Protein AF-A0A4V5N5D3-F1 (afdb_monomer)

Nearest PDB structures (foldseek):
  8dp5-assembly1_C  TM=2.454E-01  e=9.617E+00  Homo sapiens

Solvent-accessible surface area (backbone atoms only — not comparable to full-atom values): 26818 Å² total; per-residue (Å²): 141,83,86,78,85,79,83,77,95,73,91,78,90,92,65,86,78,74,80,78,72,81,86,90,84,85,82,90,82,75,99,68,89,77,74,62,66,60,55,74,84,84,56,72,74,76,82,67,54,72,66,52,50,53,51,39,51,46,50,38,54,50,44,71,77,40,70,66,52,41,63,67,59,56,52,55,50,49,72,75,43,64,86,90,51,39,59,62,53,47,48,50,52,58,66,72,51,71,61,70,83,47,67,86,52,44,70,46,76,71,52,49,54,59,50,68,73,47,74,90,70,68,99,86,66,78,71,65,51,77,65,71,40,78,72,55,72,64,44,51,54,35,45,53,52,51,51,49,66,69,42,64,89,52,56,72,65,59,55,51,49,47,26,62,76,39,62,49,28,59,81,69,26,48,61,56,54,52,50,54,58,72,69,39,70,68,59,68,64,61,64,78,78,60,97,71,75,100,76,84,85,68,84,74,55,85,50,56,48,76,43,74,43,84,90,45,90,81,50,65,50,73,44,38,45,60,68,85,32,72,70,56,42,47,52,51,35,58,70,65,46,47,56,54,51,55,49,50,52,50,53,49,52,50,51,53,50,52,51,53,50,49,52,50,46,52,53,22,60,76,69,70,49,57,38,69,29,94,87,75,72,45,77,37,32,63,73,53,48,52,54,56,55,36,72,74,43,61,79,72,59,41,55,55,53,54,51,53,58,59,47,77,75,42,62,65,79,53,27,56,64,58,71,64,35,67,66,58,60,49,49,52,52,52,48,49,48,56,55,42,65,76,40,39,79,44,25,71,65,64,75,58,76,58,66,70,57,51,52,51,52,43,52,51,50,53,51,50,51,50,49,51,53,47,50,49,50,46,64,70,27,71,68,47,49,51,50,49,50,54,28,62,78,65,67,36,59,68,63,49,52,53,54,51,48,54,52,49,55,50,52,54,49,47,53,53,48,52,52,50,49,27,50,44,36,27,73,59,51,66,36,88,68,20,60,63,44,63,75,61,64,81,74,80,127

InterPro domains:
  IPR058758 E3 ubiquitin-protein ligase RNF216, UBA domain [PF26112] (130-274)

Foldseek 3Di:
DDDDDDDDDDDDDDDPVVPDDDDPDDPPDDDDPPQDFDDCVVLVDPPDDPVLVVLQVLLLVQCLVPVFADLVVLSVQLVVDDDPQSNPVVVVVVVVPPDPVCVVPTQDVVNVVVVVVDPDDPSPDSPPDPQSGQDDPQLLVLLLVQCCVLLVVDDSVVLVVLCVVRVNDNLRSVVVSVVVVVPPCVVVVVVVPDDDDPPPPDPDRPQWDWDDDPVPNPDTDITGGDSRRNVVRVSCCVRPPVVVVVVVVVVVVVVVVVVVLVVQQVVCVVVVQWDQQPVPRDTGHPVVNVQVVQVVPDPVSNVLVVLVVVLVPDDLVVSLVSLPPPVVLVVLVVVLVVVCVVCQVVLVVLPDDDPVSLVSLLSSVVSLVVNVVSLVCVCPPPVNVVVLVCCVVVVVVVVNVVVVVVSVVSVVVSVVVQVVQQCCCCPRRVPPRGSVVSVVVPPDD

Radius of gyration: 31.66 Å; Cα contacts (8 Å, |Δi|>4): 293; chains: 1; bounding box: 79×86×77 Å

Mean predicted aligned error: 20.36 Å

pLDDT: mean 71.36, std 19.85, range [28.42, 95.75]

Organism: NCBI:txid706561

Sequence (445 aa):
MDYVPLPRPGRLWRSKTDFWRPFRGAATGAGEHITPLYDPDLHRQLDDEPDLRTLNGSLATLLDVFPDIEPDVCREMLLSISEESRVEVVTERILNKDAKWVRGRRVSAEDEQRSRLRRPARPSDVKLAAEDAFRSESYKKAVKQVCYQEFRNLSRSAVKAVLAEHNHSYSLSRPVLQQLTTRSWRFTLSSLWTKRSPSASTVEHPFITRHTDELADRCTSIAVKRTGDAHLDHEIWELLVRPEIRMREREQLQKDHAYANQVVEDEAREVDALFDCECCFNPVPFEQVTKRFTARAGPKLQTLTRILSAASRRPPQRAVKVVYQPSVINFVVDLIHDDYEKSRAQCAKKTTVPKALLEELRTLSEALEQLEVDRAAWWHSPEKKAARRRYEDGGHTQKLTDMQKVNNMTSDSIQGMQAKLGLFVKWSLGMDGGVWELVGSGEMI

Structure (mmCIF, N/CA/C/O backbone):
data_AF-A0A4V5N5D3-F1
#
_entry.id   AF-A0A4V5N5D3-F1
#
loop_
_atom_site.group_PDB
_atom_site.id
_atom_site.type_symbol
_atom_site.label_atom_id
_atom_site.label_alt_id
_atom_site.label_comp_id
_atom_site.label_asym_id
_atom_site.label_entity_id
_atom_site.label_seq_id
_atom_site.pdbx_PDB_ins_code
_atom_site.Cartn_x
_atom_site.Cartn_y
_atom_site.Cartn_z
_atom_site.occupancy
_atom_site.B_iso_or_equiv
_atom_site.auth_seq_id
_atom_site.auth_comp_id
_atom_site.auth_asym_id
_atom_site.auth_atom_id
_atom_site.pdbx_PDB_model_num
ATOM 1 N N . MET A 1 1 ? 44.333 41.586 25.072 1.00 40.66 1 MET A N 1
ATOM 2 C CA . MET A 1 1 ? 43.139 41.406 25.913 1.00 40.66 1 MET A CA 1
ATOM 3 C C . MET A 1 1 ? 41.996 41.119 24.967 1.00 40.66 1 MET A C 1
ATOM 5 O O . MET A 1 1 ? 41.629 42.006 24.215 1.00 40.66 1 MET A O 1
ATOM 9 N N . ASP A 1 2 ? 41.641 39.847 24.806 1.00 31.88 2 ASP A N 1
ATOM 10 C CA . ASP A 1 2 ? 40.318 39.336 25.182 1.00 31.88 2 ASP A CA 1
ATOM 11 C C . ASP A 1 2 ? 40.109 37.944 24.585 1.00 31.88 2 ASP A C 1
ATOM 13 O O . ASP A 1 2 ? 40.200 37.698 23.384 1.00 31.88 2 ASP A O 1
ATOM 17 N N . TYR A 1 3 ? 39.937 37.015 25.519 1.00 32.78 3 TYR A N 1
ATOM 18 C CA . TYR A 1 3 ? 39.709 35.594 25.342 1.00 32.78 3 TYR A CA 1
ATOM 19 C C . TYR A 1 3 ? 38.354 35.354 24.670 1.00 32.78 3 TYR A C 1
ATOM 21 O O . TYR A 1 3 ? 37.319 35.722 25.221 1.00 32.78 3 TYR A O 1
ATOM 29 N N . VAL A 1 4 ? 38.346 34.639 23.545 1.00 31.70 4 VAL A N 1
ATOM 30 C CA . VAL A 1 4 ? 37.136 33.978 23.037 1.00 31.70 4 VAL A CA 1
ATOM 31 C C . VAL A 1 4 ? 37.201 32.506 23.467 1.00 31.70 4 VAL A C 1
ATOM 33 O O . VAL A 1 4 ? 38.192 31.835 23.169 1.00 31.70 4 VAL A O 1
ATOM 36 N N . PRO A 1 5 ? 36.208 31.985 24.210 1.00 34.56 5 PRO A N 1
ATOM 37 C CA . PRO A 1 5 ? 36.281 30.650 24.785 1.00 34.56 5 PRO A CA 1
ATOM 38 C C . PRO A 1 5 ? 36.092 29.572 23.712 1.00 34.56 5 PRO A C 1
ATOM 40 O O . PRO A 1 5 ? 35.125 29.584 22.953 1.00 34.56 5 PRO A O 1
ATOM 43 N N . LEU A 1 6 ? 37.001 28.596 23.696 1.00 30.16 6 LEU A N 1
ATOM 44 C CA . LEU A 1 6 ? 36.833 27.346 22.958 1.00 30.16 6 LEU A CA 1
ATOM 45 C C . LEU A 1 6 ? 35.796 26.458 23.671 1.00 30.16 6 LEU A C 1
ATOM 47 O O . LEU A 1 6 ? 35.950 26.199 24.871 1.00 30.16 6 LEU A O 1
ATOM 51 N N . PRO A 1 7 ? 34.772 25.931 22.976 1.00 29.80 7 PRO A N 1
ATOM 52 C CA . PRO A 1 7 ? 33.916 24.902 23.546 1.00 29.80 7 PRO A CA 1
ATOM 53 C C . PRO A 1 7 ? 34.675 23.569 23.653 1.00 29.80 7 PRO A C 1
ATOM 55 O O . PRO A 1 7 ? 35.360 23.128 22.732 1.00 29.80 7 PRO A O 1
ATOM 58 N N . ARG A 1 8 ? 34.544 22.929 24.821 1.00 32.38 8 ARG A N 1
ATOM 59 C CA . ARG A 1 8 ? 35.095 21.605 25.159 1.00 32.38 8 ARG A CA 1
ATOM 60 C C . ARG A 1 8 ? 34.518 20.497 24.254 1.00 32.38 8 ARG A C 1
ATOM 62 O O . ARG A 1 8 ? 33.376 20.622 23.809 1.00 32.38 8 ARG A O 1
ATOM 69 N N . PRO A 1 9 ? 35.238 19.376 24.038 1.00 35.47 9 PRO A N 1
ATOM 70 C CA . PRO A 1 9 ? 34.793 18.303 23.155 1.00 35.47 9 PRO A CA 1
ATOM 71 C C . PRO A 1 9 ? 33.721 17.450 23.849 1.00 35.47 9 PRO A C 1
ATOM 73 O O . PRO A 1 9 ? 34.011 16.551 24.638 1.00 35.47 9 PRO A O 1
ATOM 76 N N . GLY A 1 10 ? 32.457 17.757 23.563 1.00 29.95 10 GLY A N 1
ATOM 77 C CA . GLY A 1 10 ? 31.302 16.933 23.907 1.00 29.95 10 GLY A CA 1
ATOM 78 C C . GLY A 1 10 ? 30.951 15.994 22.753 1.00 29.95 10 GLY A C 1
ATOM 79 O O . GLY A 1 10 ? 30.727 16.436 21.634 1.00 29.95 10 GLY A O 1
ATOM 80 N N . ARG A 1 11 ? 30.938 14.693 23.046 1.00 34.31 11 ARG A N 1
ATOM 81 C CA . ARG A 1 11 ? 30.656 13.549 22.161 1.00 34.31 11 ARG A CA 1
ATOM 82 C C . ARG A 1 11 ? 29.475 13.792 21.205 1.00 34.31 11 ARG A C 1
ATOM 84 O O . ARG A 1 11 ? 28.351 13.987 21.654 1.00 34.31 11 ARG A O 1
ATOM 91 N N . LEU A 1 12 ? 29.724 13.666 19.905 1.00 28.53 12 LEU A N 1
ATOM 92 C CA . LEU A 1 12 ? 28.706 13.585 18.854 1.00 28.53 12 LEU A CA 1
ATOM 93 C C . LEU A 1 12 ? 28.735 12.175 18.238 1.00 28.53 12 LEU A C 1
ATOM 95 O O . LEU A 1 12 ? 29.763 11.504 18.304 1.00 28.53 12 LEU A O 1
ATOM 99 N N . TRP A 1 13 ? 27.619 11.774 17.622 1.00 31.73 13 TRP A N 1
ATOM 100 C CA . TRP A 1 13 ? 27.417 10.581 16.775 1.00 31.73 13 TRP A CA 1
ATOM 101 C C . TRP A 1 13 ? 27.064 9.262 17.500 1.00 31.73 13 TRP A C 1
ATOM 103 O O . TRP A 1 13 ? 27.925 8.541 17.999 1.00 31.73 13 TRP A O 1
ATOM 113 N N . ARG A 1 14 ? 25.770 8.894 17.489 1.00 34.50 14 ARG A N 1
ATOM 114 C CA . ARG A 1 14 ? 25.295 7.526 17.808 1.00 34.50 14 ARG A CA 1
ATOM 115 C C . ARG A 1 14 ? 24.292 6.922 16.806 1.00 34.50 14 ARG A C 1
ATOM 117 O O . ARG A 1 14 ? 23.884 5.789 17.031 1.00 34.50 14 ARG A O 1
ATOM 124 N N . SER A 1 15 ? 23.894 7.582 15.709 1.00 36.19 15 SER A N 1
ATOM 125 C CA . SER A 1 15 ? 22.846 7.022 14.831 1.00 36.19 15 SER A CA 1
ATOM 126 C C . SER A 1 15 ? 22.923 7.428 13.352 1.00 36.19 15 SER A C 1
ATOM 128 O O . SER A 1 15 ? 23.300 8.542 13.003 1.00 36.19 15 SER A O 1
ATOM 130 N N . LYS A 1 16 ? 22.480 6.504 12.483 1.00 31.08 16 LYS A N 1
ATOM 131 C CA . LYS A 1 16 ? 22.318 6.626 11.018 1.00 31.08 16 LYS A CA 1
ATOM 132 C C . LYS A 1 16 ? 21.248 7.642 10.583 1.00 31.08 16 LYS A C 1
ATOM 134 O O . LYS A 1 16 ? 21.166 7.959 9.400 1.00 31.08 16 LYS A O 1
ATOM 139 N N . THR A 1 17 ? 20.429 8.136 11.509 1.00 38.88 17 THR A N 1
ATOM 140 C CA . THR A 1 17 ? 19.339 9.091 11.238 1.00 38.88 17 THR A CA 1
ATOM 141 C C . THR A 1 17 ? 19.807 10.539 11.071 1.00 38.88 17 THR A C 1
ATOM 143 O O . THR A 1 17 ? 19.032 11.370 10.610 1.00 38.88 17 THR A O 1
ATOM 146 N N . ASP A 1 18 ? 21.071 10.846 11.369 1.00 35.66 18 ASP A N 1
ATOM 147 C CA . ASP A 1 18 ? 21.608 12.212 11.264 1.00 35.66 18 ASP A CA 1
ATOM 148 C C . ASP A 1 18 ? 22.135 12.563 9.858 1.00 35.66 18 ASP A C 1
ATOM 150 O O . ASP A 1 18 ? 22.511 13.702 9.598 1.00 35.66 18 ASP A O 1
ATOM 154 N N . PHE A 1 19 ? 22.135 11.603 8.924 1.00 35.03 19 PHE A N 1
ATOM 155 C CA . PHE A 1 19 ? 22.728 11.764 7.589 1.00 35.03 19 PHE A CA 1
ATOM 156 C C . PHE A 1 19 ? 21.795 12.432 6.554 1.00 35.03 19 PHE A C 1
ATOM 158 O O . PHE A 1 19 ? 22.260 12.857 5.502 1.00 35.03 19 PHE A O 1
ATOM 165 N N . TRP A 1 20 ? 20.491 12.560 6.840 1.00 32.62 20 TRP A N 1
ATOM 166 C CA . TRP A 1 20 ? 19.477 13.030 5.877 1.00 32.62 20 TRP A CA 1
ATOM 167 C C . TRP A 1 20 ? 18.663 14.238 6.360 1.00 32.62 20 TRP A C 1
ATOM 169 O O . TRP A 1 20 ? 17.441 14.270 6.228 1.00 32.62 20 TRP A O 1
ATOM 179 N N . ARG A 1 21 ? 19.322 15.271 6.893 1.00 32.88 21 ARG A N 1
ATOM 180 C CA . ARG A 1 21 ? 18.706 16.604 7.013 1.00 32.88 21 ARG A CA 1
ATOM 181 C C . ARG A 1 21 ? 19.163 17.503 5.858 1.00 32.88 21 ARG A C 1
ATOM 183 O O . ARG A 1 21 ? 20.318 17.922 5.870 1.00 32.88 21 ARG A O 1
ATOM 190 N N . PRO A 1 22 ? 18.290 17.885 4.909 1.00 28.42 22 PRO A N 1
ATOM 191 C CA . PRO A 1 22 ? 18.510 19.073 4.102 1.00 28.42 22 PRO A CA 1
ATOM 192 C C . PRO A 1 22 ? 18.142 20.303 4.944 1.00 28.42 22 PRO A C 1
ATOM 194 O O . PRO A 1 22 ? 17.047 20.385 5.496 1.00 28.42 22 PRO A O 1
ATOM 197 N N . PHE A 1 23 ? 19.105 21.214 5.083 1.00 28.53 23 PHE A N 1
ATOM 198 C CA . PHE A 1 23 ? 18.977 22.627 5.456 1.00 28.53 23 PHE A CA 1
ATOM 199 C C . PHE A 1 23 ? 17.678 23.053 6.163 1.00 28.53 23 PHE A C 1
ATOM 201 O O . PHE A 1 23 ? 16.720 23.503 5.541 1.00 28.53 23 PHE A O 1
ATOM 208 N N . ARG A 1 24 ? 17.692 23.046 7.500 1.00 40.22 24 ARG A N 1
ATOM 209 C CA . ARG A 1 24 ? 16.819 23.921 8.292 1.00 40.22 24 ARG A CA 1
ATOM 210 C C . ARG A 1 24 ? 17.711 24.847 9.112 1.00 40.22 24 ARG A C 1
ATOM 212 O O . ARG A 1 24 ? 18.078 24.538 10.238 1.00 40.22 24 ARG A O 1
ATOM 219 N N . GLY A 1 25 ? 18.133 25.934 8.477 1.00 32.81 25 GLY A N 1
ATOM 220 C CA . GLY A 1 25 ? 19.079 26.890 9.046 1.00 32.81 25 GLY A CA 1
ATOM 221 C C . GLY A 1 25 ? 19.112 28.211 8.287 1.00 32.81 25 GLY A C 1
ATOM 222 O O . GLY A 1 25 ? 20.193 28.687 7.988 1.00 32.81 25 GLY A O 1
ATOM 223 N N . ALA A 1 26 ? 17.945 28.752 7.924 1.00 30.61 26 ALA A N 1
ATOM 224 C CA . ALA A 1 26 ? 17.743 30.158 7.554 1.00 30.61 26 ALA A CA 1
ATOM 225 C C . ALA A 1 26 ? 16.234 30.423 7.400 1.00 30.61 26 ALA A C 1
ATOM 227 O O . ALA A 1 26 ? 15.716 30.531 6.298 1.00 30.61 26 ALA A O 1
ATOM 228 N N . ALA A 1 27 ? 15.501 30.451 8.511 1.00 32.53 27 ALA A N 1
ATOM 229 C CA . ALA A 1 27 ? 14.130 30.967 8.530 1.00 32.53 27 ALA A CA 1
ATOM 230 C C . ALA A 1 27 ? 13.850 31.630 9.882 1.00 32.53 27 ALA A C 1
ATOM 232 O O . ALA A 1 27 ? 12.916 31.292 10.600 1.00 32.53 27 ALA A O 1
ATOM 233 N N . THR A 1 28 ? 14.712 32.573 10.248 1.00 40.16 28 THR A N 1
ATOM 234 C CA . THR A 1 28 ? 14.333 33.685 11.119 1.00 40.16 28 THR A CA 1
ATOM 235 C C . THR A 1 28 ? 14.159 34.890 10.207 1.00 40.16 28 THR A C 1
ATOM 237 O O . THR A 1 28 ? 15.136 35.564 9.892 1.00 40.16 28 THR A O 1
ATOM 240 N N . GLY A 1 29 ? 12.928 35.105 9.735 1.00 37.78 29 GLY A N 1
ATOM 241 C CA . GLY A 1 29 ? 12.543 36.311 8.998 1.00 37.78 29 GLY A CA 1
ATOM 242 C C . GLY A 1 29 ? 11.863 36.065 7.651 1.00 37.78 29 GLY A C 1
ATOM 243 O O . GLY A 1 29 ? 12.461 36.347 6.627 1.00 37.78 29 GLY A O 1
ATOM 244 N N . ALA A 1 30 ? 10.628 35.557 7.656 1.00 29.69 30 ALA A N 1
ATOM 245 C CA . ALA A 1 30 ? 9.573 35.880 6.681 1.00 29.69 30 ALA A CA 1
ATOM 246 C C . ALA A 1 30 ? 8.307 35.103 7.072 1.00 29.69 30 ALA A C 1
ATOM 248 O O . ALA A 1 30 ? 8.320 33.877 7.165 1.00 29.69 30 ALA A O 1
ATOM 249 N N . GLY A 1 31 ? 7.229 35.824 7.374 1.00 36.09 31 GLY A N 1
ATOM 250 C CA . GLY A 1 31 ? 5.935 35.237 7.693 1.00 36.09 31 GLY A CA 1
ATOM 251 C C . GLY A 1 31 ? 5.232 34.760 6.429 1.00 36.09 31 GLY A C 1
ATOM 252 O O . GLY A 1 31 ? 4.551 35.544 5.782 1.00 36.09 31 GLY A O 1
ATOM 253 N N . GLU A 1 32 ? 5.346 33.473 6.125 1.00 35.31 32 GLU A N 1
ATOM 254 C CA . GLU A 1 32 ? 4.412 32.768 5.249 1.00 35.31 32 GLU A CA 1
ATOM 255 C C . GLU A 1 32 ? 3.854 31.568 6.017 1.00 35.31 32 GLU A C 1
ATOM 257 O O . GLU A 1 32 ? 4.583 30.774 6.613 1.00 35.31 32 GLU A O 1
ATOM 262 N N . HIS A 1 33 ? 2.529 31.475 6.069 1.00 38.41 33 HIS A N 1
ATOM 263 C CA . HIS A 1 33 ? 1.782 30.461 6.804 1.00 38.41 33 HIS A CA 1
ATOM 264 C C . HIS A 1 33 ? 1.879 29.104 6.078 1.00 38.41 33 HIS A C 1
ATOM 266 O O . HIS A 1 33 ? 0.936 28.665 5.416 1.00 38.41 33 HIS A O 1
ATOM 272 N N . ILE A 1 34 ? 3.039 28.442 6.166 1.00 49.41 34 ILE A N 1
ATOM 273 C CA . ILE A 1 34 ? 3.271 27.111 5.589 1.00 49.41 34 ILE A CA 1
ATOM 274 C C . ILE A 1 34 ? 2.325 26.127 6.285 1.00 49.41 34 ILE A C 1
ATOM 276 O O . ILE A 1 34 ? 2.532 25.742 7.436 1.00 49.41 34 ILE A O 1
ATOM 280 N N . THR A 1 35 ? 1.258 25.731 5.591 1.00 58.16 35 THR A N 1
ATOM 281 C CA . THR A 1 35 ? 0.330 24.717 6.103 1.00 58.16 35 THR A CA 1
ATOM 282 C C . THR A 1 35 ? 1.043 23.368 6.043 1.00 58.16 35 THR A C 1
ATOM 284 O O . THR A 1 35 ? 1.466 22.973 4.956 1.00 58.16 35 THR A O 1
ATOM 287 N N . PRO A 1 36 ? 1.217 22.653 7.167 1.00 71.38 36 PRO A N 1
ATOM 288 C CA . PRO A 1 36 ? 1.912 21.377 7.145 1.00 71.38 36 PRO A CA 1
ATOM 289 C C . PRO A 1 36 ? 1.103 20.373 6.312 1.00 71.38 36 PRO A C 1
ATOM 291 O O . PRO A 1 36 ? -0.091 20.173 6.548 1.00 71.38 36 PRO A O 1
ATOM 294 N N . LEU A 1 37 ? 1.756 19.767 5.320 1.00 78.62 37 LEU A N 1
ATOM 295 C CA . LEU A 1 37 ? 1.193 18.708 4.484 1.00 78.62 37 LEU A CA 1
ATOM 296 C C . LEU A 1 37 ? 1.492 17.340 5.107 1.00 78.62 37 LEU A C 1
ATOM 298 O O . LEU A 1 37 ? 2.502 17.162 5.791 1.00 78.62 37 LEU A O 1
ATOM 302 N N . TYR A 1 38 ? 0.587 16.389 4.903 1.00 76.56 38 TYR A N 1
ATOM 303 C CA . TYR A 1 38 ? 0.765 15.007 5.326 1.00 76.56 38 TYR A CA 1
ATOM 304 C C . TYR A 1 38 ? 1.709 14.269 4.369 1.00 76.56 38 TYR A C 1
ATOM 306 O O . TYR A 1 38 ? 1.527 14.316 3.152 1.00 76.56 38 TYR A O 1
ATOM 314 N N . ASP A 1 39 ? 2.689 13.569 4.941 1.00 76.00 39 ASP A N 1
ATOM 315 C CA . ASP A 1 39 ? 3.614 12.690 4.226 1.00 76.00 39 ASP A CA 1
ATOM 316 C C . ASP A 1 39 ? 3.375 11.234 4.679 1.00 76.00 39 ASP A C 1
ATOM 318 O O . ASP A 1 39 ? 3.592 10.936 5.867 1.00 76.00 39 ASP A O 1
ATOM 322 N N . PRO A 1 40 ? 2.922 10.342 3.774 1.00 71.56 40 PRO A N 1
ATOM 323 C CA . PRO A 1 40 ? 2.618 8.950 4.096 1.00 71.56 40 PRO A CA 1
ATOM 324 C C . PRO A 1 40 ? 3.857 8.124 4.472 1.00 71.56 40 PRO A C 1
ATOM 326 O O . PRO A 1 40 ? 3.726 7.147 5.213 1.00 71.56 40 PRO A O 1
ATOM 329 N N . ASP A 1 41 ? 5.056 8.490 4.011 1.00 70.81 41 ASP A N 1
ATOM 330 C CA . ASP A 1 41 ? 6.272 7.718 4.286 1.00 70.81 41 ASP A CA 1
ATOM 331 C C . ASP A 1 41 ? 6.854 8.020 5.671 1.00 70.81 41 ASP A C 1
ATOM 333 O O . ASP A 1 41 ? 7.418 7.133 6.314 1.00 70.81 41 ASP A O 1
ATOM 337 N N . LEU A 1 42 ? 6.645 9.238 6.178 1.00 65.44 42 LEU A N 1
ATOM 338 C CA . LEU A 1 42 ? 7.080 9.643 7.518 1.00 65.44 42 LEU A CA 1
ATOM 339 C C . LEU A 1 42 ? 6.147 9.164 8.642 1.00 65.44 42 LEU A C 1
ATOM 341 O O . LEU A 1 42 ? 6.579 9.083 9.788 1.00 65.44 42 LEU A O 1
ATOM 345 N N . HIS A 1 43 ? 4.888 8.837 8.335 1.00 62.72 43 HIS A N 1
ATOM 346 C CA . HIS A 1 43 ? 3.853 8.528 9.337 1.00 62.72 43 HIS A CA 1
ATOM 347 C C . HIS A 1 43 ? 3.341 7.083 9.265 1.00 62.72 43 HIS A C 1
ATOM 349 O O . HIS A 1 43 ? 2.245 6.784 9.732 1.00 62.72 43 HIS A O 1
ATOM 355 N N . ARG A 1 44 ? 4.137 6.167 8.699 1.00 55.16 44 ARG A N 1
ATOM 356 C CA . ARG A 1 44 ? 3.783 4.741 8.583 1.00 55.16 44 ARG A CA 1
ATOM 357 C C . ARG A 1 44 ? 3.711 4.017 9.942 1.00 55.16 44 ARG A C 1
ATOM 359 O O . ARG A 1 44 ? 3.133 2.938 10.018 1.00 55.16 44 ARG A O 1
ATOM 366 N N . GLN A 1 45 ? 4.287 4.589 11.003 1.00 53.09 45 GLN A N 1
ATOM 367 C CA . GLN A 1 45 ? 4.172 4.088 12.377 1.00 53.09 45 GLN A CA 1
ATOM 368 C C . GLN A 1 45 ? 3.054 4.846 13.098 1.00 53.09 45 GLN A C 1
ATOM 370 O O . GLN A 1 45 ? 3.259 5.937 13.622 1.00 53.09 45 GLN A O 1
ATOM 375 N N . LEU A 1 46 ? 1.850 4.283 13.056 1.00 58.16 46 LEU A N 1
ATOM 376 C CA . LEU A 1 46 ? 0.722 4.749 13.853 1.00 58.16 46 LEU A CA 1
ATOM 377 C C . LEU A 1 46 ? 0.947 4.241 15.283 1.00 58.16 46 LEU A C 1
ATOM 379 O O . LEU A 1 46 ? 0.731 3.063 15.570 1.00 58.16 46 LEU A O 1
ATOM 383 N N . ASP A 1 47 ? 1.476 5.095 16.156 1.00 55.12 47 ASP A N 1
ATOM 384 C CA . ASP A 1 47 ? 1.603 4.773 17.577 1.00 55.12 47 ASP A CA 1
ATOM 385 C C . ASP A 1 47 ? 0.212 4.813 18.218 1.00 55.12 47 ASP A C 1
ATOM 387 O O . ASP A 1 47 ? -0.257 5.855 18.675 1.00 55.12 47 ASP A O 1
ATOM 391 N N . ASP A 1 48 ? -0.468 3.667 18.216 1.00 60.09 48 ASP A N 1
ATOM 392 C CA . ASP A 1 48 ? -1.680 3.485 19.010 1.00 60.09 48 ASP A CA 1
ATOM 393 C C . ASP A 1 48 ? -1.350 3.664 20.496 1.00 60.09 48 ASP A C 1
ATOM 395 O O . ASP A 1 48 ? -0.380 3.093 21.007 1.00 60.09 48 ASP A O 1
ATOM 399 N N . GLU A 1 49 ? -2.188 4.429 21.196 1.00 72.88 49 GLU A N 1
ATOM 400 C CA . GLU A 1 49 ? -2.123 4.574 22.648 1.00 72.88 49 GLU A CA 1
ATOM 401 C C . GLU A 1 49 ? -2.150 3.176 23.306 1.00 72.88 49 GLU A C 1
ATOM 403 O O . GLU A 1 49 ? -2.919 2.311 22.870 1.00 72.88 49 GLU A O 1
ATOM 408 N N . PRO A 1 50 ? -1.313 2.894 24.322 1.00 66.06 50 PRO A N 1
ATOM 409 C CA . PRO A 1 50 ? -1.143 1.536 24.853 1.00 66.06 50 PRO A CA 1
ATOM 410 C C . PRO A 1 50 ? -2.448 0.906 25.373 1.00 66.06 50 PRO A C 1
ATOM 412 O O . PRO A 1 50 ? -2.638 -0.305 25.241 1.00 66.06 50 PRO A O 1
ATOM 415 N N . ASP A 1 51 ? -3.372 1.718 25.893 1.00 78.94 51 ASP A N 1
ATOM 416 C CA . ASP A 1 51 ? -4.710 1.265 26.296 1.00 78.94 51 ASP A CA 1
ATOM 417 C C . ASP A 1 51 ? -5.561 0.846 25.080 1.00 78.94 51 ASP A C 1
ATOM 419 O O . ASP A 1 51 ? -6.124 -0.249 25.053 1.00 78.94 51 ASP A O 1
ATOM 423 N N . LEU A 1 52 ? -5.550 1.631 23.993 1.00 81.62 52 LEU A N 1
ATOM 424 C CA . LEU A 1 52 ? -6.242 1.280 22.744 1.00 81.62 52 LEU A CA 1
ATOM 425 C C . LEU A 1 52 ? -5.690 -0.003 22.126 1.00 81.62 52 LEU A C 1
ATOM 427 O O . LEU A 1 52 ? -6.459 -0.827 21.635 1.00 81.62 52 LEU A O 1
ATOM 431 N N . ARG A 1 53 ? -4.369 -0.209 22.179 1.00 81.50 53 ARG A N 1
ATOM 432 C CA . ARG A 1 53 ? -3.745 -1.451 21.703 1.00 81.50 53 ARG A CA 1
ATOM 433 C C . ARG A 1 53 ? -4.244 -2.664 22.494 1.00 81.50 53 ARG A C 1
ATOM 435 O O . ARG A 1 53 ? -4.531 -3.702 21.902 1.00 81.50 53 ARG A O 1
ATOM 442 N N . THR A 1 54 ? -4.394 -2.517 23.808 1.00 85.06 54 THR A N 1
ATOM 443 C CA . THR A 1 54 ? -4.895 -3.573 24.703 1.00 85.06 54 THR A CA 1
ATOM 444 C C . THR A 1 54 ? -6.381 -3.863 24.465 1.00 85.06 54 THR A C 1
ATOM 446 O O . THR A 1 54 ? -6.786 -5.026 24.388 1.00 85.06 54 THR A O 1
ATOM 449 N N . LEU A 1 55 ? -7.191 -2.819 24.264 1.00 86.06 55 LEU A N 1
ATOM 450 C CA . LEU A 1 55 ? -8.614 -2.928 23.930 1.00 86.06 55 LEU A CA 1
ATOM 451 C C . LEU A 1 55 ? -8.847 -3.563 22.555 1.00 86.06 55 LEU A C 1
ATOM 453 O O . LEU A 1 55 ? -9.683 -4.453 22.420 1.00 86.06 55 LEU A O 1
ATOM 457 N N . ASN A 1 56 ? -8.085 -3.149 21.543 1.00 89.00 56 ASN A N 1
ATOM 458 C CA . ASN A 1 56 ? -8.167 -3.708 20.195 1.00 89.00 56 ASN A CA 1
ATOM 459 C C . ASN A 1 56 ? -7.678 -5.159 20.145 1.00 89.00 56 ASN A C 1
ATOM 461 O O . ASN A 1 56 ? -8.277 -5.971 19.445 1.00 89.00 56 ASN A O 1
ATOM 465 N N . GLY A 1 57 ? -6.652 -5.505 20.930 1.00 87.06 57 GLY A N 1
ATOM 466 C CA . GLY A 1 57 ? -6.228 -6.893 21.118 1.00 87.06 57 GLY A CA 1
ATOM 467 C C . GLY A 1 57 ? -7.327 -7.745 21.756 1.00 87.06 57 GLY A C 1
ATOM 468 O O . GLY A 1 57 ? -7.670 -8.800 21.234 1.00 87.06 57 GLY A O 1
ATOM 469 N N . SER A 1 58 ? -7.944 -7.247 22.831 1.00 86.94 58 SER A N 1
ATOM 470 C CA . SER A 1 58 ? -9.083 -7.903 23.493 1.00 86.94 58 SER A CA 1
ATOM 471 C C . SER A 1 58 ? -10.268 -8.122 22.545 1.00 86.94 58 SER A C 1
ATOM 473 O O . SER A 1 58 ? -10.861 -9.198 22.526 1.00 86.94 58 SER A O 1
ATOM 475 N N . LEU A 1 59 ? -10.600 -7.115 21.733 1.00 88.31 59 LEU A N 1
ATOM 476 C CA . LEU A 1 59 ? -11.684 -7.178 20.755 1.00 88.31 59 LEU A CA 1
ATOM 477 C C . LEU A 1 59 ? -11.403 -8.190 19.639 1.00 88.31 59 LEU A C 1
ATOM 479 O O . LEU A 1 59 ? -12.295 -8.955 19.281 1.00 88.31 59 LEU A O 1
ATOM 483 N N . ALA A 1 60 ? -10.172 -8.225 19.122 1.00 88.44 60 ALA A N 1
ATOM 484 C CA . ALA A 1 60 ? -9.767 -9.201 18.114 1.00 88.44 60 ALA A CA 1
ATOM 485 C C . ALA A 1 60 ? -9.898 -10.639 18.642 1.00 88.44 60 ALA A C 1
ATOM 487 O O . ALA A 1 60 ? -10.466 -11.484 17.957 1.00 88.44 60 ALA A O 1
ATOM 488 N N . THR A 1 61 ? -9.463 -10.894 19.881 1.00 88.38 61 THR A N 1
ATOM 489 C CA . THR A 1 61 ? -9.612 -12.205 20.534 1.00 88.38 61 THR A CA 1
ATOM 490 C C . THR A 1 61 ? -11.080 -12.606 20.684 1.00 88.38 61 THR A C 1
ATOM 492 O O . THR A 1 61 ? -11.443 -13.741 20.394 1.00 88.38 61 THR A O 1
ATOM 495 N N . LEU A 1 62 ? -11.951 -11.683 21.106 1.00 86.56 62 LEU A N 1
ATOM 496 C CA . LEU A 1 62 ? -13.379 -11.979 21.266 1.00 86.56 62 LEU A CA 1
ATOM 497 C C . LEU A 1 62 ? -14.071 -12.290 19.935 1.00 86.56 62 LEU A C 1
ATOM 499 O O . LEU A 1 62 ? -14.916 -13.178 19.896 1.00 86.56 62 LEU A O 1
ATOM 503 N N . LEU A 1 63 ? -13.716 -11.589 18.856 1.00 87.25 63 LEU A N 1
ATOM 504 C CA . LEU A 1 63 ? -14.279 -11.836 17.524 1.00 87.25 63 LEU A CA 1
ATOM 505 C C . LEU A 1 63 ? -13.748 -13.121 16.878 1.00 87.25 63 LEU A C 1
ATOM 507 O O . LEU A 1 63 ? -14.452 -13.723 16.072 1.00 87.25 63 LEU A O 1
ATOM 511 N N . ASP A 1 64 ? -12.542 -13.555 17.246 1.00 86.88 64 ASP A N 1
ATOM 512 C CA . ASP A 1 64 ? -11.992 -14.849 16.831 1.00 86.88 64 ASP A CA 1
ATOM 513 C C . ASP A 1 64 ? -12.730 -16.017 17.509 1.00 86.88 64 ASP A C 1
ATOM 515 O O . ASP A 1 64 ? -13.085 -17.000 16.861 1.00 86.88 64 ASP A O 1
ATOM 519 N N . VAL A 1 65 ? -13.041 -15.884 18.805 1.00 85.75 65 VAL A N 1
ATOM 520 C CA . VAL A 1 65 ? -13.776 -16.909 19.570 1.00 85.75 65 VAL A CA 1
ATOM 521 C C . VAL A 1 65 ? -15.280 -16.897 19.263 1.00 85.75 65 VAL A C 1
ATOM 523 O O . VAL A 1 65 ? -15.906 -17.957 19.216 1.00 85.75 65 VAL A O 1
ATOM 526 N N . PHE A 1 66 ? -15.871 -15.719 19.040 1.00 85.06 66 PHE A N 1
ATOM 527 C CA . PHE A 1 66 ? -17.308 -15.531 18.811 1.00 85.06 66 PHE A CA 1
ATOM 528 C C . PHE A 1 66 ? -17.595 -14.752 17.514 1.00 85.06 66 PHE A C 1
ATOM 530 O O . PHE A 1 66 ? -18.035 -13.600 17.569 1.00 85.06 66 PHE A O 1
ATOM 537 N N . PRO A 1 67 ? -17.419 -15.373 16.335 1.00 82.00 67 PRO A N 1
ATOM 538 C CA . PRO A 1 67 ? -17.608 -14.700 15.047 1.00 82.00 67 PRO A CA 1
ATOM 539 C C . PRO A 1 67 ? -19.068 -14.307 14.752 1.00 82.00 67 PRO A C 1
ATOM 541 O O . PRO A 1 67 ? -19.316 -13.449 13.910 1.00 82.00 67 PRO A O 1
ATOM 544 N N . ASP A 1 68 ? -20.041 -14.907 15.447 1.00 78.31 68 ASP A N 1
ATOM 545 C CA . ASP A 1 68 ? -21.476 -14.638 15.262 1.00 78.31 68 ASP A CA 1
ATOM 546 C C . ASP A 1 68 ? -21.957 -13.339 15.942 1.00 78.31 68 ASP A C 1
ATOM 548 O O . ASP A 1 68 ? -23.128 -12.958 15.815 1.00 78.31 68 ASP A O 1
ATOM 552 N N . ILE A 1 69 ? -21.087 -12.681 16.714 1.00 81.12 69 ILE A N 1
ATOM 553 C CA . ILE A 1 69 ? -21.411 -11.496 17.513 1.00 81.12 69 ILE A CA 1
ATOM 554 C C . ILE A 1 69 ? -20.909 -10.240 16.799 1.00 81.12 69 ILE A C 1
ATOM 556 O O . ILE A 1 69 ? -19.766 -10.172 16.356 1.00 81.12 69 ILE A O 1
ATOM 560 N N . GLU A 1 70 ? -21.760 -9.215 16.722 1.00 81.81 70 GLU A N 1
ATOM 561 C CA . GLU A 1 70 ? -21.377 -7.922 16.153 1.00 81.81 70 GLU A CA 1
ATOM 562 C C . GLU A 1 70 ? -20.237 -7.257 16.960 1.00 81.81 70 GLU A C 1
ATOM 564 O O . GLU A 1 70 ? -20.322 -7.182 18.195 1.00 81.81 70 GLU A O 1
ATOM 569 N N . PRO A 1 71 ? -19.207 -6.693 16.293 1.00 85.38 71 PRO A N 1
ATOM 570 C CA . PRO A 1 71 ? -18.100 -5.987 16.947 1.00 85.38 71 PRO A CA 1
ATOM 571 C C . PRO A 1 71 ? -18.551 -4.904 17.931 1.00 85.38 71 PRO A C 1
ATOM 573 O O . PRO A 1 71 ? -17.939 -4.714 18.981 1.00 85.38 71 PRO A O 1
ATOM 576 N N . ASP A 1 72 ? -19.651 -4.220 17.628 1.00 82.12 72 ASP A N 1
ATOM 577 C CA . ASP A 1 72 ? -20.232 -3.139 18.427 1.00 82.12 72 ASP A CA 1
ATOM 578 C C . ASP A 1 72 ? -20.649 -3.601 19.823 1.00 82.12 72 ASP A C 1
ATOM 580 O O . ASP A 1 72 ? -20.421 -2.902 20.814 1.00 82.12 72 ASP A O 1
ATOM 584 N N . VAL A 1 73 ? -21.199 -4.812 19.910 1.00 82.62 73 VAL A N 1
ATOM 585 C CA . VAL A 1 73 ? -21.629 -5.422 21.170 1.00 82.62 73 VAL A CA 1
ATOM 586 C C . VAL A 1 73 ? -20.411 -5.748 22.028 1.00 82.62 73 VAL A C 1
ATOM 588 O O . VAL A 1 73 ? -20.379 -5.414 23.214 1.00 82.62 73 VAL A O 1
ATOM 591 N N . CYS A 1 74 ? -19.379 -6.340 21.424 1.00 84.94 74 CYS A N 1
ATOM 592 C CA . CYS A 1 74 ? -18.114 -6.611 22.102 1.00 84.94 74 CYS A CA 1
ATOM 593 C C . CYS A 1 74 ? -17.462 -5.313 22.600 1.00 84.94 74 CYS A C 1
ATOM 595 O O . CYS A 1 74 ? -16.982 -5.265 23.733 1.00 84.94 74 CYS A O 1
ATOM 597 N N . ARG A 1 75 ? -17.510 -4.229 21.811 1.00 87.62 75 ARG A N 1
ATOM 598 C CA . ARG A 1 75 ? -16.991 -2.913 22.214 1.00 87.62 75 ARG A CA 1
ATOM 599 C C . ARG A 1 75 ? -17.730 -2.331 23.417 1.00 87.62 75 ARG A C 1
ATOM 601 O O . ARG A 1 75 ? -17.085 -1.860 24.353 1.00 87.62 75 ARG A O 1
ATOM 608 N N . GLU A 1 76 ? -19.060 -2.382 23.418 1.00 84.62 76 GLU A N 1
ATOM 609 C CA . GLU A 1 76 ? -19.880 -1.913 24.542 1.00 84.62 76 GLU A CA 1
ATOM 610 C C . GLU A 1 76 ? -19.569 -2.701 25.823 1.00 84.62 76 GLU A C 1
ATOM 612 O O . GLU A 1 76 ? -19.375 -2.117 26.893 1.00 84.62 76 GLU A O 1
ATOM 617 N N . MET A 1 77 ? -19.457 -4.028 25.714 1.00 83.75 77 MET A N 1
ATOM 618 C CA . MET A 1 77 ? -19.151 -4.885 26.857 1.00 83.75 77 MET A CA 1
ATOM 619 C C . MET A 1 77 ? -17.751 -4.614 27.417 1.00 83.75 77 MET A C 1
ATOM 621 O O . ME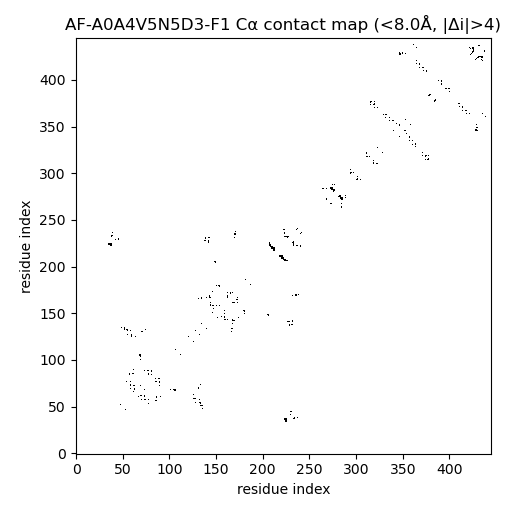T A 1 77 ? -17.620 -4.454 28.632 1.00 83.75 77 MET A O 1
ATOM 625 N N . LEU A 1 78 ? -16.741 -4.488 26.551 1.00 86.44 78 LEU A N 1
ATOM 626 C CA . LEU A 1 78 ? -15.360 -4.184 26.940 1.00 86.44 78 LEU A CA 1
ATOM 627 C C . LEU A 1 78 ? -15.228 -2.827 27.650 1.00 86.44 78 LEU A C 1
ATOM 629 O O . LEU A 1 78 ? -14.434 -2.712 28.578 1.00 86.44 78 LEU A O 1
ATOM 633 N N . LEU A 1 79 ? -16.024 -1.820 27.268 1.00 84.44 79 LEU A N 1
ATOM 634 C CA . LEU A 1 79 ? -16.047 -0.517 27.950 1.00 84.44 79 LEU A CA 1
ATOM 635 C C . LEU A 1 79 ? -16.766 -0.554 29.305 1.00 84.44 79 LEU A C 1
ATOM 637 O O . LEU A 1 79 ? -16.502 0.287 30.162 1.00 84.44 79 LEU A O 1
ATOM 641 N N . SER A 1 80 ? -17.681 -1.505 29.510 1.00 81.19 80 SER A N 1
ATOM 642 C CA . SER A 1 80 ? -18.448 -1.625 30.757 1.00 81.19 80 SER A CA 1
ATOM 643 C C . SER A 1 80 ? -17.690 -2.317 31.900 1.00 81.19 80 SER A C 1
ATOM 645 O O . SER A 1 80 ? -18.187 -2.327 33.027 1.00 81.19 80 SER A O 1
ATOM 647 N N . ILE A 1 81 ? -16.522 -2.912 31.623 1.00 80.50 81 ILE A N 1
ATOM 648 C CA . ILE A 1 81 ? -15.777 -3.785 32.544 1.00 80.50 81 ILE A CA 1
ATOM 649 C C . ILE A 1 81 ? -14.374 -3.212 32.825 1.00 80.50 81 ILE A C 1
ATOM 651 O O . ILE A 1 81 ? -13.702 -2.672 31.941 1.00 80.50 81 ILE A O 1
ATOM 655 N N . SER A 1 82 ? -13.929 -3.321 34.081 1.00 68.94 82 SER A N 1
ATOM 656 C CA . SER A 1 82 ? -12.617 -2.852 34.549 1.00 68.94 82 SER A CA 1
ATOM 657 C C . SER A 1 82 ? -11.446 -3.657 33.965 1.00 68.94 82 SER A C 1
ATOM 659 O O . SER A 1 82 ? -11.612 -4.785 33.513 1.00 68.94 82 SER A O 1
ATOM 661 N N . GLU A 1 83 ? -10.254 -3.054 33.963 1.00 64.44 83 GLU A N 1
ATOM 662 C CA . GLU A 1 83 ? -9.068 -3.468 33.186 1.00 64.44 83 GLU A CA 1
ATOM 663 C C . GLU A 1 83 ? -8.522 -4.875 33.465 1.00 64.44 83 GLU A C 1
ATOM 665 O O . GLU A 1 83 ? -7.942 -5.476 32.566 1.00 64.44 83 GLU A O 1
ATOM 670 N N . GLU A 1 84 ? -8.712 -5.424 34.664 1.00 59.72 84 GLU A N 1
ATOM 671 C CA . GLU A 1 84 ? -7.928 -6.579 35.129 1.00 59.72 84 GLU A CA 1
ATOM 672 C C . GLU A 1 84 ? -8.337 -7.934 34.518 1.00 59.72 84 GLU A C 1
ATOM 674 O O . GLU A 1 84 ? -7.515 -8.843 34.478 1.00 59.72 84 GLU A O 1
ATOM 679 N N . SER A 1 85 ? -9.571 -8.088 34.017 1.00 73.25 85 SER A N 1
ATOM 680 C CA . SER A 1 85 ? -10.051 -9.349 33.411 1.00 73.25 85 SER A CA 1
ATOM 681 C C . SER A 1 85 ? -11.155 -9.103 32.372 1.00 73.25 85 SER A C 1
ATOM 683 O O . SER A 1 85 ? -12.249 -9.671 32.410 1.00 73.25 85 SER A O 1
ATOM 685 N N . ARG A 1 86 ? -10.910 -8.161 31.450 1.00 80.88 86 ARG A N 1
ATOM 686 C CA . ARG A 1 86 ? -11.920 -7.722 30.468 1.00 80.88 86 ARG A CA 1
ATOM 687 C C . ARG A 1 86 ? -12.386 -8.863 29.561 1.00 80.88 86 ARG A C 1
ATOM 689 O O . ARG A 1 86 ? -13.582 -8.989 29.322 1.00 80.88 86 ARG A O 1
ATOM 696 N N . VAL A 1 87 ? -11.477 -9.692 29.051 1.00 84.00 87 VAL A N 1
ATOM 697 C CA . VAL A 1 87 ? -11.824 -10.726 28.060 1.00 84.00 87 VAL A CA 1
ATOM 698 C C . VAL A 1 87 ? -12.551 -11.900 28.708 1.00 84.00 87 VAL A C 1
ATOM 700 O O . VAL A 1 87 ? -13.560 -12.354 28.170 1.00 84.00 87 VAL A O 1
ATOM 703 N N . GLU A 1 88 ? -12.106 -12.360 29.876 1.00 83.06 88 GLU A N 1
ATOM 704 C CA . GLU A 1 88 ? -12.704 -13.503 30.572 1.00 83.06 88 GLU A CA 1
ATOM 705 C C . GLU A 1 88 ? -14.113 -13.167 31.067 1.00 83.06 88 GLU A C 1
ATOM 707 O O . GLU A 1 88 ? -15.042 -13.937 30.836 1.00 83.06 88 GLU A O 1
ATOM 712 N N . VAL A 1 89 ? -14.307 -11.981 31.656 1.00 83.31 89 VAL A N 1
ATOM 713 C CA . VAL A 1 89 ? -15.621 -11.542 32.152 1.00 83.31 89 VAL A CA 1
ATOM 714 C C . VAL A 1 89 ? -16.597 -11.291 31.000 1.00 83.31 89 VAL A C 1
ATOM 716 O O . VAL A 1 89 ? -17.780 -11.624 31.107 1.00 83.31 89 VAL A O 1
ATOM 719 N N . VAL A 1 90 ? -16.135 -10.727 29.875 1.00 83.94 90 VAL A N 1
ATOM 720 C CA . VAL A 1 90 ? -16.978 -10.584 28.674 1.00 83.94 90 VAL A CA 1
ATOM 721 C C . VAL A 1 90 ? -17.356 -11.955 28.120 1.00 83.94 90 VAL A C 1
ATOM 723 O O . VAL A 1 90 ? -18.527 -12.180 27.821 1.00 83.94 90 VAL A O 1
ATOM 726 N N . THR A 1 91 ? -16.402 -12.882 28.050 1.00 85.75 91 THR A N 1
ATOM 727 C CA . THR A 1 91 ? -16.625 -14.259 27.591 1.00 85.75 91 THR A CA 1
ATOM 728 C C . THR A 1 91 ? -17.645 -14.975 28.473 1.00 85.75 91 THR A C 1
ATOM 730 O O . THR A 1 91 ? -18.626 -15.515 27.967 1.00 85.75 91 THR A O 1
ATOM 733 N N . GLU A 1 92 ? -17.492 -14.904 29.795 1.00 83.75 92 GLU A N 1
ATOM 734 C CA . GLU A 1 92 ? -18.447 -15.469 30.748 1.00 83.75 92 GLU A CA 1
ATOM 735 C C . GLU A 1 92 ? -19.836 -14.833 30.589 1.00 83.75 92 GLU A C 1
ATOM 737 O O . GLU A 1 92 ? -20.851 -15.526 30.598 1.00 83.75 92 GLU A O 1
ATOM 742 N N . ARG A 1 93 ? -19.915 -13.514 30.377 1.00 82.38 93 ARG A N 1
ATOM 743 C CA . ARG A 1 93 ? -21.186 -12.806 30.171 1.00 82.38 93 ARG A CA 1
ATOM 744 C C . ARG A 1 93 ? -21.870 -13.181 28.855 1.00 82.38 93 ARG A C 1
ATOM 746 O O . ARG A 1 93 ? -23.101 -13.214 28.825 1.00 82.38 93 ARG A O 1
ATOM 753 N N . ILE A 1 94 ? -21.101 -13.447 27.798 1.00 83.00 94 ILE A N 1
ATOM 754 C CA . ILE A 1 94 ? -21.595 -13.947 26.507 1.00 83.00 94 ILE A CA 1
ATOM 755 C C . ILE A 1 94 ? -22.142 -15.371 26.669 1.00 83.00 94 ILE A C 1
ATOM 757 O O . ILE A 1 94 ? -23.240 -15.649 26.190 1.00 83.00 94 ILE A O 1
ATOM 761 N N . LEU A 1 95 ? -21.426 -16.236 27.395 1.00 81.31 95 LEU A N 1
ATOM 762 C CA . LEU A 1 95 ? -21.811 -17.630 27.638 1.00 81.31 95 LEU A CA 1
ATOM 763 C C . LEU A 1 95 ? -23.006 -17.762 28.601 1.00 81.31 95 LEU A C 1
ATOM 765 O O . LEU A 1 95 ? -23.902 -18.560 28.358 1.00 81.31 95 LEU A O 1
ATOM 769 N N . ASN A 1 96 ? -23.065 -16.956 29.667 1.00 79.44 96 ASN A N 1
ATOM 770 C CA . ASN A 1 96 ? -24.118 -17.034 30.690 1.00 79.44 96 ASN A CA 1
ATOM 771 C C . ASN A 1 96 ? -25.438 -16.359 30.273 1.00 79.44 96 ASN A C 1
ATOM 773 O O . ASN A 1 96 ? -26.493 -16.659 30.835 1.00 79.44 96 ASN A O 1
ATOM 777 N N . LYS A 1 97 ? -25.424 -15.417 29.317 1.00 61.25 97 LYS A N 1
ATOM 778 C CA . LYS A 1 97 ? -26.642 -14.762 28.802 1.00 61.25 97 LYS A CA 1
ATOM 779 C C . LYS A 1 97 ? -27.067 -15.377 27.475 1.00 61.25 97 LYS A C 1
ATOM 781 O O . LYS A 1 97 ? -27.096 -14.694 26.451 1.00 61.25 97 LYS A O 1
ATOM 786 N N . ASP A 1 98 ? -27.480 -16.641 27.526 1.00 50.12 98 ASP A N 1
ATOM 787 C CA . ASP A 1 98 ? -28.012 -17.395 26.391 1.00 50.12 98 ASP A CA 1
ATOM 788 C C . ASP A 1 98 ? -28.995 -16.579 25.532 1.00 50.12 98 ASP A C 1
ATOM 790 O O . ASP A 1 98 ? -30.162 -16.332 25.865 1.00 50.12 98 ASP A O 1
ATOM 794 N N . ALA A 1 99 ? -28.497 -16.176 24.365 1.00 51.19 99 ALA A N 1
ATOM 795 C CA . ALA A 1 99 ? -29.221 -15.846 23.146 1.00 51.19 99 ALA A CA 1
ATOM 796 C C . ALA A 1 99 ? -30.284 -14.725 23.170 1.00 51.19 99 ALA A C 1
ATOM 798 O O . ALA A 1 99 ? -30.751 -14.369 22.095 1.00 51.19 99 ALA A O 1
ATOM 799 N N . LYS A 1 100 ? -30.735 -14.149 24.294 1.00 50.97 100 LYS A N 1
ATOM 800 C CA . LYS A 1 100 ? -31.821 -13.133 24.277 1.00 50.97 100 LYS A CA 1
ATOM 801 C C . LYS A 1 100 ? -31.367 -11.730 23.857 1.00 50.97 100 LYS A C 1
ATOM 803 O O . LYS A 1 100 ? -32.103 -11.070 23.136 1.00 50.97 100 LYS A O 1
ATOM 808 N N . TRP A 1 101 ? -30.172 -11.293 24.257 1.00 51.72 101 TRP A N 1
ATOM 809 C CA . TRP A 1 101 ? -29.647 -9.959 23.910 1.00 51.72 101 TRP A CA 1
ATOM 810 C C . TRP A 1 101 ? -28.941 -9.928 22.544 1.00 51.72 101 TRP A C 1
ATOM 812 O O . TRP A 1 101 ? -28.890 -8.884 21.906 1.00 51.72 101 TRP A O 1
ATOM 822 N N . VAL A 1 102 ? -28.466 -11.089 22.077 1.00 52.22 102 VAL A N 1
ATOM 823 C CA . VAL A 1 102 ? -27.779 -11.270 20.785 1.00 52.22 102 VAL A CA 1
ATOM 824 C C . VAL A 1 102 ? -28.766 -11.582 19.645 1.00 52.22 102 VAL A C 1
ATOM 826 O O . VAL A 1 102 ? -28.479 -11.310 18.489 1.00 52.22 102 VAL A O 1
ATOM 829 N N . ARG A 1 103 ? -29.978 -12.094 19.931 1.00 47.50 103 ARG A N 1
ATOM 830 C CA . ARG A 1 103 ? -30.944 -12.540 18.898 1.00 47.50 103 ARG A CA 1
ATOM 831 C C . ARG A 1 103 ? -31.456 -11.453 17.944 1.00 47.50 103 ARG A C 1
ATOM 833 O O . ARG A 1 103 ? -31.938 -11.809 16.878 1.00 47.50 103 ARG A O 1
ATOM 840 N N . GLY A 1 104 ? -31.384 -10.174 18.316 1.00 49.72 104 GLY A N 1
ATOM 841 C CA . GLY A 1 104 ? -31.798 -9.058 17.452 1.00 49.72 104 GLY A CA 1
ATOM 842 C C . GLY A 1 104 ? -30.659 -8.399 16.666 1.00 49.72 104 GLY A C 1
ATOM 843 O O . GLY A 1 104 ? -30.937 -7.521 15.861 1.00 49.72 104 GLY A O 1
ATOM 844 N N . ARG A 1 105 ? -29.407 -8.788 16.936 1.00 50.97 105 ARG A N 1
ATOM 845 C CA . ARG A 1 105 ? -28.162 -8.167 16.448 1.00 50.97 105 ARG A CA 1
ATOM 846 C C . ARG A 1 105 ? -27.099 -9.241 16.205 1.00 50.97 105 ARG A C 1
ATOM 848 O O . ARG A 1 105 ? -26.029 -9.257 16.809 1.00 50.97 105 ARG A O 1
ATOM 855 N N . ARG A 1 106 ? -27.501 -10.254 15.439 1.00 55.78 106 ARG A N 1
ATOM 856 C CA . ARG A 1 106 ? -26.573 -11.171 14.773 1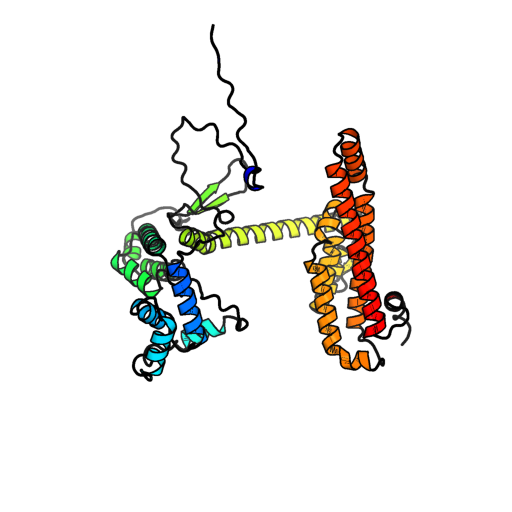.00 55.78 106 ARG A CA 1
ATOM 857 C C . ARG A 1 106 ? -26.247 -10.543 13.431 1.00 55.78 106 ARG A C 1
ATOM 859 O O . ARG A 1 106 ? -27.153 -9.960 12.833 1.00 55.78 106 ARG A O 1
ATOM 866 N N . VAL A 1 107 ? -25.011 -10.731 12.969 1.00 53.81 107 VAL A N 1
ATOM 867 C CA . VAL A 1 107 ? -24.552 -10.321 11.635 1.00 53.81 107 VAL A CA 1
ATOM 868 C C . VAL A 1 107 ? -25.656 -10.621 10.618 1.00 53.81 107 VAL A C 1
ATOM 870 O O . VAL A 1 107 ? -26.070 -11.773 10.461 1.00 53.81 107 VAL A O 1
ATOM 873 N N . SER A 1 108 ? -26.205 -9.573 10.000 1.00 52.22 108 SER A N 1
ATOM 874 C CA . SER A 1 108 ? -27.286 -9.727 9.030 1.00 52.22 108 SER A CA 1
ATOM 875 C C . SER A 1 108 ? -26.772 -10.509 7.819 1.00 52.22 108 SER A C 1
ATOM 877 O O . SER A 1 108 ? -25.582 -10.465 7.503 1.00 52.22 108 SER A O 1
ATOM 879 N N . ALA A 1 109 ? -27.654 -11.192 7.086 1.00 52.84 109 ALA A N 1
ATOM 880 C CA . ALA A 1 109 ? -27.269 -11.931 5.875 1.00 52.84 109 ALA A CA 1
ATOM 881 C C . ALA A 1 109 ? -26.555 -11.032 4.834 1.00 52.84 109 ALA A C 1
ATOM 883 O O . ALA A 1 109 ? -25.740 -11.502 4.041 1.00 52.84 109 ALA A O 1
ATOM 884 N N . GLU A 1 110 ? -26.823 -9.722 4.861 1.00 51.53 110 GLU A N 1
ATOM 885 C CA . GLU A 1 110 ? -26.152 -8.715 4.028 1.00 51.53 110 GLU A CA 1
ATOM 886 C C . GLU A 1 110 ? -24.698 -8.442 4.469 1.00 51.53 110 GLU A C 1
ATOM 888 O O . GLU A 1 110 ? -23.814 -8.273 3.623 1.00 51.53 110 GLU A O 1
ATOM 893 N N . ASP A 1 111 ? -24.420 -8.479 5.775 1.00 52.88 111 ASP A N 1
ATOM 894 C CA . ASP A 1 111 ? -23.076 -8.329 6.346 1.00 52.88 111 ASP A CA 1
ATOM 895 C C . ASP A 1 111 ? -22.255 -9.621 6.223 1.00 52.88 111 ASP A C 1
ATOM 897 O O . ASP A 1 111 ? -21.051 -9.571 5.958 1.00 52.88 111 ASP A O 1
ATOM 901 N N . GLU A 1 112 ? -22.909 -10.788 6.275 1.00 49.84 112 GLU A N 1
ATOM 902 C CA . GLU A 1 112 ? -22.307 -12.070 5.885 1.00 49.84 112 GLU A CA 1
ATOM 903 C C . GLU A 1 112 ? -21.846 -12.061 4.420 1.00 49.84 112 GLU A C 1
ATOM 905 O O . GLU A 1 112 ? -20.800 -12.614 4.086 1.00 49.84 112 GLU A O 1
ATOM 910 N N . GLN A 1 113 ? -22.587 -11.421 3.512 1.00 44.16 113 GLN A N 1
ATOM 911 C CA . GLN A 1 113 ? -22.176 -11.330 2.110 1.00 44.16 113 GLN A CA 1
ATOM 912 C C . GLN A 1 113 ? -20.950 -10.413 1.934 1.00 44.16 113 GLN A C 1
ATOM 914 O O . GLN A 1 113 ? -20.074 -10.694 1.110 1.00 44.16 113 GLN A O 1
ATOM 919 N N . ARG A 1 114 ? -20.837 -9.352 2.748 1.00 51.78 114 ARG A N 1
ATOM 920 C CA . ARG A 1 114 ? -19.632 -8.506 2.841 1.00 51.78 114 ARG A CA 1
ATOM 921 C C . ARG A 1 114 ? -18.437 -9.247 3.444 1.00 51.78 114 ARG A C 1
ATOM 923 O O . ARG A 1 114 ? -17.315 -9.021 2.987 1.00 51.78 114 ARG A O 1
ATOM 930 N N . SER A 1 115 ? -18.654 -10.132 4.419 1.00 51.66 115 SER A N 1
ATOM 931 C CA . SER A 1 115 ? -17.588 -10.939 5.027 1.00 51.66 115 SER A CA 1
ATOM 932 C C . SER A 1 115 ? -17.132 -12.087 4.114 1.00 51.66 115 SER A C 1
ATOM 934 O O . SER A 1 115 ? -15.935 -12.325 4.002 1.00 51.66 115 SER A O 1
ATOM 936 N N . ARG A 1 116 ? -18.036 -12.727 3.357 1.00 47.16 116 ARG A N 1
ATOM 937 C CA . ARG A 1 116 ? -17.717 -13.825 2.416 1.00 47.16 116 ARG A CA 1
ATOM 938 C C . ARG A 1 116 ? -16.950 -13.381 1.165 1.00 47.16 116 ARG A C 1
ATOM 940 O O . ARG A 1 116 ? -16.231 -14.181 0.572 1.00 47.16 116 ARG A O 1
ATOM 947 N N . LEU A 1 117 ? -17.057 -12.109 0.769 1.00 48.53 117 LEU A N 1
ATOM 948 C CA . LEU A 1 117 ? -16.203 -11.507 -0.268 1.00 48.53 117 LEU A CA 1
ATOM 949 C C . LEU A 1 117 ? -14.782 -11.189 0.241 1.00 48.53 117 LEU A C 1
ATOM 951 O O . LEU A 1 117 ? -13.892 -10.894 -0.562 1.00 48.53 117 LEU A O 1
ATOM 955 N N . ARG A 1 118 ? -14.538 -11.268 1.558 1.00 50.22 118 ARG A N 1
ATOM 956 C CA . ARG A 1 118 ? -13.204 -11.178 2.159 1.00 50.22 118 ARG A CA 1
ATOM 957 C C . ARG A 1 118 ? -12.613 -12.591 2.223 1.00 50.22 118 ARG A C 1
ATOM 959 O O . ARG A 1 118 ? -13.151 -13.497 2.845 1.00 50.22 118 ARG A O 1
ATOM 966 N N . ARG A 1 119 ? -11.506 -12.787 1.504 1.00 35.56 119 ARG A N 1
ATOM 967 C CA . ARG A 1 119 ? -10.755 -14.051 1.404 1.00 35.56 119 ARG A CA 1
ATOM 968 C C . ARG A 1 119 ? -10.504 -14.644 2.806 1.00 35.56 119 ARG A C 1
ATOM 970 O O . ARG A 1 119 ? -10.088 -13.874 3.671 1.00 35.56 119 ARG A O 1
ATOM 977 N N . PRO A 1 120 ? -10.654 -15.963 3.041 1.00 35.62 120 PRO A N 1
ATOM 978 C CA . PRO A 1 120 ? -10.316 -16.546 4.336 1.00 35.62 120 PRO A CA 1
ATOM 979 C C . PRO A 1 120 ? -8.808 -16.392 4.567 1.00 35.62 120 PRO A C 1
ATOM 981 O O . PRO A 1 120 ? -7.983 -16.988 3.866 1.00 35.62 120 PRO A O 1
ATOM 984 N N . ALA A 1 121 ? -8.441 -15.512 5.496 1.00 40.84 121 ALA A N 1
ATOM 985 C CA . ALA A 1 121 ? -7.081 -15.394 5.996 1.00 40.84 121 ALA A CA 1
ATOM 986 C C . ALA A 1 121 ? -6.823 -16.517 7.010 1.00 40.84 121 ALA A C 1
ATOM 988 O O . ALA A 1 121 ? -7.738 -16.994 7.677 1.00 40.84 121 ALA A O 1
ATOM 989 N N . ARG A 1 122 ? -5.571 -16.975 7.085 1.00 36.47 122 ARG A N 1
ATOM 990 C CA . ARG A 1 122 ? -5.141 -18.029 8.012 1.00 36.47 122 ARG A CA 1
ATOM 991 C C . ARG A 1 122 ? -5.399 -17.609 9.477 1.00 36.47 122 ARG A C 1
ATOM 993 O O . ARG A 1 122 ? -5.277 -16.421 9.774 1.00 36.47 122 ARG A O 1
ATOM 1000 N N . PRO A 1 123 ? -5.661 -18.565 10.388 1.00 39.16 123 PRO A N 1
ATOM 1001 C CA . PRO A 1 123 ? -6.134 -18.329 11.763 1.00 39.16 123 PRO A CA 1
ATOM 1002 C C . PRO A 1 123 ? -5.084 -17.757 12.741 1.00 39.16 123 PRO A C 1
ATOM 1004 O O . PRO A 1 123 ? -5.145 -18.009 13.935 1.00 39.16 123 PRO A O 1
ATOM 1007 N N . SER A 1 124 ? -4.084 -17.010 12.270 1.00 40.72 124 SER A N 1
ATOM 1008 C CA . SER A 1 124 ? -3.039 -16.433 13.135 1.00 40.72 124 SER A CA 1
ATOM 1009 C C . SER A 1 124 ? -2.748 -14.958 12.859 1.00 40.72 124 SER A C 1
ATOM 1011 O O . SER A 1 124 ? -1.777 -14.426 13.383 1.00 40.72 124 SER A O 1
ATOM 1013 N N . ASP A 1 125 ? -3.539 -14.304 12.006 1.00 41.62 125 ASP A N 1
ATOM 1014 C CA . ASP A 1 125 ? -3.297 -12.919 11.588 1.00 41.62 125 ASP A CA 1
ATOM 1015 C C . ASP A 1 125 ? -4.634 -12.201 11.318 1.00 41.62 125 ASP A C 1
ATOM 1017 O O . ASP A 1 125 ? -4.821 -11.535 10.296 1.00 41.62 125 ASP A O 1
ATOM 1021 N N . VAL A 1 126 ? -5.611 -12.386 12.220 1.00 47.91 126 VAL A N 1
ATOM 1022 C CA . VAL A 1 126 ? -6.880 -11.640 12.206 1.00 47.91 126 VAL A CA 1
ATOM 1023 C C . VAL A 1 126 ? -6.568 -10.193 12.581 1.00 47.91 126 VAL A C 1
ATOM 1025 O O . VAL A 1 126 ? -6.702 -9.759 13.722 1.00 47.91 126 VAL A O 1
ATOM 1028 N N . LYS A 1 127 ? -6.084 -9.423 11.605 1.00 59.22 127 LYS A N 1
ATOM 1029 C CA . LYS A 1 127 ? -6.029 -7.971 11.723 1.00 59.22 127 LYS A CA 1
ATOM 1030 C C . LYS A 1 127 ? -7.467 -7.484 11.744 1.00 59.22 127 LYS A C 1
ATOM 1032 O O . LYS A 1 127 ? -8.137 -7.507 10.712 1.00 59.22 127 LYS A O 1
ATOM 1037 N N . LEU A 1 128 ? -7.922 -7.086 12.930 1.00 70.31 128 LEU A N 1
ATOM 1038 C CA . LEU A 1 128 ? -9.181 -6.382 13.116 1.00 70.31 128 LEU A CA 1
ATOM 1039 C C . LEU A 1 128 ? -9.270 -5.270 12.068 1.00 70.31 128 LEU A C 1
ATOM 1041 O O . LEU A 1 128 ? -8.317 -4.502 11.895 1.00 70.31 128 LEU A O 1
ATOM 1045 N N . ALA A 1 129 ? -10.374 -5.224 11.325 1.00 74.19 129 ALA A N 1
ATOM 1046 C CA . ALA A 1 129 ? -10.539 -4.199 10.312 1.00 74.19 129 ALA A CA 1
ATOM 1047 C C . ALA A 1 129 ? -10.506 -2.826 10.996 1.00 74.19 129 ALA A C 1
ATOM 1049 O O . ALA A 1 129 ? -11.025 -2.664 12.103 1.00 74.19 129 ALA A O 1
ATOM 1050 N N . ALA A 1 130 ? -9.860 -1.837 10.374 1.00 73.56 130 ALA A N 1
ATOM 1051 C CA . ALA A 1 130 ? -9.670 -0.538 11.013 1.00 73.56 130 ALA A CA 1
ATOM 1052 C C . ALA A 1 130 ? -11.023 0.075 11.409 1.00 73.56 130 ALA A C 1
ATOM 1054 O O . ALA A 1 130 ? -11.139 0.715 12.451 1.00 73.56 130 ALA A O 1
ATOM 1055 N N . GLU A 1 131 ? -12.062 -0.126 10.596 1.00 77.50 131 GLU A N 1
ATOM 1056 C CA . GLU A 1 131 ? -13.446 0.266 10.872 1.00 77.50 131 GLU A CA 1
ATOM 1057 C C . GLU A 1 131 ? -14.029 -0.306 12.176 1.00 77.50 131 GLU A C 1
ATOM 1059 O O . GLU A 1 131 ? -14.772 0.409 12.846 1.00 77.50 131 GLU A O 1
ATOM 1064 N N . ASP A 1 132 ? -13.636 -1.513 12.585 1.00 80.00 132 ASP A N 1
ATOM 1065 C CA . ASP A 1 132 ? -14.181 -2.207 13.759 1.00 80.00 132 ASP A CA 1
ATOM 1066 C C . ASP A 1 132 ? -13.387 -1.912 15.043 1.00 80.00 132 ASP A C 1
ATOM 1068 O O . ASP A 1 132 ? -13.870 -2.136 16.152 1.00 80.00 132 ASP A O 1
ATOM 1072 N N . ALA A 1 133 ? -12.172 -1.376 14.911 1.00 84.12 133 ALA A N 1
ATOM 1073 C CA . ALA A 1 133 ? -11.289 -1.058 16.028 1.00 84.12 133 ALA A CA 1
ATOM 1074 C C . ALA A 1 133 ? -11.792 0.112 16.894 1.00 84.12 133 ALA A C 1
ATOM 1076 O O . ALA A 1 133 ? -12.420 1.064 16.418 1.00 84.12 133 ALA A O 1
ATOM 1077 N N . PHE A 1 134 ? -11.447 0.090 18.183 1.00 84.88 134 PHE A N 1
ATOM 1078 C CA . PHE A 1 134 ? -11.543 1.253 19.057 1.00 84.88 134 PHE A CA 1
ATOM 1079 C C . PHE A 1 134 ? -10.695 2.396 18.505 1.00 84.88 134 PHE A C 1
ATOM 1081 O O . PHE A 1 134 ? -9.507 2.242 18.218 1.00 84.88 134 PHE A O 1
ATOM 1088 N N . ARG A 1 135 ? -11.326 3.565 18.378 1.00 86.19 135 ARG A N 1
ATOM 1089 C CA . ARG A 1 135 ? -10.699 4.788 17.878 1.00 86.19 135 ARG A CA 1
ATOM 1090 C C . ARG A 1 135 ? -10.344 5.729 19.023 1.00 86.19 135 ARG A C 1
ATOM 1092 O O . ARG A 1 135 ? -11.134 5.884 19.959 1.00 86.19 135 ARG A O 1
ATOM 1099 N N . SER A 1 136 ? -9.203 6.402 18.901 1.00 86.69 136 SER A N 1
ATOM 1100 C CA . SER A 1 136 ? -8.768 7.421 19.856 1.00 86.69 136 SER A CA 1
ATOM 1101 C C . SER A 1 136 ? -9.739 8.605 19.903 1.00 86.69 136 SER A C 1
ATOM 1103 O O . SER A 1 136 ? -10.412 8.952 18.925 1.00 86.69 136 SER A O 1
ATOM 1105 N N . GLU A 1 137 ? -9.802 9.280 21.049 1.00 87.50 137 GLU A N 1
ATOM 1106 C CA . GLU A 1 137 ? -10.620 10.487 21.191 1.00 87.50 137 GLU A CA 1
ATOM 1107 C C . GLU A 1 137 ? -10.094 11.654 20.338 1.00 87.50 137 GLU A C 1
ATOM 1109 O O . GLU A 1 137 ? -10.883 12.497 19.898 1.00 87.50 137 GLU A O 1
ATOM 1114 N N . SER A 1 138 ? -8.782 11.704 20.056 1.00 87.50 138 SER A N 1
ATOM 1115 C CA . SER A 1 138 ? -8.199 12.665 19.106 1.00 87.50 138 SER A CA 1
ATOM 1116 C C . SER A 1 138 ? -8.770 12.460 17.705 1.00 87.50 138 SER A C 1
ATOM 1118 O O . SER A 1 138 ? -9.269 13.416 17.105 1.00 87.50 138 SER A O 1
ATOM 1120 N N . TYR A 1 139 ? -8.809 11.209 17.240 1.00 89.81 139 TYR A N 1
ATOM 1121 C CA . TYR A 1 139 ? -9.345 10.835 15.940 1.00 89.81 139 TYR A CA 1
ATOM 1122 C C . TYR A 1 139 ? -10.836 11.174 15.840 1.00 89.81 139 TYR A C 1
ATOM 1124 O O . TYR A 1 139 ? -11.250 11.874 14.916 1.00 89.81 139 TYR A O 1
ATOM 1132 N N . LYS A 1 140 ? -11.654 10.788 16.831 1.00 91.06 140 LYS A N 1
ATOM 1133 C CA . LYS A 1 140 ? -13.101 11.095 16.833 1.00 91.06 140 LYS A CA 1
ATOM 1134 C C . LYS A 1 140 ? -13.373 12.601 16.750 1.00 91.06 140 LYS A C 1
ATOM 1136 O O . LYS A 1 140 ? -14.294 13.037 16.049 1.00 91.06 140 LYS A O 1
ATOM 1141 N N . LYS A 1 141 ? -12.576 13.417 17.453 1.00 91.25 141 LYS A N 1
ATOM 1142 C CA . LYS A 1 141 ? -12.665 14.886 17.393 1.00 91.25 141 LYS A CA 1
ATOM 1143 C C . LYS A 1 141 ? -12.247 15.417 16.022 1.00 91.25 141 LYS A C 1
ATOM 1145 O O . LYS A 1 141 ? -12.961 16.265 15.483 1.00 91.25 141 LYS A O 1
ATOM 1150 N N . ALA A 1 142 ? -11.149 14.913 15.462 1.00 90.12 142 ALA A N 1
ATOM 1151 C CA . ALA A 1 142 ? -10.644 15.315 14.153 1.00 90.12 142 ALA A CA 1
ATOM 1152 C C . ALA A 1 142 ? -11.649 14.989 13.036 1.00 90.12 142 ALA A C 1
ATOM 1154 O O . ALA A 1 142 ? -12.049 15.891 12.300 1.00 90.12 142 ALA A O 1
ATOM 1155 N N . VAL A 1 143 ? -12.171 13.757 12.987 1.00 92.69 143 VAL A N 1
ATOM 1156 C CA . VAL A 1 143 ? -13.167 13.323 11.986 1.00 92.69 143 VAL A CA 1
ATOM 1157 C C . VAL A 1 143 ? -14.401 14.208 12.028 1.00 92.69 143 VAL A C 1
ATOM 1159 O O . VAL A 1 143 ? -14.881 14.687 11.004 1.00 92.69 143 VAL A O 1
ATOM 1162 N N . LYS A 1 144 ? -14.910 14.476 13.230 1.00 93.06 144 LYS A N 1
ATOM 1163 C CA . LYS A 1 144 ? -16.078 15.334 13.415 1.00 93.06 144 LYS A CA 1
ATOM 1164 C C . LYS A 1 144 ? -15.846 16.744 12.872 1.00 93.06 144 LYS A C 1
ATOM 1166 O O . LYS A 1 144 ? -16.744 17.297 12.242 1.00 93.06 144 LYS A O 1
ATOM 1171 N N . GLN A 1 145 ? -14.666 17.324 13.105 1.00 90.94 145 GLN A N 1
ATOM 1172 C CA . GLN A 1 145 ? -14.317 18.640 12.563 1.00 90.94 145 GLN A CA 1
ATOM 1173 C C . GLN A 1 145 ? -14.201 18.611 11.038 1.00 90.94 145 GLN A C 1
ATOM 1175 O O . GLN A 1 145 ? -14.771 19.481 10.380 1.00 90.94 145 GLN A O 1
ATOM 1180 N N . VAL A 1 146 ? -13.542 17.596 10.474 1.00 90.44 146 VAL A N 1
ATOM 1181 C CA . VAL A 1 146 ? -13.417 17.424 9.019 1.00 90.44 146 VAL A CA 1
ATOM 1182 C C . VAL A 1 146 ? -14.794 17.298 8.366 1.00 90.44 146 VAL A C 1
ATOM 1184 O O . VAL A 1 146 ? -15.107 18.063 7.456 1.00 90.44 146 VAL A O 1
ATOM 1187 N N . CYS A 1 147 ? -15.666 16.430 8.886 1.00 89.62 147 CYS A N 1
ATOM 1188 C CA . CYS A 1 147 ? -17.016 16.246 8.355 1.00 89.62 147 CYS A CA 1
ATOM 1189 C C . CYS A 1 147 ? -17.883 17.506 8.489 1.00 89.62 147 CYS A C 1
ATOM 1191 O O . CYS A 1 147 ? -18.697 17.779 7.611 1.00 89.62 147 CYS A O 1
ATOM 1193 N N . TYR A 1 148 ? -17.722 18.310 9.545 1.00 90.75 148 TYR A N 1
ATOM 1194 C CA . TYR A 1 148 ? -18.422 19.597 9.644 1.00 90.75 148 TYR A CA 1
ATOM 1195 C C . TYR A 1 148 ? -17.962 20.613 8.598 1.00 90.75 148 TYR A C 1
ATOM 1197 O O . TYR A 1 148 ? -18.771 21.430 8.156 1.00 90.75 148 TYR A O 1
ATOM 1205 N N . GLN A 1 149 ? -16.685 20.584 8.219 1.00 88.00 149 GLN A N 1
ATOM 1206 C CA . GLN A 1 149 ? -16.140 21.473 7.196 1.00 88.00 149 GLN A CA 1
ATOM 1207 C C . GLN A 1 149 ? -16.520 21.009 5.786 1.00 88.00 149 GLN A C 1
ATOM 1209 O O . GLN A 1 149 ? -16.925 21.832 4.967 1.00 88.00 149 GLN A O 1
ATOM 1214 N N . GLU A 1 150 ? -16.452 19.702 5.515 1.00 87.62 150 GLU A N 1
ATOM 1215 C CA . GLU A 1 150 ? -16.843 19.111 4.229 1.00 87.62 150 GLU A CA 1
ATOM 1216 C C . GLU A 1 150 ? -18.359 19.222 4.000 1.00 87.62 150 GLU A C 1
ATOM 1218 O O . GLU A 1 150 ? -18.807 19.695 2.955 1.00 87.62 150 GLU A O 1
ATOM 1223 N N . PHE A 1 151 ? -19.168 18.878 5.006 1.00 88.19 151 PHE A N 1
ATOM 1224 C CA . PHE A 1 151 ? -20.629 18.839 4.919 1.00 88.19 151 PHE A CA 1
ATOM 1225 C C . PHE A 1 151 ? -21.296 19.997 5.661 1.00 88.19 151 PHE A C 1
ATOM 1227 O O . PHE A 1 151 ? -22.274 19.811 6.385 1.00 88.19 151 PHE A O 1
ATOM 1234 N N . ARG A 1 152 ? -20.816 21.225 5.439 1.00 84.94 152 ARG A N 1
ATOM 1235 C CA . ARG A 1 152 ? -21.355 22.448 6.071 1.00 84.94 152 ARG A CA 1
ATOM 1236 C C . ARG A 1 152 ? -22.863 22.677 5.870 1.00 84.94 152 ARG A C 1
ATOM 1238 O O . ARG A 1 152 ? -23.475 23.425 6.625 1.00 84.94 152 ARG A O 1
ATOM 1245 N N . ASN A 1 153 ? -23.451 22.044 4.853 1.00 83.94 153 ASN A N 1
ATOM 1246 C CA . ASN A 1 153 ? -24.873 22.150 4.518 1.00 83.94 153 ASN A CA 1
ATOM 1247 C C . ASN A 1 153 ? -25.758 21.146 5.285 1.00 83.94 153 ASN A C 1
ATOM 1249 O O . ASN A 1 153 ? -26.981 21.270 5.245 1.00 83.94 153 ASN A O 1
ATOM 1253 N N . LEU A 1 154 ? -25.173 20.152 5.964 1.00 87.19 154 LEU A N 1
ATOM 1254 C CA . LEU A 1 154 ? -25.905 19.222 6.824 1.00 87.19 154 LEU A CA 1
ATOM 1255 C C . LEU A 1 154 ? -25.970 19.742 8.259 1.00 87.19 154 LEU A C 1
ATOM 1257 O O . LEU A 1 154 ? -25.077 20.433 8.750 1.00 87.19 154 LEU A O 1
ATOM 1261 N N . SER A 1 155 ? -27.036 19.366 8.966 1.00 89.44 155 SER A N 1
ATOM 1262 C CA . SER A 1 155 ? -27.123 19.650 10.396 1.00 89.44 155 SER A CA 1
ATOM 1263 C C . SER A 1 155 ? -26.030 18.890 11.156 1.00 89.44 155 SER A C 1
ATOM 1265 O O . SER A 1 155 ? -25.733 17.726 10.879 1.00 89.44 155 SER A O 1
ATOM 1267 N N . ARG A 1 156 ? -25.445 19.540 12.168 1.00 91.06 156 ARG A N 1
ATOM 1268 C CA . ARG A 1 156 ? -24.410 18.922 13.014 1.00 91.06 156 ARG A CA 1
ATOM 1269 C C . ARG A 1 156 ? -24.911 17.665 13.735 1.00 91.06 156 ARG A C 1
ATOM 1271 O O . ARG A 1 156 ? -24.108 16.788 14.033 1.00 91.06 156 ARG A O 1
ATOM 1278 N N . SER A 1 157 ? -26.209 17.578 14.032 1.00 91.38 157 SER A N 1
ATOM 1279 C CA . SER A 1 157 ? -26.836 16.386 14.615 1.00 91.38 157 SER A CA 1
ATOM 1280 C C . SER A 1 157 ? -26.863 15.218 13.630 1.00 91.38 157 SER A C 1
ATOM 1282 O O . SER A 1 157 ? -26.470 14.125 14.019 1.00 91.38 157 SER A O 1
ATOM 1284 N N . ALA A 1 158 ? -27.228 15.450 12.364 1.00 91.38 158 ALA A N 1
ATOM 1285 C CA . ALA A 1 158 ? -27.192 14.413 11.331 1.00 91.38 158 ALA A CA 1
ATOM 1286 C C . ALA A 1 158 ? -25.769 13.880 11.114 1.00 91.38 158 ALA A C 1
ATOM 1288 O O . ALA A 1 158 ? -25.561 12.672 11.098 1.00 91.38 158 ALA A O 1
ATOM 1289 N N . VAL A 1 159 ? -24.772 14.772 11.046 1.00 92.62 159 VAL A N 1
ATOM 1290 C CA . VAL A 1 159 ? -23.363 14.363 10.916 1.00 92.62 159 VAL A CA 1
ATOM 1291 C C . VAL A 1 159 ? -22.914 13.512 12.108 1.00 92.62 159 VAL A C 1
ATOM 1293 O O . VAL A 1 159 ? -22.284 12.479 11.920 1.00 92.62 159 VAL A O 1
ATOM 1296 N N . LYS A 1 160 ? -23.257 13.908 13.341 1.00 93.44 160 LYS A N 1
ATOM 1297 C CA . LYS A 1 160 ? -22.935 13.115 14.539 1.00 93.44 160 LYS A CA 1
ATOM 1298 C C . LYS A 1 160 ? -23.612 11.745 14.542 1.00 93.44 160 LYS A C 1
ATOM 1300 O O . LYS A 1 160 ? -22.978 10.796 14.981 1.00 93.44 160 LYS A O 1
ATOM 1305 N N . ALA A 1 161 ? -24.868 11.662 14.102 1.00 92.94 161 ALA A N 1
ATOM 1306 C CA . ALA A 1 161 ? -25.618 10.410 14.074 1.00 92.94 161 ALA A CA 1
ATOM 1307 C C . ALA A 1 161 ? -24.959 9.395 13.130 1.00 92.94 161 ALA A C 1
ATOM 1309 O O . ALA A 1 161 ? -24.636 8.298 13.567 1.00 92.94 161 ALA A O 1
ATOM 1310 N N . VAL A 1 162 ? -24.644 9.808 11.897 1.00 93.00 162 VAL A N 1
ATOM 1311 C CA . VAL A 1 162 ? -23.967 8.943 10.912 1.00 93.00 162 VAL A CA 1
ATOM 1312 C C . VAL A 1 162 ? -22.572 8.536 11.386 1.00 93.00 162 VAL A C 1
ATOM 1314 O O . VAL A 1 162 ? -22.180 7.382 11.257 1.00 93.00 162 VAL A O 1
ATOM 1317 N N . LEU A 1 163 ? -21.820 9.469 11.984 1.00 92.88 163 LEU A N 1
ATOM 1318 C CA . LEU A 1 163 ? -20.516 9.136 12.555 1.00 92.88 163 LEU A CA 1
ATOM 1319 C C . LEU A 1 163 ? -20.632 8.110 13.689 1.00 92.88 163 LEU A C 1
ATOM 1321 O O . LEU A 1 163 ? -19.778 7.241 13.785 1.00 92.88 163 LEU A O 1
ATOM 1325 N N . ALA A 1 164 ? -21.650 8.197 14.546 1.00 89.94 164 ALA A N 1
ATOM 1326 C CA . ALA A 1 164 ? -21.842 7.231 15.627 1.00 89.94 164 ALA A CA 1
ATOM 1327 C C . ALA A 1 164 ? -22.226 5.838 15.096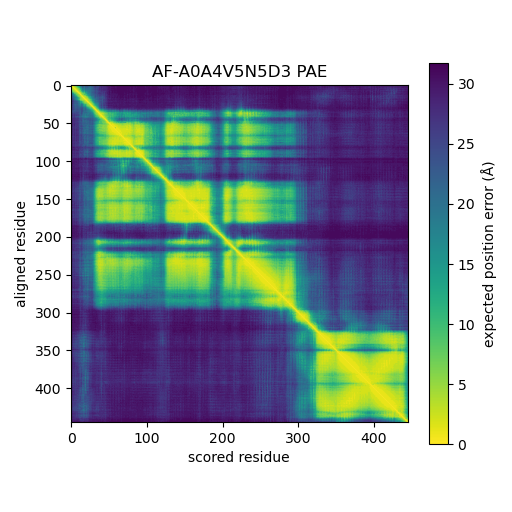 1.00 89.94 164 ALA A C 1
ATOM 1329 O O . ALA A 1 164 ? -21.738 4.843 15.620 1.00 89.94 164 ALA A O 1
ATOM 1330 N N . GLU A 1 165 ? -23.040 5.782 14.040 1.00 89.06 165 GLU A N 1
ATOM 1331 C CA . GLU A 1 165 ? -23.477 4.542 13.384 1.00 89.06 165 GLU A CA 1
ATOM 1332 C C . GLU A 1 165 ? -22.319 3.770 12.732 1.00 89.06 165 GLU A C 1
ATOM 1334 O O . GLU A 1 165 ? -22.310 2.546 12.740 1.00 89.06 165 GLU A O 1
ATOM 1339 N N . HIS A 1 166 ? -21.302 4.469 12.223 1.00 88.69 166 HIS A N 1
ATOM 1340 C CA . HIS A 1 166 ? -20.147 3.851 11.561 1.00 88.69 166 HIS A CA 1
ATOM 1341 C C . HIS A 1 166 ? -18.851 3.925 12.384 1.00 88.69 166 HIS A C 1
ATOM 1343 O O . HIS A 1 166 ? -17.770 4.092 11.818 1.00 88.69 166 HIS A O 1
ATOM 1349 N N . ASN A 1 167 ? -18.936 3.856 13.718 1.00 90.00 167 ASN A N 1
ATOM 1350 C CA . ASN A 1 167 ? -17.772 3.858 14.624 1.00 90.00 167 ASN A CA 1
ATOM 1351 C C . ASN A 1 167 ? -16.768 5.010 14.370 1.00 90.00 167 ASN A C 1
ATOM 1353 O O . ASN A 1 167 ? -15.550 4.867 14.468 1.00 90.00 167 ASN A O 1
ATOM 1357 N N . HIS A 1 168 ? -17.280 6.182 14.002 1.00 90.38 168 HIS A N 1
ATOM 1358 C CA . HIS A 1 168 ? -16.521 7.367 13.601 1.00 90.38 168 HIS A CA 1
ATOM 1359 C C . HIS A 1 168 ? -15.575 7.166 12.403 1.00 90.38 168 HIS A C 1
ATOM 1361 O O . HIS A 1 168 ? -14.724 8.021 12.170 1.00 90.38 168 HIS A O 1
ATOM 1367 N N . SER A 1 169 ? -15.731 6.098 11.615 1.00 90.06 169 SER A N 1
ATOM 1368 C CA . SER A 1 169 ? -14.963 5.873 10.388 1.00 90.06 169 SER A CA 1
ATOM 1369 C C . SER A 1 169 ? -15.289 6.945 9.350 1.00 90.06 169 SER A C 1
ATOM 1371 O O . SER A 1 169 ? -16.442 7.095 8.927 1.00 90.06 169 SER A O 1
ATOM 1373 N N . TYR A 1 170 ? -14.268 7.682 8.911 1.00 91.00 170 TYR A N 1
ATOM 1374 C CA . TYR A 1 170 ? -14.427 8.682 7.859 1.00 91.00 170 TYR A CA 1
ATOM 1375 C C . TYR A 1 170 ? -14.792 8.023 6.521 1.00 91.00 170 TYR A C 1
ATOM 1377 O O . TYR A 1 170 ? -15.735 8.454 5.857 1.00 91.00 170 TYR A O 1
ATOM 1385 N N . SER A 1 171 ? -14.100 6.943 6.155 1.00 90.56 171 SER A N 1
ATOM 1386 C CA . SER A 1 171 ? -14.305 6.212 4.899 1.00 90.56 171 SER A CA 1
ATOM 1387 C C . SER A 1 171 ? -15.719 5.645 4.741 1.00 90.56 171 SER A C 1
ATOM 1389 O O . SER A 1 171 ? -16.288 5.762 3.654 1.00 90.56 171 SER A O 1
ATOM 1391 N N . LEU A 1 172 ? -16.312 5.096 5.807 1.00 90.06 172 LEU A N 1
ATOM 1392 C CA . LEU A 1 172 ? -17.683 4.570 5.779 1.00 90.06 172 LEU A CA 1
ATOM 1393 C C . LEU A 1 172 ? -18.746 5.670 5.893 1.00 90.06 172 LEU A C 1
ATOM 1395 O O . LEU A 1 172 ? -19.756 5.629 5.193 1.00 90.06 172 LEU A O 1
ATOM 1399 N N . SER A 1 173 ? -18.510 6.690 6.723 1.00 91.69 173 SER A N 1
ATOM 1400 C CA . SER A 1 173 ? -19.497 7.754 6.958 1.00 91.69 173 SER A CA 1
ATOM 1401 C C . SER A 1 173 ? -19.633 8.715 5.779 1.00 91.69 173 SER A C 1
ATOM 1403 O O . SER A 1 173 ? -20.726 9.200 5.482 1.00 91.69 173 SER A O 1
ATOM 1405 N N . ARG A 1 174 ? -18.529 9.016 5.087 1.00 90.50 174 ARG A N 1
ATOM 1406 C CA . ARG A 1 174 ? -18.488 9.983 3.983 1.00 90.50 174 ARG A CA 1
ATOM 1407 C C . ARG A 1 174 ? -19.496 9.698 2.855 1.00 90.50 174 ARG A C 1
ATOM 1409 O O . ARG A 1 174 ? -20.216 10.634 2.502 1.00 90.50 174 ARG A O 1
ATOM 1416 N N . PRO A 1 175 ? -19.600 8.485 2.273 1.00 90.00 175 PRO A N 1
ATOM 1417 C CA . PRO A 1 175 ? -20.575 8.216 1.213 1.00 90.00 175 PRO A CA 1
ATOM 1418 C C . PRO A 1 175 ? -22.025 8.377 1.686 1.00 90.00 175 PRO A C 1
ATOM 1420 O O . PRO A 1 175 ? -22.848 8.914 0.946 1.00 90.00 175 PRO A O 1
ATOM 1423 N N . VAL A 1 176 ? -22.343 7.997 2.928 1.00 90.88 176 VAL A N 1
ATOM 1424 C CA . VAL A 1 176 ? -23.686 8.188 3.505 1.00 90.88 176 VAL A CA 1
ATOM 1425 C C . VAL A 1 176 ? -23.997 9.678 3.657 1.00 90.88 176 VAL A C 1
ATOM 1427 O O . VAL A 1 176 ? -25.055 10.146 3.237 1.00 90.88 176 VAL A O 1
ATOM 1430 N N . LEU A 1 177 ? -23.042 10.467 4.158 1.00 89.88 177 LEU A N 1
ATOM 1431 C CA . LEU A 1 177 ? -23.180 11.922 4.253 1.00 89.88 177 LEU A CA 1
ATOM 1432 C C . LEU A 1 177 ? -23.340 12.587 2.873 1.00 89.88 177 LEU A C 1
ATOM 1434 O O . LEU A 1 177 ? -24.161 13.493 2.733 1.00 89.88 177 LEU A O 1
ATOM 1438 N N . GLN A 1 178 ? -22.640 12.106 1.840 1.00 89.38 178 GLN A N 1
ATOM 1439 C CA . GLN A 1 178 ? -22.809 12.564 0.451 1.00 89.38 178 GLN A CA 1
ATOM 1440 C C . GLN A 1 178 ? -24.192 12.225 -0.129 1.00 89.38 178 GLN A C 1
ATOM 1442 O O . GLN A 1 178 ? -24.779 13.008 -0.884 1.00 89.38 178 GLN A O 1
ATOM 1447 N N . GLN A 1 179 ? -24.754 11.070 0.220 1.00 86.81 179 GLN A N 1
ATOM 1448 C CA . GLN A 1 179 ? -26.121 10.718 -0.172 1.00 86.81 179 GLN A CA 1
ATOM 1449 C C . GLN A 1 179 ? -27.154 11.606 0.536 1.00 86.81 179 GLN A C 1
ATOM 1451 O O . GLN A 1 179 ? -28.124 12.055 -0.076 1.00 86.81 179 GLN A O 1
ATOM 1456 N N . LEU A 1 180 ? -26.937 11.927 1.813 1.00 85.75 180 LEU A N 1
ATOM 1457 C CA . LEU A 1 180 ? -27.820 12.823 2.562 1.00 85.75 180 LEU A CA 1
ATOM 1458 C C . LEU A 1 180 ? -27.764 14.267 2.047 1.00 85.75 180 LEU A C 1
ATOM 1460 O O . LEU A 1 180 ? -28.801 14.933 1.997 1.00 85.75 180 LEU A O 1
ATOM 1464 N N . THR A 1 181 ? -26.595 14.760 1.617 1.00 81.50 181 THR A N 1
ATOM 1465 C CA . THR A 1 181 ? -26.510 16.086 0.985 1.00 81.50 181 THR A CA 1
ATOM 1466 C C . THR A 1 181 ? -27.260 16.130 -0.338 1.00 81.50 181 THR A C 1
ATOM 1468 O O . THR A 1 181 ? -28.029 17.065 -0.558 1.00 81.50 181 THR A O 1
ATOM 1471 N N . THR A 1 182 ? -27.089 15.121 -1.194 1.00 75.50 182 THR A N 1
ATOM 1472 C CA . THR A 1 182 ? -27.722 15.071 -2.525 1.00 75.50 182 THR A CA 1
ATOM 1473 C C . THR A 1 182 ? -29.243 14.898 -2.467 1.00 75.50 182 THR A C 1
ATOM 1475 O O . THR A 1 182 ? -29.943 15.453 -3.310 1.00 75.50 182 THR A O 1
ATOM 1478 N N . ARG A 1 183 ? -29.782 14.209 -1.450 1.00 65.81 183 ARG A N 1
ATOM 1479 C CA . ARG A 1 183 ? -31.237 14.027 -1.249 1.00 65.81 183 ARG A CA 1
ATOM 1480 C C . ARG A 1 183 ? -31.937 15.209 -0.573 1.00 65.81 183 ARG A C 1
ATOM 1482 O O . ARG A 1 183 ? -33.165 15.231 -0.490 1.00 65.81 183 ARG A O 1
ATOM 1489 N N . SER A 1 184 ? -31.197 16.197 -0.072 1.00 56.69 184 SER A N 1
ATOM 1490 C CA . SER A 1 184 ? -31.804 17.371 0.553 1.00 56.69 184 SER A CA 1
ATOM 1491 C C . SER A 1 184 ? -32.378 18.321 -0.517 1.00 56.69 184 SER A C 1
ATOM 1493 O O . SER A 1 184 ? -31.645 18.974 -1.254 1.00 56.69 184 SER A O 1
ATOM 1495 N N . TRP A 1 185 ? -33.713 18.425 -0.586 1.00 48.44 185 TRP A N 1
ATOM 1496 C CA . TRP A 1 185 ? -34.500 19.264 -1.521 1.00 48.44 185 TRP A CA 1
ATOM 1497 C C . TRP A 1 185 ? -34.060 20.741 -1.626 1.00 48.44 185 TRP A C 1
ATOM 1499 O O . TRP A 1 185 ? -34.389 21.442 -2.583 1.00 48.44 185 TRP A O 1
ATOM 1509 N N . ARG A 1 186 ? -33.266 21.224 -0.664 1.00 51.16 186 ARG A N 1
ATOM 1510 C CA . ARG A 1 186 ? -32.631 22.548 -0.686 1.00 51.16 186 ARG A CA 1
ATOM 1511 C C . ARG A 1 186 ? -31.572 22.712 -1.788 1.00 51.16 186 ARG A C 1
ATOM 1513 O O . ARG A 1 186 ? -31.284 23.846 -2.159 1.00 51.16 186 ARG A O 1
ATOM 1520 N N . PHE A 1 187 ? -31.026 21.629 -2.348 1.00 48.91 187 PHE A N 1
ATOM 1521 C CA . PHE A 1 187 ? -30.159 21.694 -3.534 1.00 48.91 187 PHE A CA 1
ATOM 1522 C C . PHE A 1 187 ? -30.940 21.912 -4.835 1.00 48.91 187 PHE A C 1
ATOM 1524 O O . PHE A 1 187 ? -30.422 22.533 -5.761 1.00 48.91 187 PHE A O 1
ATOM 1531 N N . THR A 1 188 ? -32.204 21.490 -4.894 1.00 46.53 188 THR A N 1
ATOM 1532 C CA . THR A 1 188 ? -33.054 21.679 -6.076 1.00 46.53 188 THR A CA 1
ATOM 1533 C C . THR A 1 188 ? -33.461 23.149 -6.237 1.00 46.53 188 THR A C 1
ATOM 1535 O O . THR A 1 188 ? -33.463 23.659 -7.353 1.00 46.53 188 THR A O 1
ATOM 1538 N N . LEU A 1 189 ? -33.692 23.877 -5.134 1.00 45.78 189 LEU A N 1
ATOM 1539 C CA . LEU A 1 189 ? -34.083 25.297 -5.171 1.00 45.78 189 LEU A CA 1
ATOM 1540 C C . LEU A 1 189 ? -32.900 26.278 -5.276 1.00 45.78 189 LEU A C 1
ATOM 1542 O O . LEU A 1 189 ? -33.047 27.331 -5.890 1.00 45.78 189 LEU A O 1
ATOM 1546 N N . SER A 1 190 ? -31.715 25.938 -4.755 1.00 48.00 190 SER A N 1
ATOM 1547 C CA . SER A 1 190 ? -30.510 26.778 -4.917 1.00 48.00 190 SER A CA 1
ATOM 1548 C C . SER A 1 190 ? -29.891 26.701 -6.320 1.00 48.00 190 SER A C 1
ATOM 1550 O O . SER A 1 190 ? -29.105 27.571 -6.684 1.00 48.00 190 SER A O 1
ATOM 1552 N N . SER A 1 191 ? -30.249 25.692 -7.126 1.00 45.91 191 SER A N 1
ATOM 1553 C CA . SER A 1 191 ? -29.743 25.530 -8.500 1.00 45.91 191 SER A CA 1
ATOM 1554 C C . SER A 1 191 ? -30.369 26.495 -9.520 1.00 45.91 191 SER A C 1
ATOM 1556 O O . SER A 1 191 ? -29.837 26.664 -10.615 1.00 45.91 191 SER A O 1
ATOM 1558 N N . LEU A 1 192 ? -31.466 27.173 -9.162 1.00 51.00 192 LEU A N 1
ATOM 1559 C CA . LEU A 1 192 ? -32.185 28.083 -10.060 1.00 51.00 192 LEU A CA 1
ATOM 1560 C C . LEU A 1 192 ? -31.634 29.521 -10.067 1.00 51.00 192 LEU A C 1
ATOM 1562 O O . LEU A 1 192 ? -32.054 30.315 -10.906 1.00 51.00 192 LEU A O 1
ATOM 1566 N N . TRP A 1 193 ? -30.678 29.868 -9.193 1.00 50.62 193 TRP A N 1
ATOM 1567 C CA . TRP A 1 193 ? -30.210 31.257 -9.040 1.00 50.62 193 TRP A CA 1
ATOM 1568 C C . TRP A 1 193 ? -28.693 31.473 -9.006 1.00 50.62 193 TRP A C 1
ATOM 1570 O O . TRP A 1 193 ? -28.215 32.510 -8.550 1.00 50.62 193 TRP A O 1
ATOM 1580 N N . THR A 1 194 ? -27.915 30.562 -9.589 1.00 40.22 194 THR A N 1
ATOM 1581 C CA . THR A 1 194 ? -26.486 30.799 -9.852 1.00 40.22 194 THR A CA 1
ATOM 1582 C C . THR A 1 194 ? -26.072 30.250 -11.216 1.00 40.22 194 THR A C 1
ATOM 1584 O O . THR A 1 194 ? -25.641 29.112 -11.363 1.00 40.22 194 THR A O 1
ATOM 1587 N N . LYS A 1 195 ? -26.135 31.107 -12.244 1.00 44.31 195 LYS A N 1
ATOM 1588 C CA . LYS A 1 195 ? -25.396 30.902 -13.498 1.00 44.31 195 LYS A CA 1
ATOM 1589 C C . LYS A 1 195 ? -23.891 31.029 -13.219 1.00 44.31 195 LYS A C 1
ATOM 1591 O O . LYS A 1 195 ? -23.355 32.134 -13.222 1.00 44.31 195 LYS A O 1
ATOM 1596 N N . ARG A 1 196 ? -23.204 29.904 -13.004 1.00 36.97 196 ARG A N 1
ATOM 1597 C CA . ARG A 1 196 ? -21.754 29.768 -13.227 1.00 36.97 196 ARG A CA 1
ATOM 1598 C C . ARG A 1 196 ? -21.459 28.449 -13.942 1.00 36.97 196 ARG A C 1
ATOM 1600 O O . ARG A 1 196 ? -21.888 27.400 -13.488 1.00 36.97 196 ARG A O 1
ATOM 1607 N N . SER A 1 197 ? -20.755 28.603 -15.065 1.00 29.80 197 SER A N 1
ATOM 1608 C CA . SER A 1 197 ? -19.967 27.667 -15.886 1.00 29.80 197 SER A CA 1
ATOM 1609 C C . SER A 1 197 ? -20.084 26.148 -15.630 1.00 29.80 197 SER A C 1
ATOM 1611 O O . SER A 1 197 ? -19.843 25.699 -14.507 1.00 29.80 197 SER A O 1
ATOM 1613 N N . PRO A 1 198 ? -20.321 25.320 -16.670 1.00 32.25 198 PRO A N 1
ATOM 1614 C CA . PRO A 1 198 ? -20.319 23.866 -16.564 1.00 32.25 198 PRO A CA 1
ATOM 1615 C C . PRO A 1 198 ? -18.877 23.329 -16.536 1.00 32.25 198 PRO A C 1
ATOM 1617 O O . PRO A 1 198 ? -18.345 22.849 -17.530 1.00 32.25 198 PRO A O 1
ATOM 1620 N N . SER A 1 199 ? -18.239 23.410 -15.371 1.00 32.22 199 SER A N 1
ATOM 1621 C CA . SER A 1 199 ? -17.049 22.617 -15.014 1.00 32.22 199 SER A CA 1
ATOM 1622 C C . SER A 1 199 ? -17.076 22.193 -13.538 1.00 32.22 199 SER A C 1
ATOM 1624 O O . SER A 1 199 ? -16.049 21.996 -12.893 1.00 32.22 199 SER A O 1
ATOM 1626 N N . ALA A 1 200 ? -18.281 22.053 -12.982 1.00 34.88 200 ALA A N 1
ATOM 1627 C CA . ALA A 1 200 ? -18.529 21.675 -11.597 1.00 34.88 200 ALA A CA 1
ATOM 1628 C C . ALA A 1 200 ? -18.793 20.163 -11.471 1.00 34.88 200 ALA A C 1
ATOM 1630 O O . ALA A 1 200 ? -19.925 19.741 -11.254 1.00 34.88 200 ALA A O 1
ATOM 1631 N N . SER A 1 201 ? -17.751 19.339 -11.605 1.00 38.41 201 SER A N 1
ATOM 1632 C CA . SER A 1 201 ? -17.805 17.911 -11.233 1.00 38.41 201 SER A CA 1
ATOM 1633 C C . SER A 1 201 ? -16.773 17.505 -10.178 1.00 38.41 201 SER A C 1
ATOM 1635 O O . SER A 1 201 ? -16.724 16.342 -9.792 1.00 38.41 201 SER A O 1
ATOM 1637 N N . THR A 1 202 ? -16.007 18.452 -9.633 1.00 41.53 202 THR A N 1
ATOM 1638 C CA . THR A 1 202 ? -15.076 18.179 -8.534 1.00 41.53 202 THR A CA 1
ATOM 1639 C C . THR A 1 202 ? -15.390 19.125 -7.389 1.00 41.53 202 THR A C 1
ATOM 1641 O O . THR A 1 202 ? -14.853 20.224 -7.307 1.00 41.53 202 THR A O 1
ATOM 1644 N N . VAL A 1 203 ? -16.304 18.718 -6.508 1.00 51.19 203 VAL A N 1
ATOM 1645 C CA . VAL A 1 203 ? -16.450 19.349 -5.191 1.00 51.19 203 VAL A CA 1
ATOM 1646 C C . VAL A 1 203 ? -15.095 19.205 -4.500 1.00 51.19 203 VAL A C 1
ATOM 1648 O O . VAL A 1 203 ? -14.711 18.107 -4.100 1.00 51.19 203 VAL A O 1
ATOM 1651 N N . GLU A 1 204 ? -14.309 20.279 -4.467 1.00 62.88 204 GLU A N 1
ATOM 1652 C CA . GLU A 1 204 ? -12.975 20.241 -3.881 1.00 62.88 204 GLU A CA 1
ATOM 1653 C C . GLU A 1 204 ? -13.080 19.936 -2.386 1.00 62.88 204 GLU A C 1
ATOM 1655 O O . GLU A 1 204 ? -13.722 20.661 -1.625 1.00 62.88 204 GLU A O 1
ATOM 1660 N N . HIS A 1 205 ? -12.475 18.823 -1.970 1.00 72.50 205 HIS A N 1
ATOM 1661 C CA . HIS A 1 205 ? -12.406 18.445 -0.567 1.00 72.50 205 HIS A CA 1
ATOM 1662 C C . HIS A 1 205 ? -11.572 19.491 0.197 1.00 72.50 205 HIS A C 1
ATOM 1664 O O . HIS A 1 205 ? -10.444 19.764 -0.218 1.00 72.50 205 HIS A O 1
ATOM 1670 N N . PRO A 1 206 ? -12.053 20.053 1.323 1.00 78.94 206 PRO A N 1
ATOM 1671 C CA . PRO A 1 206 ? -11.412 21.201 1.984 1.00 78.94 206 PRO A CA 1
ATOM 1672 C C . PRO A 1 206 ? -9.967 20.939 2.452 1.00 78.94 206 PRO A C 1
ATOM 1674 O O . PRO A 1 206 ? -9.151 21.867 2.539 1.00 78.94 206 PRO A O 1
ATOM 1677 N N . PHE A 1 207 ? -9.635 19.670 2.712 1.00 79.75 207 PHE A N 1
ATOM 1678 C CA . PHE A 1 207 ? -8.304 19.227 3.142 1.00 79.75 207 PHE A CA 1
ATOM 1679 C C . PHE A 1 207 ? -7.421 18.690 2.011 1.00 79.75 207 PHE A C 1
ATOM 1681 O O . PHE A 1 207 ? -6.330 18.208 2.292 1.00 79.75 207 PHE A O 1
ATOM 1688 N N . ILE A 1 208 ? -7.851 18.761 0.750 1.00 83.31 208 ILE A N 1
ATOM 1689 C CA . ILE A 1 208 ? -6.994 18.416 -0.390 1.00 83.31 208 ILE A CA 1
ATOM 1690 C C . ILE A 1 208 ? -6.464 19.703 -1.006 1.00 83.31 208 ILE A C 1
ATOM 1692 O O . ILE A 1 208 ? -7.237 20.581 -1.382 1.00 83.31 208 ILE A O 1
ATOM 1696 N N . THR A 1 209 ? -5.145 19.796 -1.135 1.00 81.88 209 THR A N 1
ATOM 1697 C CA . THR A 1 209 ?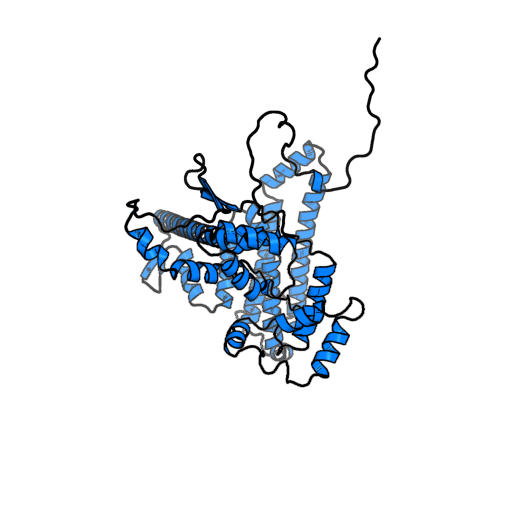 -4.493 20.852 -1.907 1.00 81.88 209 THR A CA 1
ATOM 1698 C C . THR A 1 209 ? -3.972 20.257 -3.203 1.00 81.88 209 THR A C 1
ATOM 1700 O O . THR A 1 209 ? -3.327 19.207 -3.201 1.00 81.88 209 THR A O 1
ATOM 1703 N N . ARG A 1 210 ? -4.255 20.929 -4.318 1.00 82.31 210 ARG A N 1
ATOM 1704 C CA . ARG A 1 210 ? -3.675 20.619 -5.623 1.00 82.31 210 ARG A CA 1
ATOM 1705 C C . ARG A 1 210 ? -2.690 21.726 -5.964 1.00 82.31 210 ARG A C 1
ATOM 1707 O O . ARG A 1 210 ? -3.073 22.891 -5.955 1.00 82.31 210 ARG A O 1
ATOM 1714 N N . HIS A 1 211 ? -1.447 21.364 -6.242 1.00 72.12 211 HIS A N 1
ATOM 1715 C CA . HIS A 1 211 ? -0.431 22.295 -6.712 1.00 72.12 211 HIS A CA 1
ATOM 1716 C C . HIS A 1 211 ? -0.100 21.960 -8.157 1.00 72.12 211 HIS A C 1
ATOM 1718 O O . HIS A 1 211 ? 0.272 20.830 -8.461 1.00 72.12 211 HIS A O 1
ATOM 1724 N N . THR A 1 212 ? -0.249 22.933 -9.044 1.00 67.56 212 THR A N 1
ATOM 1725 C CA . THR A 1 212 ? 0.280 22.873 -10.404 1.00 67.56 212 THR A CA 1
ATOM 1726 C C . THR A 1 212 ? 1.677 23.465 -10.377 1.00 67.56 212 THR A C 1
ATOM 1728 O O . THR A 1 212 ? 1.833 24.640 -10.056 1.00 67.56 212 THR A O 1
ATOM 1731 N N . ASP A 1 213 ? 2.688 22.648 -10.647 1.00 59.91 213 ASP A N 1
ATOM 1732 C CA . ASP A 1 213 ? 4.050 23.147 -10.799 1.00 59.91 213 ASP A CA 1
ATOM 1733 C C . ASP A 1 213 ? 4.205 23.747 -12.205 1.00 59.91 213 ASP A C 1
ATOM 1735 O O . ASP A 1 213 ? 4.128 23.028 -13.198 1.00 59.91 213 ASP A O 1
ATOM 1739 N N . GLU A 1 214 ? 4.370 25.069 -12.295 1.00 54.78 214 GLU A N 1
ATOM 1740 C CA . GLU A 1 214 ? 4.511 25.791 -13.570 1.00 54.78 214 GLU A CA 1
ATOM 1741 C C . GLU A 1 214 ? 5.841 25.476 -14.280 1.00 54.78 214 GLU A C 1
ATOM 1743 O O . GLU A 1 214 ? 5.950 25.648 -15.492 1.00 54.78 214 GLU A O 1
ATOM 1748 N N . LEU A 1 215 ? 6.850 24.977 -13.553 1.00 55.09 215 LEU A N 1
ATOM 1749 C CA . LEU A 1 215 ? 8.159 24.608 -14.110 1.00 55.09 215 LEU A CA 1
ATOM 1750 C C . LEU A 1 215 ? 8.182 23.184 -14.681 1.00 55.09 215 LEU A C 1
ATOM 1752 O O . LEU A 1 215 ? 9.016 22.864 -15.529 1.00 55.09 215 LEU A O 1
ATOM 1756 N N . ALA A 1 216 ? 7.266 22.329 -14.232 1.00 53.62 216 ALA A N 1
ATOM 1757 C CA . ALA A 1 216 ? 7.107 20.963 -14.702 1.00 53.62 216 ALA A CA 1
ATOM 1758 C C . ALA A 1 216 ? 5.718 20.828 -15.329 1.00 53.62 216 ALA A C 1
ATOM 1760 O O . ALA A 1 216 ? 4.784 20.390 -14.664 1.00 53.62 216 ALA A O 1
ATOM 1761 N N . ASP A 1 217 ? 5.624 21.172 -16.617 1.00 46.91 217 ASP A N 1
ATOM 1762 C CA . ASP A 1 217 ? 4.449 21.327 -17.506 1.00 46.91 217 ASP A CA 1
ATOM 1763 C C . ASP A 1 217 ? 3.362 20.213 -17.479 1.00 46.91 217 ASP A C 1
ATOM 1765 O O . ASP A 1 217 ? 2.427 20.217 -18.274 1.00 46.91 217 ASP A O 1
ATOM 1769 N N . ARG A 1 218 ? 3.444 19.212 -16.588 1.00 53.31 218 ARG A N 1
ATOM 1770 C CA . ARG A 1 218 ? 2.455 18.135 -16.395 1.00 53.31 218 ARG A CA 1
ATOM 1771 C C . ARG A 1 218 ? 2.310 17.609 -14.953 1.00 53.31 218 ARG A C 1
ATOM 1773 O O . ARG A 1 218 ? 1.585 16.633 -14.754 1.00 53.31 218 ARG A O 1
ATOM 1780 N N . CYS A 1 219 ? 2.962 18.184 -13.936 1.00 50.50 219 CYS A N 1
ATOM 1781 C CA . CYS A 1 219 ? 2.916 17.631 -12.574 1.00 50.50 219 CYS A CA 1
ATOM 1782 C C . CYS A 1 219 ? 1.964 18.415 -11.658 1.00 50.50 219 CYS A C 1
ATOM 1784 O O . CYS A 1 219 ? 2.337 19.395 -11.017 1.00 50.50 219 CYS A O 1
ATOM 1786 N N . THR A 1 220 ? 0.709 17.966 -11.564 1.00 66.19 220 THR A N 1
ATOM 1787 C CA . THR A 1 220 ? -0.203 18.436 -10.511 1.00 66.19 220 THR A CA 1
ATOM 1788 C C . THR A 1 220 ? 0.027 17.607 -9.249 1.00 66.19 220 THR A C 1
ATOM 1790 O O . THR A 1 220 ? -0.530 16.515 -9.139 1.00 66.19 220 THR A O 1
ATOM 1793 N N . SER A 1 221 ? 0.827 18.060 -8.287 1.00 69.69 221 SER A N 1
ATOM 1794 C CA . SER A 1 221 ? 0.942 17.335 -7.015 1.00 69.69 221 SER A CA 1
ATOM 1795 C C . SER A 1 221 ? -0.355 17.485 -6.206 1.00 69.69 221 SER A C 1
ATOM 1797 O O . SER A 1 221 ? -0.940 18.565 -6.115 1.00 69.69 221 SER A O 1
ATOM 1799 N N . ILE A 1 222 ? -0.865 16.369 -5.678 1.00 81.38 222 ILE A N 1
ATOM 1800 C CA . ILE A 1 222 ? -2.061 16.331 -4.826 1.00 81.38 222 ILE A CA 1
ATOM 1801 C C . ILE A 1 222 ? -1.596 15.957 -3.422 1.00 81.38 222 ILE A C 1
ATOM 1803 O O . ILE A 1 222 ? -0.960 14.919 -3.247 1.00 81.38 222 ILE A O 1
ATOM 1807 N N . ALA A 1 223 ? -1.917 16.783 -2.430 1.00 80.94 223 ALA A N 1
ATOM 1808 C CA . ALA A 1 223 ? -1.502 16.579 -1.047 1.00 80.94 223 ALA A CA 1
ATOM 1809 C C . ALA A 1 223 ? -2.670 16.750 -0.068 1.00 80.94 223 ALA A C 1
ATOM 1811 O O . ALA A 1 223 ? -3.617 17.496 -0.325 1.00 80.94 223 ALA A O 1
ATOM 1812 N N . VAL A 1 224 ? -2.582 16.067 1.075 1.00 84.38 224 VAL A N 1
ATOM 1813 C CA . VAL A 1 224 ? -3.539 16.197 2.183 1.00 84.38 224 VAL A CA 1
ATOM 1814 C C . VAL A 1 224 ? -2.998 17.211 3.191 1.00 84.38 224 VAL A C 1
ATOM 1816 O O . VAL A 1 224 ? -1.845 17.122 3.614 1.00 84.38 224 VAL A O 1
ATOM 1819 N N . LYS A 1 225 ? -3.820 18.190 3.579 1.00 84.75 225 LYS A N 1
ATOM 1820 C CA . LYS A 1 225 ? -3.532 19.101 4.696 1.00 84.75 225 LYS A CA 1
ATOM 1821 C C . LYS A 1 225 ? -3.685 18.343 6.008 1.00 84.75 225 LYS A C 1
ATOM 1823 O O . LYS A 1 225 ? -4.656 17.608 6.165 1.00 84.75 225 LYS A O 1
ATOM 1828 N N . ARG A 1 226 ? -2.790 18.576 6.969 1.00 82.94 226 ARG A N 1
ATOM 1829 C CA . ARG A 1 226 ? -2.890 17.915 8.276 1.00 82.94 226 ARG A CA 1
ATOM 1830 C C . ARG A 1 226 ? -4.148 18.343 9.027 1.00 82.94 226 ARG A C 1
ATOM 1832 O O . ARG A 1 226 ? -4.390 19.534 9.221 1.00 82.94 226 ARG A O 1
ATOM 1839 N N . THR A 1 227 ? -4.917 17.361 9.480 1.00 81.38 227 THR A N 1
ATOM 1840 C CA . THR A 1 227 ? -6.137 17.538 10.282 1.00 81.38 227 THR A CA 1
ATOM 1841 C C . THR A 1 227 ? -5.847 17.605 11.783 1.00 81.38 227 THR A C 1
ATOM 1843 O O . THR A 1 227 ? -6.704 18.028 12.559 1.00 81.38 227 THR A O 1
ATOM 1846 N N . GLY A 1 228 ? -4.628 17.229 12.189 1.00 76.75 228 GLY A N 1
ATOM 1847 C CA . GLY A 1 228 ? -4.197 17.141 13.586 1.00 76.75 228 GLY A CA 1
ATOM 1848 C C . GLY A 1 228 ? -4.183 15.714 14.139 1.00 76.75 228 GLY A C 1
ATOM 1849 O O . GLY A 1 228 ? -3.667 15.513 15.234 1.00 76.75 228 GLY A O 1
ATOM 1850 N N . ASP A 1 229 ? -4.679 14.733 13.379 1.00 83.62 229 ASP A N 1
ATOM 1851 C CA . ASP A 1 229 ? -4.600 13.308 13.702 1.00 83.62 229 ASP A CA 1
ATOM 1852 C C . ASP A 1 229 ? -4.024 12.526 12.509 1.00 83.62 229 ASP A C 1
ATOM 1854 O O . ASP A 1 229 ? -4.535 12.597 11.390 1.00 83.62 229 ASP A O 1
ATOM 1858 N N . ALA A 1 230 ? -2.931 11.792 12.739 1.00 83.81 230 ALA A N 1
ATOM 1859 C CA . ALA A 1 230 ? -2.207 11.105 11.670 1.00 83.81 230 ALA A CA 1
ATOM 1860 C C . ALA A 1 230 ? -2.991 9.921 11.079 1.00 83.81 230 ALA A C 1
ATOM 1862 O O . ALA A 1 230 ? -2.821 9.614 9.898 1.00 83.81 230 ALA A O 1
ATOM 1863 N N . HIS A 1 231 ? -3.855 9.280 11.873 1.00 84.06 231 HIS A N 1
ATOM 1864 C CA . HIS A 1 231 ? -4.673 8.161 11.414 1.00 84.06 231 HIS A CA 1
ATOM 1865 C C . HIS A 1 231 ? -5.764 8.654 10.457 1.00 84.06 231 HIS A C 1
ATOM 1867 O O . HIS A 1 231 ? -6.024 8.029 9.428 1.00 84.06 231 HIS A O 1
ATOM 1873 N N . LEU A 1 232 ? -6.377 9.803 10.755 1.00 87.81 232 LEU A N 1
ATOM 1874 C CA . LEU A 1 232 ? -7.335 10.436 9.848 1.00 87.81 232 LEU A CA 1
ATOM 1875 C C . LEU A 1 232 ? -6.672 10.958 8.571 1.00 87.81 232 LEU A C 1
ATOM 1877 O O . LEU A 1 232 ? -7.200 10.747 7.480 1.00 87.81 232 LEU A O 1
ATOM 1881 N N . ASP A 1 233 ? -5.511 11.606 8.689 1.00 88.38 233 ASP A N 1
ATOM 1882 C CA . ASP A 1 233 ? -4.762 12.096 7.528 1.00 88.38 233 ASP A CA 1
ATOM 1883 C C . ASP A 1 233 ? -4.418 10.948 6.563 1.00 88.38 233 ASP A C 1
ATOM 1885 O O . ASP A 1 233 ? -4.592 11.081 5.348 1.00 88.38 233 ASP A O 1
ATOM 1889 N N . HIS A 1 234 ? -3.997 9.801 7.109 1.00 86.56 234 HIS A N 1
ATOM 1890 C CA . HIS A 1 234 ? -3.736 8.590 6.337 1.00 86.56 234 HIS A CA 1
ATOM 1891 C C . HIS A 1 234 ? -4.998 8.059 5.647 1.00 86.56 234 HIS A C 1
ATOM 1893 O O . HIS A 1 234 ? -4.970 7.777 4.452 1.00 86.56 234 HIS A O 1
ATOM 1899 N N . GLU A 1 235 ? -6.117 7.963 6.368 1.00 87.56 235 GLU A N 1
ATOM 1900 C CA . GLU A 1 235 ? -7.387 7.473 5.818 1.00 87.56 235 GLU A CA 1
ATOM 1901 C C . GLU A 1 235 ? -7.906 8.365 4.678 1.00 87.56 235 GLU A C 1
ATOM 1903 O O . GLU A 1 235 ? -8.352 7.863 3.646 1.00 87.56 235 GLU A O 1
ATOM 1908 N N . ILE A 1 236 ? -7.792 9.690 4.817 1.00 89.44 236 ILE A N 1
ATOM 1909 C CA . ILE A 1 236 ? -8.135 10.653 3.759 1.00 89.44 236 ILE A CA 1
ATOM 1910 C C . ILE A 1 236 ? -7.195 10.491 2.557 1.00 89.44 236 ILE A C 1
ATOM 1912 O O . ILE A 1 236 ? -7.652 10.518 1.409 1.00 89.44 236 ILE A O 1
ATOM 1916 N N . TRP A 1 237 ? -5.892 10.314 2.799 1.00 88.25 237 TRP A N 1
ATOM 1917 C CA . TRP A 1 237 ? -4.901 10.108 1.742 1.00 88.25 237 TRP A CA 1
ATOM 1918 C C . TRP A 1 237 ? -5.173 8.824 0.950 1.00 88.25 237 TRP A C 1
ATOM 1920 O O . TRP A 1 237 ? -5.222 8.856 -0.281 1.00 88.25 237 TRP A O 1
ATOM 1930 N N . GLU A 1 238 ? -5.420 7.717 1.647 1.00 88.69 238 GLU A N 1
ATOM 1931 C CA . GLU A 1 238 ? -5.764 6.420 1.062 1.00 88.69 238 GLU A CA 1
ATOM 1932 C C . GLU A 1 238 ? -7.054 6.480 0.236 1.00 88.69 238 GLU A C 1
ATOM 1934 O O . GLU A 1 238 ? -7.110 5.926 -0.862 1.00 88.69 238 GLU A O 1
ATOM 1939 N N . LEU A 1 239 ? -8.077 7.185 0.730 1.00 88.25 239 LEU A N 1
ATOM 1940 C CA . LEU A 1 239 ? -9.381 7.253 0.074 1.00 88.25 239 LEU A CA 1
ATOM 1941 C C . LEU A 1 239 ? -9.392 8.182 -1.147 1.00 88.25 239 LEU A C 1
ATOM 1943 O O . LEU A 1 239 ? -10.052 7.871 -2.137 1.00 88.25 239 LEU A O 1
ATOM 1947 N N . LEU A 1 240 ? -8.718 9.336 -1.077 1.00 87.25 240 LEU A N 1
ATOM 1948 C CA . LEU A 1 240 ? -8.897 10.418 -2.056 1.00 87.25 240 LEU A CA 1
ATOM 1949 C C . LEU A 1 240 ? -7.662 10.715 -2.907 1.00 87.25 240 LEU A C 1
ATOM 1951 O O . LEU A 1 240 ? -7.809 11.169 -4.038 1.00 87.25 240 LEU A O 1
ATOM 1955 N N . VAL A 1 241 ? -6.452 10.487 -2.391 1.00 87.75 241 VAL A N 1
ATOM 1956 C CA . VAL A 1 241 ? -5.206 10.852 -3.090 1.00 87.75 241 VAL A CA 1
ATOM 1957 C C . VAL A 1 241 ? -4.566 9.639 -3.755 1.00 87.75 241 VAL A C 1
ATOM 1959 O O . VAL A 1 241 ? -4.179 9.699 -4.923 1.00 87.75 241 VAL A O 1
ATOM 1962 N N . ARG A 1 242 ? -4.497 8.505 -3.056 1.00 87.31 242 ARG A N 1
ATOM 1963 C CA . ARG A 1 242 ? -3.888 7.277 -3.579 1.00 87.31 242 ARG A CA 1
ATOM 1964 C C . ARG A 1 242 ? -4.533 6.760 -4.875 1.00 87.31 242 ARG A C 1
ATOM 1966 O O . ARG A 1 242 ? -3.777 6.340 -5.757 1.00 87.31 242 ARG A O 1
ATOM 1973 N N . PRO A 1 243 ? -5.871 6.770 -5.053 1.00 88.25 243 PRO A N 1
ATOM 1974 C CA . PRO A 1 243 ? -6.486 6.306 -6.296 1.00 88.25 243 PRO A CA 1
ATOM 1975 C C . PRO A 1 243 ? -6.091 7.169 -7.498 1.00 88.25 243 PRO A C 1
ATOM 1977 O O . PRO A 1 243 ? -5.801 6.625 -8.561 1.00 88.25 243 PRO A O 1
ATOM 1980 N N . GLU A 1 244 ? -6.004 8.487 -7.308 1.00 83.62 244 GLU A N 1
ATOM 1981 C CA . GLU A 1 244 ? -5.592 9.449 -8.336 1.00 83.62 244 GLU A CA 1
ATOM 1982 C C . GLU A 1 244 ? -4.137 9.231 -8.760 1.00 83.62 244 GLU A C 1
ATOM 1984 O O . GLU A 1 244 ? -3.838 9.149 -9.952 1.00 83.62 244 GLU A O 1
ATOM 1989 N N . ILE A 1 245 ? -3.228 9.056 -7.792 1.00 85.62 245 ILE A N 1
ATOM 1990 C CA . ILE A 1 245 ? -1.820 8.737 -8.075 1.00 85.62 245 ILE A CA 1
ATOM 1991 C C . ILE A 1 245 ? -1.728 7.432 -8.876 1.00 85.62 245 ILE A C 1
ATOM 1993 O O . ILE A 1 245 ? -1.104 7.401 -9.933 1.00 85.62 245 ILE A O 1
ATOM 1997 N N . ARG A 1 246 ? -2.429 6.376 -8.445 1.00 87.56 246 ARG A N 1
ATOM 1998 C CA . ARG A 1 246 ? -2.446 5.077 -9.143 1.00 87.56 246 ARG A CA 1
ATOM 1999 C C . ARG A 1 246 ? -3.065 5.135 -10.537 1.00 87.56 246 ARG A C 1
ATOM 2001 O O . ARG A 1 246 ? -2.707 4.331 -11.396 1.00 87.56 246 ARG A O 1
ATOM 2008 N N . MET A 1 247 ? -4.062 5.988 -10.760 1.00 86.25 247 MET A N 1
ATOM 2009 C CA . MET A 1 247 ? -4.623 6.214 -12.096 1.00 86.25 247 MET A CA 1
ATOM 2010 C C . MET A 1 247 ? -3.567 6.845 -13.003 1.00 86.25 247 MET A C 1
ATOM 2012 O O . MET A 1 247 ? -3.286 6.306 -14.070 1.00 86.25 247 MET A O 1
ATOM 2016 N N . ARG A 1 248 ? -2.899 7.902 -12.534 1.00 83.88 248 ARG A N 1
ATOM 2017 C CA . ARG A 1 248 ? -1.847 8.593 -13.292 1.00 83.88 248 ARG A CA 1
ATOM 2018 C C . ARG A 1 248 ? -0.642 7.713 -13.587 1.00 83.88 248 ARG A C 1
ATOM 2020 O O . ARG A 1 248 ? -0.154 7.717 -14.708 1.00 83.88 248 ARG A O 1
ATOM 2027 N N . GLU A 1 249 ? -0.184 6.928 -12.616 1.00 86.19 249 GLU A N 1
ATOM 2028 C CA . GLU A 1 249 ? 0.900 5.961 -12.819 1.00 86.19 249 GLU A CA 1
ATOM 2029 C C . GLU A 1 249 ? 0.542 4.937 -13.900 1.00 86.19 249 GLU A C 1
ATOM 2031 O O . GLU A 1 249 ? 1.371 4.617 -14.751 1.00 86.19 249 GLU A O 1
ATOM 2036 N N . ARG A 1 250 ? -0.704 4.444 -13.903 1.00 88.69 250 ARG A N 1
ATOM 2037 C CA . ARG A 1 250 ? -1.184 3.518 -14.936 1.00 88.69 250 ARG A CA 1
ATOM 2038 C C . ARG A 1 250 ? -1.240 4.174 -16.308 1.00 88.69 250 ARG A C 1
ATOM 2040 O O . ARG A 1 250 ? -0.786 3.563 -17.269 1.00 88.69 250 ARG A O 1
ATOM 2047 N N . GLU A 1 251 ? -1.760 5.392 -16.404 1.00 89.62 251 GLU A N 1
ATOM 2048 C CA . GLU A 1 251 ? -1.792 6.145 -17.662 1.00 89.62 251 GLU A CA 1
ATOM 2049 C C . GLU A 1 251 ? -0.384 6.429 -18.191 1.00 89.62 251 GLU A C 1
ATOM 2051 O O . GLU A 1 251 ? -0.128 6.260 -19.382 1.00 89.62 251 GLU A O 1
ATOM 2056 N N . GLN A 1 252 ? 0.545 6.818 -17.313 1.00 88.25 252 GLN A N 1
ATOM 2057 C CA . GLN A 1 252 ? 1.935 7.052 -17.688 1.00 88.25 252 GLN A CA 1
ATOM 2058 C C . GLN A 1 252 ? 2.591 5.761 -18.178 1.00 88.25 252 GLN A C 1
ATOM 2060 O O . GLN A 1 252 ? 3.163 5.744 -19.260 1.00 88.25 252 GLN A O 1
ATOM 2065 N N . LEU A 1 253 ? 2.432 4.656 -17.448 1.00 90.69 253 LEU A N 1
ATOM 2066 C CA . LEU A 1 253 ? 2.981 3.361 -17.845 1.00 90.69 253 LEU A CA 1
ATOM 2067 C C . LEU A 1 253 ? 2.391 2.864 -19.172 1.00 90.69 253 LEU A C 1
ATOM 2069 O O . LEU A 1 253 ? 3.103 2.257 -19.969 1.00 90.69 253 LEU A O 1
ATOM 2073 N N . GLN A 1 254 ? 1.110 3.131 -19.438 1.00 92.38 254 GLN A N 1
ATOM 2074 C CA . GLN A 1 254 ? 0.488 2.827 -20.727 1.00 92.38 254 GLN A CA 1
ATOM 2075 C C . GLN A 1 254 ? 1.093 3.655 -21.864 1.00 92.38 254 GLN A C 1
ATOM 2077 O O . GLN A 1 254 ? 1.403 3.088 -22.911 1.00 92.38 254 GLN A O 1
ATOM 2082 N N . LYS A 1 255 ? 1.299 4.962 -21.657 1.00 92.00 255 LYS A N 1
ATOM 2083 C CA . LYS A 1 255 ? 1.954 5.846 -22.635 1.00 92.00 255 LYS A CA 1
ATOM 2084 C C . LYS A 1 255 ? 3.396 5.420 -22.894 1.00 92.00 255 LYS A C 1
ATOM 2086 O O . LYS A 1 255 ? 3.775 5.262 -24.049 1.00 92.00 255 LYS A O 1
ATOM 2091 N N . ASP A 1 256 ? 4.157 5.158 -21.836 1.00 92.12 256 ASP A N 1
ATOM 2092 C CA . ASP A 1 256 ? 5.548 4.710 -21.923 1.00 92.12 256 ASP A CA 1
ATOM 2093 C C . ASP A 1 256 ? 5.646 3.365 -22.652 1.00 92.12 256 ASP A C 1
ATOM 2095 O O . ASP A 1 256 ? 6.513 3.175 -23.501 1.00 92.12 256 ASP A O 1
ATOM 2099 N N . HIS A 1 257 ? 4.731 2.432 -22.368 1.00 88.06 257 HIS A N 1
ATOM 2100 C CA . HIS A 1 257 ? 4.683 1.142 -23.052 1.00 88.06 257 HIS A CA 1
ATOM 2101 C C . HIS A 1 257 ? 4.296 1.281 -24.529 1.00 88.06 257 HIS A C 1
ATOM 2103 O O . HIS A 1 257 ? 4.882 0.601 -25.370 1.00 88.06 257 HIS A O 1
ATOM 2109 N N . ALA A 1 258 ? 3.328 2.140 -24.862 1.00 91.62 258 ALA A N 1
ATOM 2110 C CA . ALA A 1 258 ? 2.947 2.408 -26.248 1.00 91.62 258 ALA A CA 1
ATOM 2111 C C . ALA A 1 258 ? 4.114 3.019 -27.034 1.00 91.62 258 ALA A C 1
ATOM 2113 O O . ALA A 1 258 ? 4.458 2.514 -28.098 1.00 91.62 258 ALA A O 1
ATOM 2114 N N . TYR A 1 259 ? 4.774 4.027 -26.459 1.00 94.25 259 TYR A N 1
ATOM 2115 C CA . TYR A 1 259 ? 5.949 4.662 -27.049 1.00 94.25 259 TYR A CA 1
ATOM 2116 C C . TYR A 1 259 ? 7.106 3.674 -27.232 1.00 94.25 259 TYR A C 1
ATOM 2118 O O . TYR A 1 259 ? 7.688 3.597 -28.307 1.00 94.25 259 TYR A O 1
ATOM 2126 N N . ALA A 1 260 ? 7.406 2.852 -26.222 1.00 90.31 260 ALA A N 1
ATOM 2127 C CA . ALA A 1 260 ? 8.455 1.841 -26.329 1.00 90.31 260 ALA A CA 1
ATOM 2128 C C . ALA A 1 260 ? 8.162 0.807 -27.427 1.00 90.31 260 ALA A C 1
ATOM 2130 O O . ALA A 1 260 ? 9.080 0.397 -28.129 1.00 90.31 260 ALA A O 1
ATOM 2131 N N . ASN A 1 261 ? 6.903 0.386 -27.597 1.00 88.19 261 ASN A N 1
ATOM 2132 C CA . ASN A 1 261 ? 6.553 -0.515 -28.698 1.00 88.19 261 ASN A CA 1
ATOM 2133 C C . ASN A 1 261 ? 6.694 0.175 -30.056 1.00 88.19 261 ASN A C 1
ATOM 2135 O O . ASN A 1 261 ? 7.171 -0.469 -30.980 1.00 88.19 261 ASN A O 1
ATOM 2139 N N . GLN A 1 262 ? 6.327 1.455 -30.162 1.00 92.88 262 GLN A N 1
ATOM 2140 C CA . GLN A 1 262 ? 6.497 2.225 -31.392 1.00 92.88 262 GLN A CA 1
ATOM 2141 C C . GLN A 1 262 ? 7.974 2.316 -31.791 1.00 92.88 262 GLN A C 1
ATOM 2143 O O . GLN A 1 262 ? 8.312 1.987 -32.918 1.00 92.88 262 GLN A O 1
ATOM 2148 N N . VAL A 1 263 ? 8.859 2.673 -30.854 1.00 92.88 263 VAL A N 1
ATOM 2149 C CA . VAL A 1 263 ? 10.308 2.742 -31.114 1.00 92.88 263 VAL A CA 1
ATOM 2150 C C . VAL A 1 263 ? 10.849 1.391 -31.581 1.00 92.88 263 VAL A C 1
ATOM 2152 O O . VAL A 1 263 ? 11.576 1.331 -32.562 1.00 92.88 263 VAL A O 1
ATOM 2155 N N . VAL A 1 264 ? 10.451 0.298 -30.925 1.00 91.31 264 VAL A N 1
ATOM 2156 C CA . VAL A 1 264 ? 10.874 -1.056 -31.320 1.00 91.31 264 VAL A CA 1
ATOM 2157 C C . VAL A 1 264 ? 10.361 -1.427 -32.715 1.00 91.31 264 VAL A C 1
ATOM 2159 O O . VAL A 1 264 ? 11.083 -2.050 -33.487 1.00 91.31 264 VAL A O 1
ATOM 2162 N N . GLU A 1 265 ? 9.120 -1.074 -33.051 1.00 88.19 265 GLU A N 1
ATOM 2163 C CA . GLU A 1 265 ? 8.568 -1.302 -34.391 1.00 88.19 265 GLU A CA 1
ATOM 2164 C C . GLU A 1 265 ? 9.289 -0.480 -35.464 1.00 88.19 265 GLU A C 1
ATOM 2166 O O . GLU A 1 265 ? 9.535 -0.995 -36.554 1.00 88.19 265 GLU A O 1
ATOM 2171 N N . ASP A 1 266 ? 9.626 0.774 -35.161 1.00 92.00 266 ASP A N 1
ATOM 2172 C CA . ASP A 1 266 ? 10.332 1.671 -36.073 1.00 92.00 266 ASP A 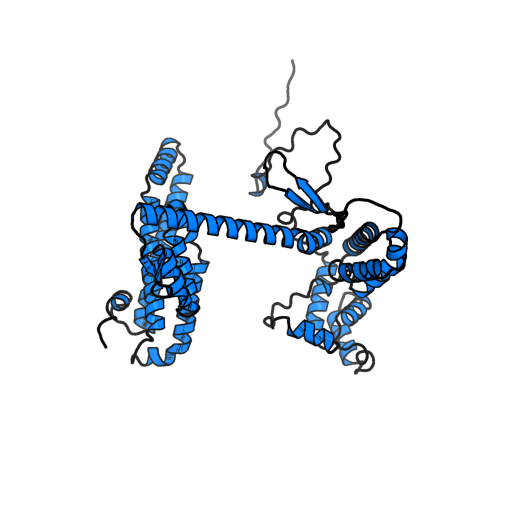CA 1
ATOM 2173 C C . ASP A 1 266 ? 11.770 1.190 -36.316 1.00 92.00 266 ASP A C 1
ATOM 2175 O O . ASP A 1 266 ? 12.160 1.022 -37.470 1.00 92.00 266 ASP A O 1
ATOM 2179 N N . GLU A 1 267 ? 12.512 0.840 -35.260 1.00 91.62 267 GLU A N 1
ATOM 2180 C CA . GLU A 1 267 ? 13.864 0.270 -35.366 1.00 91.62 267 GLU A CA 1
ATOM 2181 C C . GLU A 1 267 ? 13.860 -1.054 -36.143 1.00 91.62 267 GLU A C 1
ATOM 2183 O O . GLU A 1 267 ? 14.679 -1.246 -37.039 1.00 91.62 267 GLU A O 1
ATOM 2188 N N . ALA A 1 268 ? 12.912 -1.957 -35.862 1.00 89.81 268 ALA A N 1
ATOM 2189 C CA . ALA A 1 268 ? 12.798 -3.226 -36.582 1.00 89.81 268 ALA A CA 1
ATOM 2190 C C . ALA A 1 268 ? 12.480 -3.031 -38.070 1.00 89.81 268 ALA A C 1
ATOM 2192 O O . ALA A 1 268 ? 12.931 -3.821 -38.898 1.00 89.81 268 ALA A O 1
ATOM 2193 N N . ARG A 1 269 ? 11.724 -1.982 -38.420 1.00 89.12 269 ARG A N 1
ATOM 2194 C CA . ARG A 1 269 ? 11.441 -1.621 -39.813 1.00 89.12 269 ARG A CA 1
ATOM 2195 C C . ARG A 1 269 ? 12.680 -1.077 -40.519 1.00 89.12 269 ARG A C 1
ATOM 2197 O O . ARG A 1 269 ? 12.872 -1.379 -41.687 1.00 89.12 269 ARG A O 1
ATOM 2204 N N . GLU A 1 270 ? 13.514 -0.302 -39.831 1.00 93.50 270 GLU A N 1
ATOM 2205 C CA . GLU A 1 270 ? 14.754 0.240 -40.403 1.00 93.50 270 GLU A CA 1
ATOM 2206 C C . GLU A 1 270 ? 15.794 -0.845 -40.714 1.00 93.50 270 GLU A C 1
ATOM 2208 O O . GLU A 1 270 ? 16.550 -0.706 -41.674 1.00 93.50 270 GLU A O 1
ATOM 2213 N N . VAL A 1 271 ? 15.827 -1.929 -39.931 1.00 91.56 271 VAL A N 1
ATOM 2214 C CA . VAL A 1 271 ? 1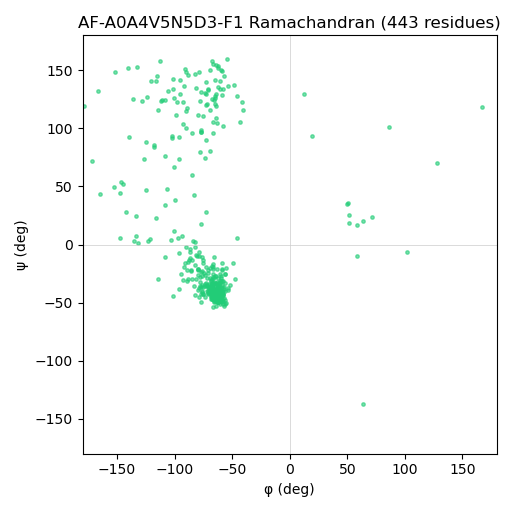6.766 -3.050 -40.130 1.00 91.56 271 VAL A CA 1
ATOM 2215 C C . VAL A 1 271 ? 16.149 -4.269 -40.831 1.00 91.56 271 VAL A C 1
ATOM 2217 O O . VAL A 1 271 ? 16.757 -5.338 -40.818 1.00 91.56 271 VAL A O 1
ATOM 2220 N N . ASP A 1 272 ? 14.946 -4.135 -41.406 1.00 87.75 272 ASP A N 1
ATOM 2221 C CA . ASP A 1 272 ? 14.175 -5.225 -42.034 1.00 87.75 272 ASP A CA 1
ATOM 2222 C C . ASP A 1 272 ? 14.035 -6.487 -41.146 1.00 87.75 272 ASP A C 1
ATOM 2224 O O . ASP A 1 272 ? 13.992 -7.622 -41.619 1.00 87.75 272 ASP A O 1
ATOM 2228 N N . ALA A 1 273 ? 13.926 -6.299 -39.828 1.00 87.75 273 ALA A N 1
ATOM 2229 C CA . ALA A 1 273 ? 13.744 -7.359 -38.830 1.00 87.75 273 ALA A CA 1
ATOM 2230 C C . ALA A 1 273 ? 12.276 -7.497 -38.385 1.00 87.75 273 ALA A C 1
ATOM 2232 O O . ALA A 1 273 ? 11.973 -7.707 -37.204 1.00 87.75 273 ALA A O 1
ATOM 2233 N N . LEU A 1 274 ? 11.347 -7.352 -39.331 1.00 88.56 274 LEU A N 1
ATOM 2234 C CA . LEU A 1 274 ? 9.927 -7.613 -39.116 1.00 88.56 274 LEU A CA 1
ATOM 2235 C C . LEU A 1 274 ? 9.609 -9.066 -39.474 1.00 88.56 274 LEU A C 1
ATOM 2237 O O . LEU A 1 274 ? 10.046 -9.583 -40.498 1.00 88.56 274 LEU A O 1
ATOM 2241 N N . PHE A 1 275 ? 8.825 -9.716 -38.624 1.00 85.31 275 PHE A N 1
ATOM 2242 C CA . PHE A 1 275 ? 8.433 -11.112 -38.766 1.00 85.31 275 PHE A CA 1
ATOM 2243 C C . PHE A 1 275 ? 6.925 -11.209 -38.950 1.00 85.31 275 PHE A C 1
ATOM 2245 O O . PHE A 1 275 ? 6.161 -10.522 -38.267 1.00 85.31 275 PHE A O 1
ATOM 2252 N N . ASP A 1 276 ? 6.480 -12.109 -39.818 1.00 86.94 276 ASP A N 1
ATOM 2253 C CA . ASP A 1 276 ? 5.056 -12.356 -39.992 1.00 86.94 276 ASP A CA 1
ATOM 2254 C C . ASP A 1 276 ? 4.497 -13.106 -38.784 1.00 86.94 276 ASP A C 1
ATOM 2256 O O . ASP A 1 276 ? 4.906 -14.217 -38.441 1.00 86.94 276 ASP A O 1
ATOM 2260 N N . CYS A 1 277 ? 3.532 -12.490 -38.105 1.00 81.94 277 CYS A N 1
ATOM 2261 C CA . CYS A 1 277 ? 2.856 -13.145 -37.000 1.00 81.94 277 CYS A CA 1
ATOM 2262 C C . CYS A 1 277 ? 1.986 -14.294 -37.522 1.00 81.94 277 CYS A C 1
ATOM 2264 O O . CYS A 1 277 ? 0.959 -14.044 -38.141 1.00 81.94 277 CYS A O 1
ATOM 2266 N N . GLU A 1 278 ? 2.287 -15.541 -37.164 1.00 75.19 278 GLU A N 1
ATOM 2267 C CA . GLU A 1 278 ? 1.494 -16.714 -37.585 1.00 75.19 278 GLU A CA 1
ATOM 2268 C C . GLU A 1 278 ? 0.013 -16.683 -37.151 1.00 75.19 278 GLU A C 1
ATOM 2270 O O . GLU A 1 278 ? -0.809 -17.445 -37.651 1.00 75.19 278 GLU A O 1
ATOM 2275 N N . CYS A 1 279 ? -0.353 -15.818 -36.199 1.00 75.88 279 CYS A N 1
ATOM 2276 C CA . CYS A 1 279 ? -1.733 -15.694 -35.725 1.00 75.88 279 CYS A CA 1
ATOM 2277 C C . CYS A 1 279 ? -2.569 -14.678 -36.516 1.00 75.88 279 CYS A C 1
ATOM 2279 O O . CYS A 1 279 ? -3.784 -14.835 -36.594 1.00 75.88 279 CYS A O 1
ATOM 2281 N N . CYS A 1 280 ? -1.961 -13.609 -37.037 1.00 81.25 280 CYS A N 1
ATOM 2282 C CA . CYS A 1 280 ? -2.694 -12.523 -37.702 1.00 81.25 280 CYS A CA 1
ATOM 2283 C C . CYS A 1 280 ? -2.067 -12.057 -39.020 1.00 81.25 280 CYS A C 1
ATOM 2285 O O . CYS A 1 280 ? -2.563 -11.100 -39.598 1.00 81.25 280 CYS A O 1
ATOM 2287 N N . PHE A 1 281 ? -0.985 -12.704 -39.459 1.00 83.94 281 PHE A N 1
ATOM 2288 C CA . PHE A 1 281 ? -0.228 -12.440 -40.687 1.00 83.94 281 PHE A CA 1
ATOM 2289 C C . PHE A 1 281 ? 0.187 -10.975 -40.879 1.00 83.94 281 PHE A C 1
ATOM 2291 O O . PHE A 1 281 ? 0.398 -10.524 -41.998 1.00 83.94 281 PHE A O 1
ATOM 2298 N N . ASN A 1 282 ? 0.309 -10.230 -39.776 1.00 86.44 282 ASN A N 1
ATOM 2299 C CA . ASN A 1 282 ? 0.823 -8.866 -39.791 1.00 86.44 282 ASN A CA 1
ATOM 2300 C C . ASN A 1 282 ? 2.323 -8.887 -39.475 1.00 86.44 282 ASN A C 1
ATOM 2302 O O . ASN A 1 282 ? 2.716 -9.637 -38.567 1.00 86.44 282 ASN A O 1
ATOM 2306 N N . PRO A 1 283 ? 3.123 -8.031 -40.133 1.00 86.56 283 PRO A N 1
ATOM 2307 C CA . PRO A 1 283 ? 4.532 -7.872 -39.817 1.00 86.56 283 PRO A CA 1
ATOM 2308 C C . PRO A 1 283 ? 4.667 -7.230 -38.436 1.00 86.56 283 PRO A C 1
ATOM 2310 O O . PRO A 1 283 ? 4.090 -6.177 -38.157 1.00 86.56 283 PRO A O 1
ATOM 2313 N N . VAL A 1 284 ? 5.402 -7.886 -37.547 1.00 88.50 284 VAL A N 1
ATOM 2314 C CA . VAL A 1 284 ? 5.632 -7.443 -36.171 1.00 88.50 284 VAL A CA 1
ATOM 2315 C C . VAL A 1 284 ? 7.082 -7.723 -35.763 1.00 88.50 284 VAL A C 1
ATOM 2317 O O . VAL A 1 284 ? 7.685 -8.676 -36.255 1.00 88.50 284 VAL A O 1
ATOM 2320 N N . PRO A 1 285 ? 7.665 -6.946 -34.839 1.00 87.88 285 PRO A N 1
ATOM 2321 C CA . PRO A 1 285 ? 8.995 -7.241 -34.318 1.00 87.88 285 PRO A CA 1
ATOM 2322 C C . PRO A 1 285 ? 8.990 -8.539 -33.493 1.00 87.88 285 PRO A C 1
ATOM 2324 O O . PRO A 1 285 ? 7.962 -8.947 -32.931 1.00 87.88 285 PRO A O 1
ATOM 2327 N N . PHE A 1 286 ? 10.150 -9.186 -33.383 1.00 80.75 286 PHE A N 1
ATOM 2328 C CA . PHE A 1 286 ? 10.319 -10.487 -32.720 1.00 80.75 286 PHE A CA 1
ATOM 2329 C C . PHE A 1 286 ? 9.766 -10.522 -31.280 1.00 80.75 286 PHE A C 1
ATOM 2331 O O . PHE A 1 286 ? 9.137 -11.491 -30.839 1.00 80.75 286 PHE A O 1
ATOM 2338 N N . GLU A 1 287 ? 9.920 -9.431 -30.532 1.00 81.19 287 GLU A N 1
ATOM 2339 C CA . GLU A 1 287 ? 9.433 -9.272 -29.161 1.00 81.19 287 GLU A CA 1
ATOM 2340 C C . GLU A 1 287 ? 7.908 -9.362 -29.068 1.00 81.19 287 GLU A C 1
ATOM 2342 O O . GLU A 1 287 ? 7.367 -9.738 -28.027 1.00 81.19 287 GLU A O 1
ATOM 2347 N N . GLN A 1 288 ? 7.194 -8.985 -30.129 1.00 78.62 288 GLN A N 1
ATOM 2348 C CA . GLN A 1 288 ? 5.743 -9.105 -30.187 1.00 78.62 288 GLN A CA 1
ATOM 2349 C C . GLN A 1 288 ? 5.302 -10.509 -30.591 1.00 78.62 288 GLN A C 1
ATOM 2351 O O . GLN A 1 288 ? 4.318 -10.998 -30.032 1.00 78.62 288 GLN A O 1
ATOM 2356 N N . VAL A 1 289 ? 6.041 -11.179 -31.483 1.00 76.06 289 VAL A N 1
ATOM 2357 C CA . VAL A 1 289 ? 5.813 -12.597 -31.812 1.00 76.06 289 VAL A CA 1
ATOM 2358 C C . VAL A 1 289 ? 5.902 -13.430 -30.533 1.00 76.06 289 VAL A C 1
ATOM 2360 O O . VAL A 1 289 ? 4.942 -14.099 -30.153 1.00 76.06 289 VAL A O 1
ATOM 2363 N N . THR A 1 290 ? 6.993 -13.283 -29.782 1.00 72.62 290 THR A N 1
ATOM 2364 C CA . THR A 1 290 ? 7.215 -14.004 -28.518 1.00 72.62 290 THR A CA 1
ATOM 2365 C C . THR A 1 290 ? 6.181 -13.664 -27.436 1.00 72.62 290 THR A C 1
ATOM 2367 O O . THR A 1 290 ? 5.666 -14.569 -26.776 1.00 72.62 290 THR A O 1
ATOM 2370 N N . LYS A 1 291 ? 5.780 -12.392 -27.272 1.00 69.06 291 LYS A N 1
ATOM 2371 C CA . LYS A 1 291 ? 4.686 -12.002 -26.352 1.00 69.06 291 LYS A CA 1
ATOM 2372 C C . LYS A 1 291 ? 3.345 -12.662 -26.710 1.00 69.06 291 LYS A C 1
ATOM 2374 O O . LYS A 1 291 ? 2.600 -13.054 -25.814 1.00 69.06 291 LYS A O 1
ATOM 2379 N N . ARG A 1 292 ? 3.014 -12.777 -27.999 1.00 68.56 292 ARG A N 1
ATOM 2380 C CA . ARG A 1 292 ? 1.738 -13.357 -28.461 1.00 68.56 292 ARG A CA 1
ATOM 2381 C C . ARG A 1 292 ? 1.740 -14.885 -28.402 1.00 68.56 292 ARG A C 1
ATOM 2383 O O . ARG A 1 292 ? 0.733 -15.470 -28.015 1.00 68.56 292 ARG A O 1
ATOM 2390 N N . PHE A 1 293 ? 2.875 -15.520 -28.689 1.00 57.75 293 PHE A N 1
ATOM 2391 C CA . PHE A 1 293 ? 3.060 -16.963 -28.506 1.00 57.75 293 PHE A CA 1
ATOM 2392 C C . PHE A 1 293 ? 2.983 -17.371 -27.032 1.00 57.75 293 PHE A C 1
ATOM 2394 O O . PHE A 1 293 ? 2.282 -18.318 -26.681 1.00 57.75 293 PHE A O 1
ATOM 2401 N N . THR A 1 294 ? 3.631 -16.616 -26.143 1.00 51.81 294 THR A N 1
ATOM 2402 C CA . THR A 1 294 ? 3.600 -16.892 -24.696 1.00 51.81 294 THR A CA 1
ATOM 2403 C C . THR A 1 294 ? 2.216 -16.677 -24.091 1.00 51.81 294 THR A C 1
ATOM 2405 O O . THR A 1 294 ? 1.819 -17.469 -23.246 1.00 51.81 294 THR A O 1
ATOM 2408 N N . ALA A 1 295 ? 1.426 -15.706 -24.568 1.00 51.91 295 ALA A N 1
ATOM 2409 C CA . ALA A 1 295 ? 0.021 -15.537 -24.168 1.00 51.91 295 ALA A CA 1
ATOM 2410 C C . ALA A 1 295 ? -0.860 -16.775 -24.460 1.00 51.91 295 ALA A C 1
ATOM 2412 O O . ALA A 1 295 ? -1.907 -16.950 -23.835 1.00 51.91 295 ALA A O 1
ATOM 2413 N N . ARG A 1 296 ? -0.427 -17.642 -25.385 1.00 49.25 296 ARG A N 1
ATOM 2414 C CA . ARG A 1 296 ? -1.083 -18.905 -25.753 1.00 49.25 296 ARG A CA 1
ATOM 2415 C C . ARG A 1 296 ? -0.573 -20.106 -24.941 1.00 49.25 296 ARG A C 1
ATOM 2417 O O . ARG A 1 296 ? -1.275 -21.108 -24.843 1.00 49.25 296 ARG A O 1
ATOM 2424 N N . ALA A 1 297 ? 0.609 -20.002 -24.331 1.00 47.81 297 ALA A N 1
ATOM 2425 C CA . ALA A 1 297 ? 1.135 -20.969 -23.369 1.00 47.81 297 ALA A CA 1
ATOM 2426 C C . ALA A 1 297 ? 0.557 -20.695 -21.967 1.00 47.81 297 ALA A C 1
ATOM 2428 O O . ALA A 1 297 ? 0.285 -19.549 -21.619 1.00 47.81 297 ALA A O 1
ATOM 2429 N N . GLY A 1 298 ? 0.332 -21.735 -21.158 1.00 48.59 298 GLY A N 1
ATOM 2430 C CA . GLY A 1 298 ? -0.345 -21.618 -19.858 1.00 48.59 298 GLY A CA 1
ATOM 2431 C C . GLY A 1 298 ? 0.280 -20.590 -18.886 1.00 48.59 298 GLY A C 1
ATOM 2432 O O . GLY A 1 298 ? 1.459 -20.245 -19.002 1.00 48.59 298 GLY A O 1
ATOM 2433 N N . PRO A 1 299 ? -0.482 -20.117 -17.876 1.00 50.34 299 PRO A N 1
ATOM 2434 C CA . PRO A 1 299 ? -0.141 -18.952 -17.039 1.00 50.34 299 PRO A CA 1
ATOM 2435 C C . PRO A 1 299 ? 1.195 -19.050 -16.275 1.00 50.34 299 PRO A C 1
ATOM 2437 O O . PRO A 1 299 ? 1.784 -18.026 -15.922 1.00 50.34 299 PRO A O 1
ATOM 2440 N N . LYS A 1 300 ? 1.709 -20.267 -16.054 1.00 46.06 300 LYS A N 1
ATOM 2441 C CA . LYS A 1 300 ? 3.011 -20.506 -15.413 1.00 46.06 300 LYS A CA 1
ATOM 2442 C C . LYS A 1 300 ? 4.199 -20.112 -16.312 1.00 46.06 300 LYS A C 1
ATOM 2444 O O . LYS A 1 300 ? 5.110 -19.435 -15.844 1.00 46.06 300 LYS A O 1
ATOM 2449 N N . LEU A 1 301 ? 4.145 -20.422 -17.612 1.00 46.53 301 LEU A N 1
ATOM 2450 C CA . LEU A 1 301 ? 5.206 -20.093 -18.582 1.00 46.53 301 LEU A CA 1
ATOM 2451 C C . LEU A 1 301 ? 5.235 -18.592 -18.919 1.00 46.53 301 LEU A C 1
ATOM 2453 O O . LEU A 1 301 ? 6.302 -18.004 -19.072 1.00 46.53 301 LEU A O 1
ATOM 2457 N N . GLN A 1 302 ? 4.072 -17.932 -18.918 1.00 49.59 302 GLN A N 1
ATOM 2458 C CA . GLN A 1 302 ? 3.951 -16.484 -19.155 1.00 49.59 302 GLN A CA 1
ATOM 2459 C C . GLN A 1 302 ? 4.698 -15.621 -18.130 1.00 49.59 302 GLN A C 1
ATOM 2461 O O . GLN A 1 302 ? 5.187 -14.538 -18.464 1.00 49.59 302 GLN A O 1
ATOM 2466 N N . THR A 1 303 ? 4.778 -16.082 -16.881 1.00 49.44 303 THR A N 1
ATOM 2467 C CA . THR A 1 303 ? 5.445 -15.350 -15.795 1.00 49.44 303 THR A CA 1
ATOM 2468 C C . THR A 1 303 ? 6.965 -15.437 -15.929 1.00 49.44 303 THR A C 1
ATOM 2470 O O . THR A 1 303 ? 7.650 -14.419 -15.831 1.00 49.44 303 THR A O 1
ATOM 2473 N N . LEU A 1 304 ? 7.489 -16.620 -16.255 1.00 46.56 304 LEU A N 1
ATOM 2474 C CA . LEU A 1 304 ? 8.922 -16.859 -16.439 1.00 46.56 304 LEU A CA 1
ATOM 2475 C C . LEU A 1 304 ? 9.483 -16.122 -17.661 1.00 46.56 304 LEU A C 1
ATOM 2477 O O . LEU A 1 304 ? 10.491 -15.423 -17.555 1.00 46.56 304 LEU A O 1
ATOM 2481 N N . THR A 1 305 ? 8.788 -16.160 -18.801 1.00 47.88 305 THR A N 1
ATOM 2482 C CA . THR A 1 305 ? 9.270 -15.477 -20.013 1.00 47.88 305 THR A CA 1
ATOM 2483 C C . THR A 1 305 ? 9.230 -13.950 -19.881 1.00 47.88 305 THR A C 1
ATOM 2485 O O . THR A 1 305 ? 10.087 -13.251 -20.427 1.00 47.88 305 THR A O 1
ATOM 2488 N N . ARG A 1 306 ? 8.286 -13.392 -19.108 1.00 51.25 306 ARG A N 1
ATOM 2489 C CA . ARG A 1 306 ? 8.242 -11.947 -18.805 1.00 51.25 306 ARG A CA 1
ATOM 2490 C C . ARG A 1 306 ? 9.409 -11.485 -17.938 1.00 51.25 306 ARG A C 1
ATOM 2492 O O . ARG A 1 306 ? 9.895 -10.375 -18.127 1.00 51.25 306 ARG A O 1
ATOM 2499 N N . ILE A 1 307 ? 9.864 -12.326 -17.016 1.00 51.91 307 ILE A N 1
ATOM 2500 C CA . ILE A 1 307 ? 10.991 -12.019 -16.132 1.00 51.91 307 ILE A CA 1
ATOM 2501 C C . ILE A 1 307 ? 12.312 -12.094 -16.912 1.00 51.91 307 ILE A C 1
ATOM 2503 O O . ILE A 1 307 ? 13.109 -11.158 -16.855 1.00 51.91 307 ILE A O 1
ATOM 2507 N N . LEU A 1 308 ? 12.500 -13.140 -17.722 1.00 46.34 308 LEU A N 1
ATOM 2508 C CA . LEU A 1 308 ? 13.713 -13.325 -18.529 1.00 46.34 308 LEU A CA 1
ATOM 2509 C C . LEU A 1 308 ? 13.851 -12.265 -19.636 1.00 46.34 308 LEU A C 1
ATOM 2511 O O . LEU A 1 308 ? 14.916 -11.672 -19.815 1.00 46.34 308 LEU A O 1
ATOM 2515 N N . SER A 1 309 ? 12.752 -11.923 -20.316 1.00 47.97 309 SER A N 1
ATOM 2516 C CA . SER A 1 309 ? 12.758 -10.870 -21.346 1.00 47.97 309 SER A CA 1
ATOM 2517 C C . SER A 1 309 ? 12.911 -9.452 -20.782 1.00 47.97 309 SER A C 1
ATOM 2519 O O . SER A 1 309 ? 13.347 -8.556 -21.504 1.00 47.97 309 SER A O 1
ATOM 2521 N N . ALA A 1 310 ? 12.585 -9.224 -19.505 1.00 47.12 310 ALA A N 1
ATOM 2522 C CA . ALA A 1 310 ? 12.842 -7.957 -18.821 1.00 47.12 310 ALA A CA 1
ATOM 2523 C C . ALA A 1 310 ? 14.301 -7.824 -18.344 1.00 47.12 310 ALA A C 1
ATOM 2525 O O . ALA A 1 310 ? 14.795 -6.698 -18.221 1.00 47.12 310 ALA A O 1
ATOM 2526 N N . ALA A 1 311 ? 14.986 -8.946 -18.097 1.00 41.38 311 ALA A N 1
ATOM 2527 C CA . ALA A 1 311 ? 16.392 -8.988 -17.696 1.00 41.38 311 ALA A CA 1
ATOM 2528 C C . ALA A 1 311 ? 17.344 -8.730 -18.878 1.00 41.38 311 ALA A C 1
ATOM 2530 O O . ALA A 1 311 ? 18.274 -7.938 -18.748 1.00 41.38 311 ALA A O 1
ATOM 2531 N N . SER A 1 312 ? 17.046 -9.296 -20.053 1.00 41.38 312 SER A N 1
ATOM 2532 C CA . SER A 1 312 ? 17.862 -9.156 -21.275 1.00 41.38 312 SER A CA 1
ATOM 2533 C C . SER A 1 312 ? 17.903 -7.728 -21.861 1.00 41.38 312 SER A C 1
ATOM 2535 O O . SER A 1 312 ? 18.844 -7.385 -22.572 1.00 41.38 312 SER A O 1
ATOM 2537 N N . ARG A 1 313 ? 16.927 -6.862 -21.546 1.00 45.19 313 ARG A N 1
ATOM 2538 C CA . ARG A 1 313 ? 16.784 -5.511 -22.139 1.00 45.19 313 ARG A CA 1
ATOM 2539 C C . ARG A 1 313 ? 17.447 -4.375 -21.349 1.00 45.19 313 ARG A C 1
ATOM 2541 O O . ARG A 1 313 ? 17.195 -3.208 -21.645 1.00 45.19 313 ARG A O 1
ATOM 2548 N N . ARG A 1 314 ? 18.216 -4.653 -20.287 1.00 41.44 314 ARG A N 1
ATOM 2549 C CA . ARG A 1 314 ? 18.771 -3.602 -19.408 1.00 41.44 314 ARG A CA 1
ATOM 2550 C C . ARG A 1 314 ? 20.299 -3.547 -19.457 1.00 41.44 314 ARG A C 1
ATOM 2552 O O . ARG A 1 314 ? 20.939 -4.590 -19.512 1.00 41.44 314 ARG A O 1
ATOM 2559 N N . PRO A 1 315 ? 20.901 -2.345 -19.349 1.00 37.28 315 PRO A N 1
ATOM 2560 C CA . PRO A 1 315 ? 22.352 -2.212 -19.273 1.00 37.28 315 PRO A CA 1
ATOM 2561 C C . PRO A 1 315 ? 22.903 -2.978 -18.056 1.00 37.28 315 PRO A C 1
ATOM 2563 O O . PRO A 1 315 ? 22.223 -3.042 -17.020 1.00 37.28 315 PRO A O 1
ATOM 2566 N N . PRO A 1 316 ? 24.143 -3.500 -18.128 1.00 40.06 316 PRO A N 1
ATOM 2567 C CA . PRO A 1 316 ? 24.692 -4.475 -17.174 1.00 40.06 316 PRO A CA 1
ATOM 2568 C C . PRO A 1 316 ? 24.658 -3.999 -15.711 1.00 40.06 316 PRO A C 1
ATOM 2570 O O . PRO A 1 316 ? 24.546 -4.792 -14.781 1.00 40.06 316 PRO A O 1
ATOM 2573 N N . GLN A 1 317 ? 24.656 -2.685 -15.471 1.00 39.00 317 GLN A N 1
ATOM 2574 C CA . GLN A 1 317 ? 24.561 -2.112 -14.124 1.00 39.00 317 GLN A CA 1
ATOM 2575 C C . GLN A 1 317 ? 23.179 -2.233 -13.467 1.00 39.00 317 GLN A C 1
ATOM 2577 O O . GLN A 1 317 ? 23.078 -2.265 -12.239 1.00 39.00 317 GLN A O 1
ATOM 2582 N N . ARG A 1 318 ? 22.107 -2.267 -14.268 1.00 36.28 318 ARG A N 1
ATOM 2583 C CA . ARG A 1 318 ? 20.728 -2.464 -13.799 1.00 36.28 318 ARG A CA 1
ATOM 2584 C C . ARG A 1 318 ? 20.306 -3.929 -13.873 1.00 36.28 318 ARG A C 1
ATOM 2586 O O . ARG A 1 318 ? 19.455 -4.304 -13.074 1.00 36.28 318 ARG A O 1
ATOM 2593 N N . ALA A 1 319 ? 20.913 -4.732 -14.749 1.00 36.81 319 ALA A N 1
ATOM 2594 C CA . ALA A 1 319 ? 20.722 -6.182 -14.794 1.00 36.81 319 ALA A CA 1
ATOM 2595 C C . ALA A 1 319 ? 21.098 -6.823 -13.447 1.00 36.81 319 ALA A C 1
ATOM 2597 O O . ALA A 1 319 ? 20.237 -7.400 -12.792 1.00 36.81 319 ALA A O 1
ATOM 2598 N N . VAL A 1 320 ? 22.289 -6.538 -12.907 1.00 39.00 320 VAL A N 1
ATOM 2599 C CA . VAL A 1 320 ? 22.698 -7.057 -11.584 1.00 39.00 320 VAL A CA 1
ATOM 2600 C C . VAL A 1 320 ? 21.754 -6.624 -10.455 1.00 39.00 320 VAL A C 1
ATOM 2602 O O . VAL A 1 320 ? 21.529 -7.376 -9.519 1.00 39.00 320 VAL A O 1
ATOM 2605 N N . LYS A 1 321 ? 21.125 -5.443 -10.534 1.00 38.41 321 LYS A N 1
ATOM 2606 C CA . LYS A 1 321 ? 20.174 -4.974 -9.507 1.00 38.41 321 LYS A CA 1
ATOM 2607 C C . LYS A 1 321 ? 18.767 -5.585 -9.626 1.00 38.41 321 LYS A C 1
ATOM 2609 O O . LYS A 1 321 ? 18.019 -5.532 -8.657 1.00 38.41 321 LYS A O 1
ATOM 2614 N N . VAL A 1 322 ? 18.396 -6.101 -10.801 1.00 38.53 322 VAL A N 1
ATOM 2615 C CA . VAL A 1 322 ? 17.082 -6.714 -11.081 1.00 38.53 322 VAL A CA 1
ATOM 2616 C C . VAL A 1 322 ? 17.141 -8.232 -10.934 1.00 38.53 322 VAL A C 1
ATOM 2618 O O . VAL A 1 322 ? 16.207 -8.813 -10.393 1.00 38.53 322 VAL A O 1
ATOM 2621 N N . VAL A 1 323 ? 18.238 -8.868 -11.351 1.00 40.88 323 VAL A N 1
ATOM 2622 C CA . VAL A 1 323 ? 18.420 -10.322 -11.215 1.00 40.88 323 VAL A CA 1
ATOM 2623 C C . VAL A 1 323 ? 18.797 -10.697 -9.771 1.00 40.88 323 VAL A C 1
ATOM 2625 O O . VAL A 1 323 ? 18.433 -11.763 -9.291 1.00 40.88 323 VAL A O 1
ATOM 2628 N N . TYR A 1 324 ? 19.363 -9.760 -8.998 1.00 43.25 324 TYR A N 1
ATOM 2629 C CA . TYR A 1 324 ? 19.438 -9.848 -7.533 1.00 43.25 324 TYR A CA 1
ATOM 2630 C C . TYR A 1 324 ? 18.143 -9.368 -6.853 1.00 43.25 324 TYR A C 1
ATOM 2632 O O . TYR A 1 324 ? 18.179 -8.632 -5.866 1.00 43.25 324 TYR A O 1
ATOM 2640 N N . GLN A 1 325 ? 16.977 -9.751 -7.378 1.00 51.47 325 GLN A N 1
ATOM 2641 C CA . GLN A 1 325 ? 15.765 -9.801 -6.569 1.00 51.47 325 GLN A CA 1
ATOM 2642 C C . GLN A 1 325 ? 15.634 -11.226 -6.020 1.00 51.47 325 GLN A C 1
ATOM 2644 O O . GLN A 1 325 ? 15.206 -12.113 -6.760 1.00 51.47 325 GLN A O 1
ATOM 2649 N N . PRO A 1 326 ? 15.949 -11.463 -4.727 1.00 54.56 326 PRO A N 1
ATOM 2650 C CA . PRO A 1 326 ? 15.740 -12.759 -4.081 1.00 54.56 326 PRO A CA 1
ATOM 2651 C C . PRO A 1 326 ? 14.345 -13.336 -4.341 1.00 54.56 326 PRO A C 1
ATOM 2653 O O . PRO A 1 326 ? 14.190 -14.544 -4.433 1.00 54.56 326 PRO A O 1
ATOM 2656 N N . SER A 1 327 ? 13.337 -12.480 -4.537 1.00 54.94 327 SER A N 1
ATOM 2657 C CA . SER A 1 327 ? 11.960 -12.876 -4.833 1.00 54.94 327 SER A CA 1
ATOM 2658 C C . SER A 1 327 ? 11.786 -13.692 -6.115 1.00 54.94 327 SER A C 1
ATOM 2660 O O . SER A 1 327 ? 10.888 -14.521 -6.149 1.00 54.94 327 SER A O 1
ATOM 2662 N N . VAL A 1 328 ? 12.605 -13.489 -7.153 1.00 57.91 328 VAL A N 1
ATOM 2663 C CA . VAL A 1 328 ? 12.468 -14.234 -8.420 1.00 57.91 328 VAL A CA 1
ATOM 2664 C C . VAL A 1 328 ? 13.027 -15.646 -8.281 1.00 57.91 328 VAL A C 1
ATOM 2666 O O . VAL A 1 328 ? 12.344 -16.607 -8.616 1.00 57.91 328 VAL A O 1
ATOM 2669 N N . ILE A 1 329 ? 14.243 -15.778 -7.749 1.00 64.94 329 ILE A N 1
ATOM 2670 C CA . ILE A 1 329 ? 14.861 -17.090 -7.519 1.00 64.94 329 ILE A CA 1
ATOM 2671 C C . ILE A 1 329 ? 14.045 -17.870 -6.488 1.00 64.94 329 ILE A C 1
ATOM 2673 O O . ILE A 1 329 ? 13.744 -19.035 -6.716 1.00 64.94 329 ILE A O 1
ATOM 2677 N N . ASN A 1 330 ? 13.617 -17.217 -5.401 1.00 70.38 330 ASN A N 1
ATOM 2678 C CA . ASN A 1 330 ? 12.767 -17.852 -4.395 1.00 70.38 330 ASN A CA 1
ATOM 2679 C C . ASN A 1 330 ? 11.443 -18.327 -5.003 1.00 70.38 330 ASN A C 1
ATOM 2681 O O . ASN A 1 330 ? 11.035 -19.441 -4.722 1.00 70.38 330 ASN A O 1
ATOM 2685 N N . PHE A 1 331 ? 10.823 -17.552 -5.899 1.00 69.06 331 PHE A N 1
ATOM 2686 C CA . PHE A 1 331 ? 9.606 -17.982 -6.589 1.00 69.06 331 PHE A CA 1
ATOM 2687 C C . PHE A 1 331 ? 9.821 -19.235 -7.452 1.00 69.06 331 PHE A C 1
ATOM 2689 O O . PHE A 1 331 ? 8.991 -20.138 -7.430 1.00 69.06 331 PHE A O 1
ATOM 2696 N N . VAL A 1 332 ? 10.927 -19.310 -8.200 1.00 65.88 332 VAL A N 1
ATOM 2697 C CA . VAL A 1 332 ? 11.256 -20.503 -9.003 1.00 65.88 332 VAL A CA 1
ATOM 2698 C C . VAL A 1 332 ? 11.543 -21.706 -8.101 1.00 65.88 332 VAL A C 1
ATOM 2700 O O . VAL A 1 332 ? 11.091 -22.807 -8.392 1.00 65.88 332 VAL A O 1
ATOM 2703 N N . VAL A 1 333 ? 12.240 -21.500 -6.981 1.00 69.88 333 VAL A N 1
ATOM 2704 C CA . VAL A 1 333 ? 12.511 -22.550 -5.988 1.00 69.88 333 VAL A CA 1
ATOM 2705 C C . VAL A 1 333 ? 11.219 -23.054 -5.335 1.00 69.88 333 VAL A C 1
ATOM 2707 O O . VAL A 1 333 ? 11.043 -24.264 -5.218 1.00 69.88 333 VAL A O 1
ATOM 2710 N N . ASP A 1 334 ? 10.307 -22.156 -4.961 1.00 70.38 334 ASP A N 1
ATOM 2711 C CA . ASP A 1 334 ? 9.000 -22.503 -4.392 1.00 70.38 334 ASP A CA 1
ATOM 2712 C C . ASP A 1 334 ? 8.153 -23.292 -5.405 1.00 70.38 334 ASP A C 1
ATOM 2714 O O . ASP A 1 334 ? 7.526 -24.291 -5.056 1.00 70.38 334 ASP A O 1
ATOM 2718 N N . LEU A 1 335 ? 8.187 -22.894 -6.682 1.00 71.56 335 LEU A N 1
ATOM 2719 C CA . LEU A 1 335 ? 7.487 -23.590 -7.762 1.00 71.56 335 LEU A CA 1
ATOM 2720 C C . LEU A 1 335 ? 8.028 -25.013 -7.976 1.00 71.56 335 LEU A C 1
ATOM 2722 O O . LEU A 1 335 ? 7.244 -25.962 -7.999 1.00 71.56 335 LEU A O 1
ATOM 2726 N N . ILE A 1 336 ? 9.356 -25.161 -8.051 1.00 74.81 336 ILE A N 1
ATOM 2727 C CA . ILE A 1 336 ? 10.037 -26.461 -8.161 1.00 74.81 336 ILE A CA 1
ATOM 2728 C C . ILE A 1 336 ? 9.679 -27.353 -6.972 1.00 74.81 336 ILE A C 1
ATOM 2730 O O . ILE A 1 336 ? 9.430 -28.545 -7.142 1.00 74.81 336 ILE A O 1
ATOM 2734 N N . HIS A 1 337 ? 9.651 -26.788 -5.763 1.00 75.69 337 HIS A N 1
ATOM 2735 C CA . HIS A 1 337 ? 9.286 -27.519 -4.556 1.00 75.69 337 HIS A CA 1
ATOM 2736 C C . HIS A 1 337 ? 7.841 -28.034 -4.628 1.00 75.69 337 HIS A C 1
ATOM 2738 O O . HIS A 1 337 ? 7.595 -29.219 -4.395 1.00 75.69 337 HIS A O 1
ATOM 2744 N N . ASP A 1 338 ? 6.892 -27.174 -4.997 1.00 75.06 338 ASP A N 1
ATOM 2745 C CA . ASP A 1 338 ? 5.479 -27.537 -5.116 1.00 75.06 338 ASP A CA 1
ATOM 2746 C C . ASP A 1 338 ? 5.234 -28.612 -6.183 1.00 75.06 338 ASP A C 1
ATOM 2748 O O . ASP A 1 338 ? 4.448 -29.542 -5.970 1.00 75.06 338 ASP A O 1
ATOM 2752 N N . ASP A 1 339 ? 5.883 -28.499 -7.342 1.00 76.06 339 ASP A N 1
ATOM 2753 C CA . ASP A 1 339 ? 5.705 -29.450 -8.439 1.00 76.06 339 ASP A CA 1
ATOM 2754 C C . ASP A 1 339 ? 6.482 -30.762 -8.193 1.00 76.06 339 ASP A C 1
ATOM 2756 O O . ASP A 1 339 ? 6.005 -31.839 -8.578 1.00 76.06 339 ASP A O 1
ATOM 2760 N N . TYR A 1 340 ? 7.587 -30.721 -7.436 1.00 82.75 340 TYR A N 1
ATOM 2761 C CA . TYR A 1 340 ? 8.245 -31.915 -6.900 1.00 82.75 340 TYR A CA 1
ATOM 2762 C C . TYR A 1 340 ? 7.375 -32.645 -5.874 1.00 82.75 340 TYR A C 1
ATOM 2764 O O . TYR A 1 340 ? 7.194 -33.849 -6.019 1.00 82.75 340 TYR A O 1
ATOM 2772 N N . GLU A 1 341 ? 6.796 -31.967 -4.877 1.00 80.12 341 GLU A N 1
ATOM 2773 C CA . GLU A 1 341 ? 5.963 -32.629 -3.858 1.00 80.12 341 GLU A CA 1
ATOM 2774 C C . GLU A 1 341 ? 4.737 -33.314 -4.480 1.00 80.12 341 GLU A C 1
ATOM 2776 O O . GLU A 1 341 ? 4.418 -34.454 -4.132 1.00 80.12 341 GLU A O 1
ATOM 2781 N N . LYS A 1 342 ? 4.109 -32.695 -5.491 1.00 83.38 342 LYS A N 1
ATOM 2782 C CA . LYS A 1 342 ? 3.025 -33.330 -6.270 1.00 83.38 342 LYS A CA 1
ATOM 2783 C C . LYS A 1 342 ? 3.481 -34.585 -7.009 1.00 83.38 342 LYS A C 1
ATOM 2785 O O . LYS A 1 342 ? 2.705 -35.525 -7.170 1.00 83.38 342 LYS A O 1
ATOM 2790 N N . SER A 1 343 ? 4.732 -34.599 -7.454 1.00 82.06 343 SER A N 1
ATOM 2791 C CA . SER A 1 343 ? 5.302 -35.658 -8.292 1.00 82.06 343 SER A CA 1
ATOM 2792 C C . SER A 1 343 ? 6.203 -36.619 -7.512 1.00 82.06 343 SER A C 1
ATOM 2794 O O . SER A 1 343 ? 6.790 -37.538 -8.083 1.00 82.06 343 SER A O 1
ATOM 2796 N N . ARG A 1 344 ? 6.304 -36.452 -6.191 1.00 82.88 344 ARG A N 1
ATOM 2797 C CA . ARG A 1 344 ? 7.296 -37.114 -5.339 1.00 82.88 344 ARG A CA 1
ATOM 2798 C C . ARG A 1 344 ? 7.195 -38.631 -5.383 1.00 82.88 344 ARG A C 1
ATOM 2800 O O . ARG A 1 344 ? 8.212 -39.314 -5.451 1.00 82.88 344 ARG A O 1
ATOM 2807 N N . ALA A 1 345 ? 5.975 -39.169 -5.401 1.00 80.94 345 ALA A N 1
ATOM 2808 C CA . ALA A 1 345 ? 5.740 -40.609 -5.504 1.00 80.94 345 ALA A CA 1
ATOM 2809 C C . ALA A 1 345 ? 6.204 -41.200 -6.850 1.00 80.94 345 ALA A C 1
ATOM 2811 O O . ALA A 1 345 ? 6.547 -42.380 -6.913 1.00 80.94 345 ALA A O 1
ATOM 2812 N N . GLN A 1 346 ? 6.217 -40.393 -7.916 1.00 79.62 346 GLN A N 1
ATOM 2813 C CA . GLN A 1 346 ? 6.699 -40.776 -9.245 1.00 79.62 346 GLN A CA 1
ATOM 2814 C C . GLN A 1 346 ? 8.227 -40.666 -9.330 1.00 79.62 346 GLN A C 1
ATOM 2816 O O . GLN A 1 346 ? 8.877 -41.598 -9.803 1.00 79.62 346 GLN A O 1
ATOM 2821 N N . CYS A 1 347 ? 8.803 -39.585 -8.795 1.00 77.19 347 CYS A N 1
ATOM 2822 C CA . CYS A 1 347 ? 10.253 -39.389 -8.721 1.00 77.19 347 CYS A CA 1
ATOM 2823 C C . CYS A 1 347 ? 10.934 -40.448 -7.833 1.00 77.19 347 CYS A C 1
ATOM 2825 O O . CYS A 1 347 ? 11.960 -41.006 -8.212 1.00 77.19 347 CYS A O 1
ATOM 2827 N N . ALA A 1 348 ? 10.321 -40.819 -6.700 1.00 74.62 348 ALA A N 1
ATOM 2828 C CA . ALA A 1 348 ? 10.853 -41.832 -5.782 1.00 74.62 348 ALA A CA 1
ATOM 2829 C C . ALA A 1 348 ? 10.943 -43.239 -6.400 1.00 74.62 348 ALA A C 1
ATOM 2831 O O . ALA A 1 348 ? 11.784 -44.041 -5.997 1.00 74.62 348 ALA A O 1
ATOM 2832 N N . LYS A 1 349 ? 10.095 -43.542 -7.391 1.00 75.19 349 LYS A N 1
ATOM 2833 C CA . LYS A 1 349 ? 10.110 -44.821 -8.118 1.00 75.19 349 LYS A CA 1
ATOM 2834 C C . LYS A 1 349 ? 11.155 -44.865 -9.239 1.00 75.19 349 LYS A C 1
ATOM 2836 O O . LYS A 1 349 ? 11.274 -45.900 -9.886 1.00 75.19 349 LYS A O 1
ATOM 2841 N N . LYS A 1 350 ? 11.893 -43.767 -9.479 1.00 67.69 350 LYS A N 1
ATOM 2842 C CA . LYS A 1 350 ? 12.894 -43.598 -10.554 1.00 67.69 350 LYS A CA 1
ATOM 2843 C C . LYS A 1 350 ? 12.390 -43.951 -11.962 1.00 67.69 350 LYS A C 1
ATOM 2845 O O . LYS A 1 350 ? 13.185 -44.200 -12.858 1.00 67.69 350 LYS A O 1
ATOM 2850 N N . THR A 1 351 ? 11.075 -43.994 -12.171 1.00 65.06 351 THR A N 1
ATOM 2851 C CA . THR A 1 351 ? 10.489 -44.452 -13.436 1.00 65.06 351 THR A CA 1
ATOM 2852 C C . THR A 1 351 ? 10.556 -43.379 -14.517 1.00 65.06 351 THR A C 1
ATOM 2854 O O . THR A 1 351 ? 10.949 -43.693 -15.630 1.00 65.06 351 THR A O 1
ATOM 2857 N N . THR A 1 352 ? 10.210 -42.124 -14.197 1.00 77.56 352 THR A N 1
ATOM 2858 C CA . THR A 1 352 ? 10.271 -40.968 -15.118 1.00 77.56 352 THR A CA 1
ATOM 2859 C C . THR A 1 352 ? 10.121 -39.659 -14.333 1.00 77.56 352 THR A C 1
ATOM 2861 O O . THR A 1 352 ? 9.171 -39.538 -13.555 1.00 77.56 352 THR A O 1
ATOM 2864 N N . VAL A 1 353 ? 10.975 -38.660 -14.568 1.00 82.75 353 VAL A N 1
ATOM 2865 C CA . VAL A 1 353 ? 10.790 -37.303 -14.018 1.00 82.75 353 VAL A CA 1
ATOM 2866 C C . VAL A 1 353 ? 9.786 -36.532 -14.892 1.00 82.75 353 VAL A C 1
ATOM 2868 O O . VAL A 1 353 ? 9.894 -36.588 -16.119 1.00 82.75 353 VAL A O 1
ATOM 2871 N N . PRO A 1 354 ? 8.801 -35.814 -14.318 1.00 86.50 354 PRO A N 1
ATOM 2872 C CA . PRO A 1 354 ? 7.876 -34.999 -15.102 1.00 86.50 354 PRO A CA 1
ATOM 2873 C C . PRO A 1 354 ? 8.606 -33.949 -15.948 1.00 86.50 354 PRO A C 1
ATOM 2875 O O . PRO A 1 354 ? 9.452 -33.215 -15.439 1.00 86.50 354 PRO A O 1
ATOM 2878 N N . LYS A 1 355 ? 8.227 -33.823 -17.227 1.00 83.44 355 LYS A N 1
ATOM 2879 C CA . LYS A 1 355 ? 8.844 -32.864 -18.164 1.00 83.44 355 LYS A CA 1
ATOM 2880 C C . LYS A 1 355 ? 8.783 -31.416 -17.663 1.00 83.44 355 LYS A C 1
ATOM 2882 O O . LYS A 1 355 ? 9.774 -30.709 -17.766 1.00 83.44 355 LYS A O 1
ATOM 2887 N N . ALA A 1 356 ? 7.665 -31.014 -17.055 1.00 81.69 356 ALA A N 1
ATOM 2888 C CA . ALA A 1 356 ? 7.504 -29.673 -16.489 1.00 81.69 356 ALA A CA 1
ATOM 2889 C C . ALA A 1 356 ? 8.526 -29.381 -15.373 1.00 81.69 356 ALA A C 1
ATOM 2891 O O . ALA A 1 356 ? 9.163 -28.335 -15.384 1.00 81.69 356 ALA A O 1
ATOM 2892 N N . LEU A 1 357 ? 8.753 -30.340 -14.466 1.00 83.44 357 LEU A N 1
ATOM 2893 C CA . LEU A 1 357 ? 9.752 -30.206 -13.403 1.00 83.44 357 LEU A CA 1
ATOM 2894 C C . LEU A 1 357 ? 11.176 -30.123 -13.979 1.00 83.44 357 LEU A C 1
ATOM 2896 O O . LEU A 1 357 ? 11.993 -29.345 -13.495 1.00 83.44 357 LEU A O 1
ATOM 2900 N N . LEU A 1 358 ? 11.479 -30.889 -15.035 1.00 85.94 358 LEU A N 1
ATOM 2901 C CA . LEU A 1 358 ? 12.768 -30.796 -15.731 1.00 85.94 358 LEU A CA 1
ATOM 2902 C C . LEU A 1 358 ? 12.974 -29.424 -16.387 1.00 85.94 358 LEU A C 1
ATOM 2904 O O . LEU A 1 358 ? 14.064 -28.866 -16.285 1.00 85.94 358 LEU A O 1
ATOM 2908 N N . GLU A 1 359 ? 11.950 -28.867 -17.034 1.00 83.88 359 GLU A N 1
ATOM 2909 C CA . GLU A 1 359 ? 12.003 -27.523 -17.627 1.00 83.88 359 GLU A CA 1
ATOM 2910 C C . GLU A 1 359 ? 12.221 -26.436 -16.566 1.00 83.88 359 GLU A C 1
ATOM 2912 O O . GLU A 1 359 ? 13.035 -25.533 -16.767 1.00 83.88 359 GLU A O 1
ATOM 2917 N N . GLU A 1 360 ? 11.568 -26.542 -15.408 1.00 83.50 360 GLU A N 1
ATOM 2918 C CA . GLU A 1 360 ? 11.764 -25.613 -14.288 1.00 83.50 360 GLU A CA 1
ATOM 2919 C C . GLU A 1 360 ? 13.189 -25.689 -13.719 1.00 83.50 360 GLU A C 1
ATOM 2921 O O . GLU A 1 360 ? 13.821 -24.657 -13.482 1.00 83.50 360 GLU A O 1
ATOM 2926 N N . LEU A 1 361 ? 13.736 -26.898 -13.564 1.00 83.75 361 LEU A N 1
ATOM 2927 C CA . LEU A 1 361 ? 15.108 -27.110 -13.094 1.00 83.75 361 LEU A CA 1
ATOM 2928 C C . LEU A 1 361 ? 16.155 -26.604 -14.096 1.00 83.75 361 LEU A C 1
ATOM 2930 O O . LEU A 1 361 ? 17.145 -26.002 -13.679 1.00 83.75 361 LEU A O 1
ATOM 2934 N N . ARG A 1 362 ? 15.930 -26.801 -15.403 1.00 86.38 362 ARG A N 1
ATOM 2935 C CA . ARG A 1 362 ? 16.762 -26.219 -16.474 1.00 86.38 362 ARG A CA 1
ATOM 2936 C C . ARG A 1 362 ? 16.744 -24.702 -16.411 1.00 86.38 362 ARG A C 1
ATOM 2938 O O . ARG A 1 362 ? 17.799 -24.082 -16.359 1.00 86.38 362 ARG A O 1
ATOM 2945 N N . THR A 1 363 ? 15.550 -24.125 -16.302 1.00 82.06 363 THR A N 1
ATOM 2946 C CA . THR A 1 363 ? 15.368 -22.674 -16.197 1.00 82.06 363 THR A CA 1
ATOM 2947 C C . THR A 1 363 ? 16.105 -22.107 -14.982 1.00 82.06 363 THR A C 1
ATOM 2949 O O . THR A 1 363 ? 16.750 -21.064 -15.079 1.00 82.06 363 THR A O 1
ATOM 2952 N N . LEU A 1 364 ? 16.055 -22.793 -13.832 1.00 83.19 364 LEU A N 1
ATOM 2953 C CA . LEU A 1 364 ? 16.813 -22.390 -12.647 1.00 83.19 364 LEU A CA 1
ATOM 2954 C C . LEU A 1 364 ? 18.329 -22.492 -12.874 1.00 83.19 364 LEU A C 1
ATOM 2956 O O . LEU A 1 364 ? 19.057 -21.587 -12.471 1.00 83.19 364 LEU A O 1
ATOM 2960 N N . SER A 1 365 ? 18.806 -23.560 -13.519 1.00 86.44 365 SER A N 1
ATOM 2961 C CA . SER A 1 365 ? 20.227 -23.727 -13.850 1.00 86.44 365 SER A CA 1
ATOM 2962 C C . SER A 1 365 ? 20.733 -22.602 -14.754 1.00 86.44 365 SER A C 1
ATOM 2964 O O . SER A 1 365 ? 21.702 -21.928 -14.411 1.00 86.44 365 SER A O 1
ATOM 2966 N N . GLU A 1 366 ? 20.030 -22.341 -15.857 1.00 84.00 366 GLU A N 1
ATOM 2967 C CA . GLU A 1 366 ? 20.349 -21.274 -16.811 1.00 84.00 366 GLU A CA 1
ATOM 2968 C C . GLU A 1 366 ? 20.328 -19.896 -16.139 1.00 84.00 366 GLU A C 1
ATOM 2970 O O . GLU A 1 366 ? 21.214 -19.072 -16.363 1.00 84.00 366 GLU A O 1
ATOM 2975 N N . ALA A 1 367 ? 19.361 -19.644 -15.252 1.00 80.06 367 ALA A N 1
ATOM 2976 C CA . ALA A 1 367 ? 19.295 -18.394 -14.501 1.00 80.06 367 ALA A CA 1
ATOM 2977 C C . ALA A 1 367 ? 20.498 -18.209 -13.558 1.00 80.06 367 ALA A C 1
ATOM 2979 O O . ALA A 1 367 ? 21.010 -17.094 -13.432 1.00 80.06 367 ALA A O 1
ATOM 2980 N N . LEU A 1 368 ? 20.963 -19.278 -12.899 1.00 81.75 368 LEU A N 1
ATOM 2981 C CA . LEU A 1 368 ? 22.151 -19.241 -12.039 1.00 81.75 368 LEU A CA 1
ATOM 2982 C C . LEU A 1 368 ? 23.440 -19.030 -12.846 1.00 81.75 368 LEU A C 1
ATOM 2984 O O . LEU A 1 368 ? 24.318 -18.290 -12.403 1.00 81.75 368 LEU A O 1
ATOM 2988 N N . GLU A 1 369 ? 23.550 -19.631 -14.031 1.00 86.25 369 GLU A N 1
ATOM 2989 C CA . GLU A 1 369 ? 24.676 -19.408 -14.946 1.00 86.25 369 GLU A CA 1
ATOM 2990 C C . GLU A 1 369 ? 24.698 -17.974 -15.479 1.00 86.25 369 GLU A C 1
ATOM 2992 O O . GLU A 1 369 ? 25.728 -17.300 -15.410 1.00 86.25 369 GLU A O 1
ATOM 2997 N N . GLN A 1 370 ? 23.550 -17.462 -15.930 1.00 82.25 370 GLN A N 1
ATOM 2998 C CA . GLN A 1 370 ? 23.438 -16.084 -16.400 1.00 82.25 370 GLN A CA 1
ATOM 2999 C C . GLN A 1 370 ? 23.771 -15.080 -15.290 1.00 82.25 370 GLN A C 1
ATOM 3001 O O . GLN A 1 370 ? 24.432 -14.074 -15.540 1.00 82.25 370 GLN A O 1
ATOM 3006 N N . LEU A 1 371 ? 23.377 -15.365 -14.046 1.00 80.38 371 LEU A N 1
ATOM 3007 C CA . LEU A 1 371 ? 23.750 -14.564 -12.879 1.00 80.38 371 LEU A CA 1
ATOM 3008 C C . LEU A 1 371 ? 25.262 -14.476 -12.676 1.00 80.38 371 LEU A C 1
ATOM 3010 O O . LEU A 1 371 ? 25.775 -13.408 -12.333 1.00 80.38 371 LEU A O 1
ATOM 3014 N N . GLU A 1 372 ? 25.974 -15.579 -12.883 1.00 86.88 372 GLU A N 1
ATOM 3015 C CA . GLU A 1 372 ? 27.427 -15.614 -12.756 1.00 86.88 372 GLU A CA 1
ATOM 3016 C C . GLU A 1 372 ? 28.106 -14.827 -13.885 1.00 86.88 372 GLU A C 1
ATOM 3018 O O . GLU A 1 372 ? 29.033 -14.050 -13.630 1.00 86.88 372 GLU A O 1
ATOM 3023 N N . VAL A 1 373 ? 27.592 -14.945 -15.114 1.00 86.06 373 VAL A N 1
ATOM 3024 C CA . VAL A 1 373 ? 28.035 -14.145 -16.267 1.00 86.06 373 VAL A CA 1
ATOM 3025 C C . VAL A 1 373 ? 27.821 -12.651 -16.007 1.00 86.06 373 VAL A C 1
ATOM 3027 O O . VAL A 1 373 ? 28.751 -11.856 -16.167 1.00 86.06 373 VAL A O 1
ATOM 3030 N N . ASP A 1 374 ? 26.638 -12.260 -15.534 1.00 82.31 374 ASP A N 1
ATOM 3031 C CA . ASP A 1 374 ? 26.295 -10.869 -15.229 1.00 82.31 374 ASP A CA 1
ATOM 3032 C C . ASP A 1 374 ? 27.155 -10.311 -14.084 1.00 82.31 374 ASP A C 1
ATOM 3034 O O . ASP A 1 374 ? 27.648 -9.177 -14.159 1.00 82.31 374 ASP A O 1
ATOM 3038 N N . ARG A 1 375 ? 27.391 -11.108 -13.030 1.00 90.69 375 ARG A N 1
ATOM 3039 C CA . ARG A 1 375 ? 28.298 -10.764 -11.923 1.00 90.69 375 ARG A CA 1
ATOM 3040 C C . ARG A 1 375 ? 29.713 -10.517 -12.441 1.00 90.69 375 ARG A C 1
ATOM 3042 O O . ARG A 1 375 ? 30.323 -9.502 -12.086 1.00 90.69 375 ARG A O 1
ATOM 3049 N N . ALA A 1 376 ? 30.240 -11.416 -13.272 1.00 88.69 376 ALA A N 1
ATOM 3050 C CA . ALA A 1 376 ? 31.571 -11.288 -13.853 1.00 88.69 376 ALA A CA 1
ATOM 3051 C C . ALA A 1 376 ? 31.667 -10.045 -14.753 1.00 88.69 376 ALA A C 1
ATOM 3053 O O . ALA A 1 376 ? 32.582 -9.233 -14.587 1.00 88.69 376 ALA A O 1
ATOM 3054 N N . ALA A 1 377 ? 30.689 -9.831 -15.636 1.00 87.25 377 ALA A N 1
ATOM 3055 C CA . ALA A 1 377 ? 30.618 -8.656 -16.503 1.00 87.25 377 ALA A CA 1
ATOM 3056 C C . ALA A 1 377 ? 30.584 -7.351 -15.692 1.00 87.25 377 ALA A C 1
ATOM 3058 O O . ALA A 1 377 ? 31.312 -6.401 -15.990 1.00 87.25 377 ALA A O 1
ATOM 3059 N N . TRP A 1 378 ? 29.804 -7.311 -14.610 1.00 88.75 378 TRP A N 1
ATOM 3060 C CA . TRP A 1 378 ? 29.775 -6.182 -13.684 1.00 88.75 378 TRP A CA 1
ATOM 3061 C C . TRP A 1 378 ? 31.131 -5.946 -13.021 1.00 88.75 378 TRP A C 1
ATOM 3063 O O . TRP A 1 378 ? 31.632 -4.815 -13.033 1.00 88.75 378 TRP A O 1
ATOM 3073 N N . TRP A 1 379 ? 31.757 -6.996 -12.486 1.00 92.00 379 TRP A N 1
ATOM 3074 C CA . TRP A 1 379 ? 33.044 -6.895 -11.801 1.00 92.00 379 TRP A CA 1
ATOM 3075 C C . TRP A 1 379 ? 34.163 -6.414 -12.732 1.00 92.00 379 TRP A C 1
ATOM 3077 O O . TRP A 1 379 ? 35.002 -5.601 -12.322 1.00 92.00 379 TRP A O 1
ATOM 3087 N N . HIS A 1 380 ? 34.160 -6.867 -13.986 1.00 91.69 380 HIS A N 1
ATOM 3088 C CA . HIS A 1 380 ? 35.155 -6.523 -15.003 1.00 91.69 380 HIS A CA 1
ATOM 3089 C C . HIS A 1 380 ? 34.798 -5.287 -15.841 1.00 91.69 380 HIS A C 1
ATOM 3091 O O . HIS A 1 380 ? 35.620 -4.849 -16.648 1.00 91.69 380 HIS A O 1
ATOM 3097 N N . SER A 1 381 ? 33.631 -4.677 -15.616 1.00 89.50 381 SER A N 1
ATOM 3098 C CA . SER A 1 381 ? 33.192 -3.493 -16.357 1.00 89.50 381 SER A CA 1
ATOM 3099 C C . SER A 1 381 ? 34.190 -2.326 -16.247 1.00 89.50 381 SER A C 1
ATOM 3101 O O . SER A 1 381 ? 34.800 -2.115 -15.187 1.00 89.50 381 SER A O 1
ATOM 3103 N N . PRO A 1 382 ? 34.352 -1.520 -17.316 1.00 89.62 382 PRO A N 1
ATOM 3104 C CA . PRO A 1 382 ? 35.281 -0.389 -17.320 1.00 89.62 382 PRO A CA 1
ATOM 3105 C C . PRO A 1 382 ? 34.954 0.626 -16.221 1.00 89.62 382 PRO A C 1
ATOM 3107 O O . PRO A 1 382 ? 35.858 1.158 -15.579 1.00 89.62 382 PRO A O 1
ATOM 3110 N N . GLU A 1 383 ? 33.672 0.823 -15.921 1.00 88.44 383 GLU A N 1
ATOM 3111 C CA . GLU A 1 383 ? 33.217 1.707 -14.850 1.00 88.44 383 GLU A CA 1
ATOM 3112 C C . GLU A 1 383 ? 33.614 1.209 -13.457 1.00 88.44 383 GLU A C 1
ATOM 3114 O O . GLU A 1 383 ? 34.103 1.992 -12.639 1.00 88.44 383 GLU A O 1
ATOM 3119 N N . LYS A 1 384 ? 33.478 -0.095 -13.174 1.00 89.88 384 LYS A N 1
ATOM 3120 C CA . LYS A 1 384 ? 33.915 -0.660 -11.887 1.00 89.88 384 LYS A CA 1
ATOM 3121 C C . LYS A 1 384 ? 35.426 -0.723 -11.763 1.00 89.88 384 LYS A C 1
ATOM 3123 O O . LYS A 1 384 ? 35.955 -0.455 -10.685 1.00 89.88 384 LYS A O 1
ATOM 3128 N N . LYS A 1 385 ? 36.133 -0.985 -12.863 1.00 93.31 385 LYS A N 1
ATOM 3129 C CA . LYS A 1 385 ? 37.595 -0.885 -12.917 1.00 93.31 385 LYS A CA 1
ATOM 3130 C C . LYS A 1 385 ? 38.066 0.544 -12.626 1.00 93.31 385 LYS A C 1
ATOM 3132 O O . LYS A 1 385 ? 38.989 0.723 -11.839 1.00 93.31 385 LYS A O 1
ATOM 3137 N N . ALA A 1 386 ? 37.404 1.553 -13.193 1.00 92.94 386 ALA A N 1
ATOM 3138 C CA . ALA A 1 386 ? 37.685 2.957 -12.906 1.00 92.94 386 ALA A CA 1
ATOM 3139 C C . ALA A 1 386 ? 37.349 3.332 -11.453 1.00 92.94 38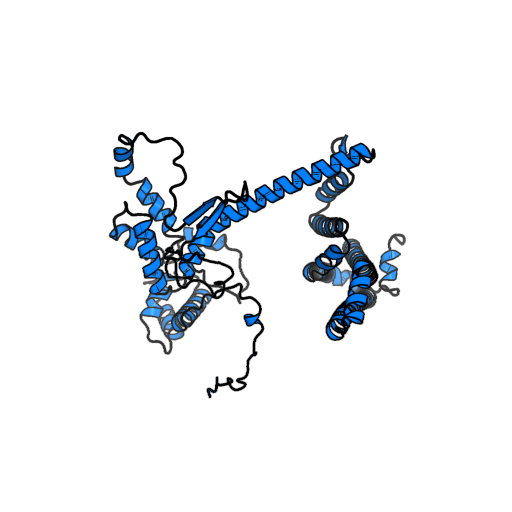6 ALA A C 1
ATOM 3141 O O . ALA A 1 386 ? 38.116 4.050 -10.820 1.00 92.94 386 ALA A O 1
ATOM 3142 N N . ALA A 1 387 ? 36.244 2.825 -10.898 1.00 90.00 387 ALA A N 1
ATOM 3143 C CA . ALA A 1 387 ? 35.885 3.047 -9.497 1.00 90.00 387 ALA A CA 1
ATOM 3144 C C . ALA A 1 387 ? 36.921 2.452 -8.527 1.00 90.00 387 ALA A C 1
ATOM 3146 O O . ALA A 1 387 ? 37.301 3.128 -7.576 1.00 90.00 387 ALA A O 1
ATOM 3147 N N . ARG A 1 388 ? 37.420 1.232 -8.794 1.00 95.75 388 ARG A N 1
ATOM 3148 C CA . ARG A 1 388 ? 38.524 0.615 -8.033 1.00 95.75 388 ARG A CA 1
ATOM 3149 C C . ARG A 1 388 ? 39.767 1.496 -8.033 1.00 95.75 388 ARG A C 1
ATOM 3151 O O . ARG A 1 388 ? 40.223 1.861 -6.958 1.00 95.75 388 ARG A O 1
ATOM 3158 N N . ARG A 1 389 ? 40.210 1.934 -9.217 1.00 95.25 389 ARG A N 1
ATOM 3159 C CA . ARG A 1 389 ? 41.362 2.841 -9.360 1.00 95.25 389 ARG A CA 1
ATOM 3160 C C . ARG A 1 389 ? 41.184 4.132 -8.563 1.00 95.25 389 ARG A C 1
ATOM 3162 O O . ARG A 1 389 ? 42.038 4.475 -7.766 1.00 95.25 389 ARG A O 1
ATOM 3169 N N . ARG A 1 390 ? 40.022 4.791 -8.668 1.00 94.31 390 ARG A N 1
ATOM 3170 C CA . ARG A 1 390 ? 39.733 6.008 -7.881 1.00 94.31 390 ARG A CA 1
ATOM 3171 C C . ARG A 1 390 ? 39.799 5.773 -6.370 1.00 94.31 390 ARG A C 1
ATOM 3173 O O . ARG A 1 390 ? 40.172 6.678 -5.632 1.00 94.31 390 ARG A O 1
ATOM 3180 N N . TYR A 1 391 ? 39.372 4.605 -5.892 1.00 94.56 391 TYR A N 1
ATOM 3181 C CA . TYR A 1 391 ? 39.437 4.279 -4.467 1.00 94.56 391 TYR A CA 1
ATOM 3182 C C . TYR A 1 391 ? 40.850 3.924 -4.010 1.00 94.56 391 TYR A C 1
ATOM 3184 O O . TYR A 1 391 ? 41.204 4.281 -2.890 1.00 94.56 391 TYR A O 1
ATOM 3192 N N . GLU A 1 392 ? 41.643 3.279 -4.863 1.00 94.69 392 GLU A N 1
ATOM 3193 C CA . GLU A 1 392 ? 43.069 3.026 -4.635 1.00 94.69 392 GLU A CA 1
ATOM 3194 C C . GLU A 1 392 ? 43.845 4.350 -4.570 1.00 94.69 392 GLU A C 1
ATOM 3196 O O . GLU A 1 392 ? 44.476 4.632 -3.553 1.00 94.69 392 GLU A O 1
ATOM 3201 N N . ASP A 1 393 ? 43.688 5.211 -5.579 1.00 95.06 393 ASP A N 1
ATOM 3202 C CA . ASP A 1 393 ? 44.357 6.517 -5.669 1.00 95.06 393 ASP A CA 1
ATOM 3203 C C . ASP A 1 393 ? 43.936 7.465 -4.531 1.00 95.06 393 ASP A C 1
ATOM 3205 O O . ASP A 1 393 ? 44.736 8.242 -4.016 1.00 95.06 393 ASP A O 1
ATOM 3209 N N . GLY A 1 394 ? 42.667 7.396 -4.112 1.00 92.12 394 GLY A N 1
ATOM 3210 C CA . GLY A 1 394 ? 42.108 8.204 -3.025 1.00 92.12 394 GLY A CA 1
ATOM 3211 C C . GLY A 1 394 ? 42.332 7.643 -1.616 1.00 92.12 394 GLY A C 1
ATOM 3212 O O . GLY A 1 394 ? 41.783 8.194 -0.661 1.00 92.12 394 GLY A O 1
ATOM 3213 N N . GLY A 1 395 ? 43.056 6.526 -1.460 1.00 92.81 395 GLY A N 1
ATOM 3214 C CA . GLY A 1 395 ? 43.297 5.891 -0.156 1.00 92.81 395 GLY A CA 1
ATOM 3215 C C . GLY A 1 395 ? 42.029 5.371 0.542 1.00 92.81 395 GLY A C 1
ATOM 3216 O O . GLY A 1 395 ? 42.007 5.175 1.757 1.00 92.81 395 GLY A O 1
ATOM 3217 N N . HIS A 1 396 ? 40.941 5.146 -0.198 1.00 92.06 396 HIS A N 1
ATOM 3218 C CA . HIS A 1 396 ? 39.650 4.696 0.324 1.00 92.06 396 HIS A CA 1
ATOM 3219 C C . HIS A 1 396 ? 39.581 3.166 0.470 1.00 92.06 396 HIS A C 1
ATOM 3221 O O . HIS A 1 396 ? 38.708 2.510 -0.107 1.00 92.06 396 HIS A O 1
ATOM 3227 N N . THR A 1 397 ? 40.470 2.595 1.285 1.00 92.88 397 THR A N 1
ATOM 3228 C CA . THR A 1 397 ? 40.595 1.139 1.504 1.00 92.88 397 THR A CA 1
ATOM 3229 C C . THR A 1 397 ? 39.279 0.471 1.911 1.00 92.88 397 THR A C 1
ATOM 3231 O O . THR A 1 397 ? 38.943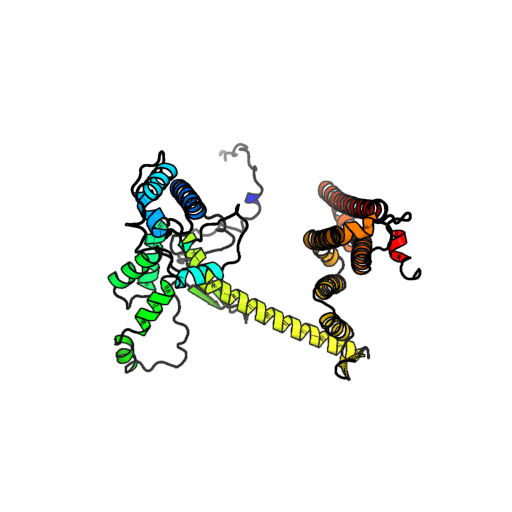 -0.585 1.383 1.00 92.88 397 THR A O 1
ATOM 3234 N N . GLN A 1 398 ? 38.468 1.115 2.759 1.00 90.12 398 GLN A N 1
ATOM 3235 C CA . GLN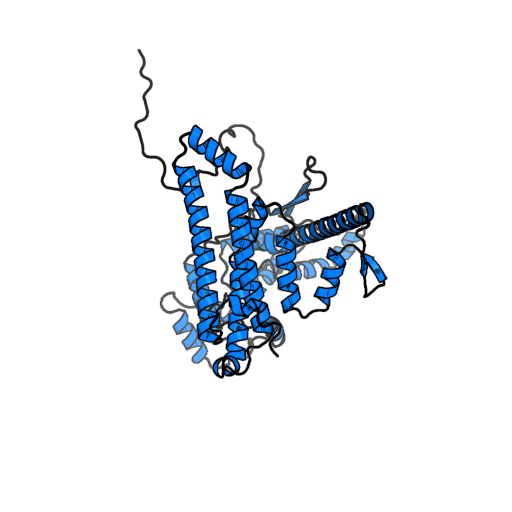 A 1 398 ? 37.171 0.573 3.186 1.00 90.12 398 GLN A CA 1
ATOM 3236 C C . GLN A 1 398 ? 36.205 0.347 2.012 1.00 90.12 398 GLN A C 1
ATOM 3238 O O . GLN A 1 398 ? 35.562 -0.696 1.934 1.00 90.12 398 GLN A O 1
ATOM 3243 N N . LYS A 1 399 ? 36.127 1.292 1.065 1.00 87.81 399 LYS A N 1
ATOM 3244 C CA . LYS A 1 399 ? 35.216 1.185 -0.090 1.00 87.81 399 LYS A CA 1
ATOM 3245 C C . LYS A 1 399 ? 35.643 0.072 -1.045 1.00 87.81 399 LYS A C 1
ATOM 3247 O O . LYS A 1 399 ? 34.789 -0.573 -1.653 1.00 87.81 399 LYS A O 1
ATOM 3252 N N . LEU A 1 400 ? 36.951 -0.149 -1.177 1.00 91.25 400 LEU A N 1
ATOM 3253 C CA . LEU A 1 400 ? 37.502 -1.247 -1.965 1.00 91.25 400 LEU A CA 1
ATOM 3254 C C . LEU A 1 400 ? 37.137 -2.597 -1.335 1.00 91.25 400 LEU A C 1
ATOM 3256 O O . LEU A 1 400 ? 36.567 -3.448 -2.017 1.00 91.25 400 LEU A O 1
ATOM 3260 N N . THR A 1 401 ? 37.364 -2.741 -0.025 1.00 90.69 401 THR A N 1
ATOM 3261 C CA . THR A 1 401 ? 37.005 -3.939 0.746 1.00 90.69 401 THR A CA 1
ATOM 3262 C C . THR A 1 401 ? 35.511 -4.234 0.676 1.00 90.69 401 THR A C 1
ATOM 3264 O O . THR A 1 401 ? 35.127 -5.371 0.410 1.00 90.69 401 THR A O 1
ATOM 3267 N N . ASP A 1 402 ? 34.652 -3.225 0.849 1.00 83.50 402 ASP A N 1
ATOM 3268 C CA . ASP A 1 402 ? 33.197 -3.396 0.771 1.00 83.50 402 ASP A CA 1
ATOM 3269 C C . ASP A 1 402 ? 32.765 -3.885 -0.619 1.00 83.50 402 ASP A C 1
ATOM 3271 O O . ASP A 1 402 ? 31.946 -4.796 -0.746 1.00 83.50 402 ASP A O 1
ATOM 3275 N N . MET A 1 403 ? 33.348 -3.326 -1.680 1.00 85.88 403 MET A N 1
ATOM 3276 C CA . MET A 1 403 ? 33.040 -3.728 -3.051 1.00 85.88 403 MET A CA 1
ATOM 3277 C C . MET A 1 403 ? 33.499 -5.162 -3.355 1.00 85.88 403 MET A C 1
ATOM 3279 O O . MET A 1 403 ? 32.786 -5.909 -4.025 1.00 85.88 403 MET A O 1
ATOM 3283 N N . GLN A 1 404 ? 34.657 -5.565 -2.836 1.00 90.69 404 GLN A N 1
ATOM 3284 C CA . GLN A 1 404 ? 35.195 -6.919 -2.977 1.00 90.69 404 GLN A CA 1
ATOM 3285 C C . GLN A 1 404 ? 34.376 -7.935 -2.170 1.00 90.69 404 GLN A C 1
ATOM 3287 O O . GLN A 1 404 ? 34.059 -9.016 -2.664 1.00 90.69 404 GLN A O 1
ATOM 3292 N N . LYS A 1 405 ? 33.928 -7.543 -0.973 1.00 86.31 405 LYS A N 1
ATOM 3293 C CA . LYS A 1 405 ? 33.014 -8.328 -0.140 1.00 86.31 405 LYS A CA 1
ATOM 3294 C C . LYS A 1 405 ? 31.693 -8.602 -0.853 1.00 86.31 405 LYS A C 1
ATOM 3296 O O . LYS A 1 405 ? 31.250 -9.744 -0.863 1.00 86.31 405 LYS A O 1
ATOM 3301 N N . VAL A 1 406 ? 31.087 -7.592 -1.482 1.00 81.56 406 VAL A N 1
ATOM 3302 C CA . VAL A 1 406 ? 29.845 -7.769 -2.258 1.00 81.56 406 VAL A CA 1
ATOM 3303 C C . VAL A 1 406 ? 30.043 -8.762 -3.405 1.00 81.56 406 VAL A C 1
ATOM 3305 O O . VAL A 1 406 ? 29.210 -9.648 -3.595 1.00 81.56 406 VAL A O 1
ATOM 3308 N N . ASN A 1 407 ? 31.151 -8.651 -4.140 1.00 88.94 407 ASN A N 1
ATOM 3309 C CA . ASN A 1 407 ? 31.462 -9.570 -5.232 1.00 88.94 407 ASN A CA 1
ATOM 3310 C C . ASN A 1 407 ? 31.592 -11.022 -4.749 1.00 88.94 407 ASN A C 1
ATOM 3312 O O . ASN A 1 407 ? 30.975 -11.916 -5.324 1.00 88.94 407 ASN A O 1
ATOM 3316 N N . ASN A 1 408 ? 32.361 -11.235 -3.680 1.00 88.62 408 ASN A N 1
ATOM 3317 C CA . ASN A 1 408 ? 32.609 -12.568 -3.138 1.00 88.62 408 ASN A CA 1
ATOM 3318 C C . ASN A 1 408 ? 31.327 -13.177 -2.566 1.00 88.62 408 ASN A C 1
ATOM 3320 O O . ASN A 1 408 ? 30.968 -14.281 -2.945 1.00 88.62 408 ASN A O 1
ATOM 3324 N N . MET A 1 409 ? 30.560 -12.416 -1.775 1.00 80.25 409 MET A N 1
ATOM 3325 C CA . MET A 1 409 ? 29.266 -12.878 -1.255 1.00 80.25 409 MET A CA 1
ATOM 3326 C C . MET A 1 409 ? 28.297 -13.293 -2.369 1.00 80.25 409 MET A C 1
ATOM 3328 O O . MET A 1 409 ? 27.548 -14.253 -2.209 1.00 80.25 409 MET A O 1
ATOM 3332 N N . THR A 1 410 ? 28.297 -12.567 -3.489 1.00 80.56 410 THR A N 1
ATOM 3333 C CA . THR A 1 410 ? 27.448 -12.897 -4.641 1.00 80.56 410 THR A CA 1
ATOM 3334 C C . THR A 1 410 ? 27.903 -14.201 -5.298 1.00 80.56 410 THR A C 1
ATOM 3336 O O . THR A 1 410 ? 27.078 -15.081 -5.528 1.00 80.56 410 THR A O 1
ATOM 3339 N N . SER A 1 411 ? 29.210 -14.347 -5.536 1.00 88.06 411 SER A N 1
ATOM 3340 C CA . SER A 1 411 ? 29.815 -15.567 -6.087 1.00 88.06 411 SER A CA 1
ATOM 3341 C C . SER A 1 411 ? 29.527 -16.789 -5.208 1.00 88.06 411 SER A C 1
ATOM 3343 O O . SER A 1 411 ? 29.056 -17.810 -5.702 1.00 88.06 411 SER A O 1
ATOM 3345 N N . ASP A 1 412 ? 29.740 -16.668 -3.896 1.00 80.12 412 ASP A N 1
ATOM 3346 C CA . ASP A 1 412 ? 29.524 -17.749 -2.930 1.00 80.12 412 ASP A CA 1
ATOM 3347 C C . ASP A 1 412 ? 28.046 -18.170 -2.881 1.00 80.12 412 ASP A C 1
ATOM 3349 O O . ASP A 1 412 ? 27.725 -19.356 -2.799 1.00 80.12 412 ASP A O 1
ATOM 3353 N N . SER A 1 413 ? 27.125 -17.204 -2.972 1.00 79.44 413 SER A N 1
ATOM 3354 C CA . SER A 1 413 ? 25.683 -17.465 -3.003 1.00 79.44 413 SER A CA 1
ATOM 3355 C C . SER A 1 413 ? 25.267 -18.239 -4.258 1.00 79.44 413 SER A C 1
ATOM 3357 O O . SER A 1 413 ? 24.536 -19.227 -4.155 1.00 79.44 413 SER A O 1
ATOM 3359 N N . ILE A 1 414 ? 25.753 -17.830 -5.438 1.00 80.75 414 ILE A N 1
ATOM 3360 C CA . ILE A 1 414 ? 25.457 -18.505 -6.713 1.00 80.75 414 ILE A CA 1
ATOM 3361 C C . ILE A 1 414 ? 25.991 -19.941 -6.690 1.00 80.75 414 ILE A C 1
ATOM 3363 O O . ILE A 1 414 ? 25.231 -20.878 -6.939 1.00 80.75 414 ILE A O 1
ATOM 3367 N N . GLN A 1 415 ? 27.253 -20.130 -6.296 1.00 84.06 415 GLN A N 1
ATOM 3368 C CA . GLN A 1 415 ? 27.862 -21.459 -6.177 1.00 84.06 415 GLN A CA 1
ATOM 3369 C C . GLN A 1 415 ? 27.120 -22.339 -5.165 1.00 84.06 415 GLN A C 1
ATOM 3371 O O . GLN A 1 415 ? 26.861 -23.515 -5.424 1.00 84.06 415 GLN A O 1
ATOM 3376 N N . GLY A 1 416 ? 26.710 -21.768 -4.028 1.00 79.94 416 GLY A N 1
ATOM 3377 C CA . GLY A 1 416 ? 25.910 -22.468 -3.028 1.00 79.94 416 GLY A CA 1
ATOM 3378 C C . GLY A 1 416 ? 24.553 -22.933 -3.566 1.00 79.94 416 GLY A C 1
ATOM 3379 O O . GLY A 1 416 ? 24.107 -24.034 -3.237 1.00 79.94 416 GLY A O 1
ATOM 3380 N N . MET A 1 417 ? 23.895 -22.133 -4.409 1.00 81.69 417 MET A N 1
ATOM 3381 C CA . MET A 1 417 ? 22.637 -22.517 -5.061 1.00 81.69 417 MET A CA 1
ATOM 3382 C C . MET A 1 417 ? 22.843 -23.588 -6.135 1.00 81.69 417 MET A C 1
ATOM 3384 O O . MET A 1 417 ? 22.090 -24.559 -6.155 1.00 81.69 417 MET A O 1
ATOM 3388 N N . GLN A 1 418 ? 23.887 -23.477 -6.960 1.00 84.62 418 GLN A N 1
ATOM 3389 C CA . GLN A 1 418 ? 24.236 -24.501 -7.953 1.00 84.62 418 GLN A CA 1
ATOM 3390 C C . GLN A 1 418 ? 24.549 -25.852 -7.293 1.00 84.62 418 GLN A C 1
ATOM 3392 O O . GLN A 1 418 ? 24.061 -26.890 -7.738 1.00 84.62 418 GLN A O 1
ATOM 3397 N N . ALA A 1 419 ? 25.291 -25.850 -6.182 1.00 81.75 419 ALA A N 1
ATOM 3398 C CA . ALA A 1 419 ? 25.579 -27.063 -5.420 1.00 81.75 419 ALA A CA 1
ATOM 3399 C C . ALA A 1 419 ? 24.302 -27.701 -4.848 1.00 81.75 419 ALA A C 1
ATOM 3401 O O . ALA A 1 419 ? 24.115 -28.914 -4.948 1.00 81.75 419 ALA A O 1
ATOM 3402 N N . LYS A 1 420 ? 23.390 -26.893 -4.287 1.00 82.44 420 LYS A N 1
ATOM 3403 C CA . LYS A 1 420 ? 22.090 -27.374 -3.788 1.00 82.44 420 LYS A CA 1
ATOM 3404 C C . LYS A 1 420 ? 21.222 -27.946 -4.903 1.00 82.44 420 LYS A C 1
ATOM 3406 O O . LYS A 1 420 ? 20.631 -29.004 -4.707 1.00 82.44 420 LYS A O 1
ATOM 3411 N N . LEU A 1 421 ? 21.175 -27.283 -6.058 1.00 83.94 421 LEU A N 1
ATOM 3412 C CA . LEU A 1 421 ? 20.467 -27.776 -7.236 1.00 83.94 421 LEU A CA 1
ATOM 3413 C C . LEU A 1 421 ? 21.039 -29.125 -7.686 1.00 83.94 421 LEU A C 1
ATOM 3415 O O . LEU A 1 421 ? 20.286 -30.074 -7.879 1.00 83.94 421 LEU A O 1
ATOM 3419 N N . GLY A 1 422 ? 22.366 -29.252 -7.761 1.00 80.31 422 GLY A N 1
ATOM 3420 C CA . GLY A 1 422 ? 23.023 -30.513 -8.105 1.00 80.31 422 GLY A CA 1
ATOM 3421 C C . GLY A 1 422 ? 22.740 -31.638 -7.112 1.00 80.31 422 GLY A C 1
ATOM 3422 O O . GLY A 1 422 ? 22.449 -32.759 -7.527 1.00 80.31 422 GLY A O 1
ATOM 3423 N N . LEU A 1 423 ? 22.757 -31.344 -5.808 1.00 77.88 423 LEU A N 1
ATOM 3424 C CA . LEU A 1 423 ? 22.374 -32.307 -4.773 1.00 77.88 423 LEU A CA 1
ATOM 3425 C C . LEU A 1 423 ? 20.908 -32.726 -4.905 1.00 77.88 423 LEU A C 1
ATOM 3427 O O . LEU A 1 423 ? 20.611 -33.911 -4.796 1.00 77.88 423 LEU A O 1
ATOM 3431 N N . PHE A 1 424 ? 20.004 -31.781 -5.157 1.00 83.94 424 PHE A N 1
ATOM 3432 C CA . PHE A 1 424 ? 18.589 -32.073 -5.353 1.00 83.94 424 PHE A CA 1
ATOM 3433 C C . PHE A 1 424 ? 18.365 -32.973 -6.574 1.00 83.94 424 PHE A C 1
ATOM 3435 O O . PHE A 1 424 ? 17.727 -34.014 -6.459 1.00 83.94 424 PHE A O 1
ATOM 3442 N N . VAL A 1 425 ? 18.942 -32.626 -7.724 1.00 84.00 425 VAL A N 1
ATOM 3443 C CA . VAL A 1 425 ? 18.818 -33.413 -8.959 1.00 84.00 425 VAL A CA 1
ATOM 3444 C C . VAL A 1 425 ? 19.364 -34.831 -8.758 1.00 84.00 425 VAL A C 1
ATOM 3446 O O . VAL A 1 425 ? 18.697 -35.812 -9.086 1.00 84.00 425 VAL A O 1
ATOM 3449 N N . LYS A 1 426 ? 20.522 -34.964 -8.107 1.00 83.12 426 LYS A N 1
ATOM 3450 C CA . LYS A 1 426 ? 21.123 -36.271 -7.832 1.00 83.12 426 LYS A CA 1
ATOM 3451 C C . LYS A 1 426 ? 20.307 -37.118 -6.858 1.00 83.12 426 LYS A C 1
ATOM 3453 O O . LYS A 1 426 ? 19.974 -38.262 -7.153 1.00 83.12 426 LYS A O 1
ATOM 3458 N N . TRP A 1 427 ? 19.993 -36.577 -5.685 1.00 81.50 427 TRP A N 1
ATOM 3459 C CA . TRP A 1 427 ? 19.439 -37.368 -4.584 1.00 81.50 427 TRP A CA 1
ATOM 3460 C C . TRP A 1 427 ? 17.915 -37.472 -4.608 1.00 81.50 427 TRP A C 1
ATOM 3462 O O . TRP A 1 427 ? 17.380 -38.489 -4.173 1.00 81.50 427 TRP A O 1
ATOM 3472 N N . SER A 1 428 ? 17.220 -36.462 -5.131 1.00 81.75 428 SER A N 1
ATOM 3473 C CA . SER A 1 428 ? 15.753 -36.441 -5.188 1.00 81.75 428 SER A CA 1
ATOM 3474 C C . SER A 1 428 ? 15.202 -36.991 -6.502 1.00 81.75 428 SER A C 1
ATOM 3476 O O . SER A 1 428 ? 14.107 -37.552 -6.506 1.00 81.75 428 SER A O 1
ATOM 3478 N N . LEU A 1 429 ? 15.936 -36.845 -7.614 1.00 82.25 429 LEU A N 1
ATOM 3479 C CA . LEU A 1 429 ? 15.487 -37.303 -8.939 1.00 82.25 429 LEU A CA 1
ATOM 3480 C C . LEU A 1 429 ? 16.243 -38.536 -9.447 1.00 82.25 429 LEU A C 1
ATOM 3482 O O . LEU A 1 429 ? 15.807 -39.151 -10.416 1.00 82.25 429 LEU A O 1
ATOM 3486 N N . GLY A 1 430 ? 17.332 -38.934 -8.781 1.00 82.12 430 GLY A N 1
ATOM 3487 C CA . GLY A 1 430 ? 18.122 -40.106 -9.164 1.00 82.12 430 GLY A CA 1
ATOM 3488 C C . GLY A 1 430 ? 18.942 -39.910 -10.440 1.00 82.12 430 GLY A C 1
ATOM 3489 O O . GLY A 1 430 ? 19.243 -40.897 -11.101 1.00 82.12 430 GLY A O 1
ATOM 3490 N N . MET A 1 431 ? 19.260 -38.659 -10.782 1.00 84.38 431 MET A N 1
ATOM 3491 C CA . MET A 1 431 ? 20.053 -38.272 -11.952 1.00 84.38 431 MET A CA 1
ATOM 3492 C C . MET A 1 431 ? 21.540 -38.228 -11.569 1.00 84.38 431 MET A C 1
ATOM 3494 O O . MET A 1 431 ? 21.997 -37.291 -10.906 1.00 84.38 431 MET A O 1
ATOM 3498 N N . ASP A 1 432 ? 22.296 -39.273 -11.908 1.00 78.50 432 ASP A N 1
ATOM 3499 C CA . ASP A 1 432 ? 23.631 -39.536 -11.348 1.00 78.50 432 ASP A CA 1
ATOM 3500 C C . ASP A 1 432 ? 24.692 -38.501 -11.772 1.00 78.50 432 ASP A C 1
ATOM 3502 O O . ASP A 1 432 ? 25.598 -38.178 -10.991 1.00 78.50 432 ASP A O 1
ATOM 3506 N N . GLY A 1 433 ? 24.543 -37.914 -12.959 1.00 78.94 433 GLY A N 1
ATOM 3507 C CA . GLY A 1 433 ? 25.334 -36.802 -13.490 1.00 78.94 433 GLY A CA 1
ATOM 3508 C C . GLY A 1 433 ? 24.896 -35.414 -13.002 1.00 78.94 433 GLY A C 1
ATOM 3509 O O . GLY A 1 433 ? 25.498 -34.407 -13.384 1.00 78.94 433 GLY A O 1
ATOM 3510 N N . GLY A 1 434 ? 23.889 -35.333 -12.125 1.00 80.38 434 GLY A N 1
ATOM 3511 C CA . GLY A 1 434 ? 23.449 -34.089 -11.492 1.00 80.38 434 GLY A CA 1
ATOM 3512 C C . GLY A 1 434 ? 22.892 -33.075 -12.494 1.00 80.38 434 GLY A C 1
ATOM 3513 O O . GLY A 1 434 ? 22.139 -33.425 -13.398 1.00 80.38 434 GLY A O 1
ATOM 3514 N N . VAL A 1 435 ? 23.265 -31.800 -12.340 1.00 79.44 435 VAL A N 1
ATOM 3515 C CA . VAL A 1 435 ? 22.773 -30.696 -13.192 1.00 79.44 435 VAL A CA 1
ATOM 3516 C C . VAL A 1 435 ? 23.085 -30.927 -14.679 1.00 79.44 435 VAL A C 1
ATOM 3518 O O . VAL A 1 435 ? 22.287 -30.558 -15.532 1.00 79.44 435 VAL A O 1
ATOM 3521 N N . TRP A 1 436 ? 24.188 -31.607 -15.007 1.00 78.75 436 TRP A N 1
ATOM 3522 C CA . TRP A 1 436 ? 24.591 -31.879 -16.393 1.00 78.75 436 TRP A CA 1
ATOM 3523 C C . TRP A 1 436 ? 23.618 -32.800 -17.137 1.00 78.75 436 TRP A C 1
ATOM 3525 O O . TRP A 1 436 ? 23.439 -32.668 -18.347 1.00 78.75 436 TRP A O 1
ATOM 3535 N N . GLU A 1 437 ? 22.929 -33.689 -16.419 1.00 79.31 437 GLU A N 1
ATOM 3536 C CA . GLU A 1 437 ? 21.895 -34.534 -17.018 1.00 79.31 437 GLU A CA 1
ATOM 3537 C C . GLU A 1 437 ? 20.623 -33.756 -17.353 1.00 79.31 437 GLU A C 1
ATOM 3539 O O . GLU A 1 437 ? 19.857 -34.201 -18.209 1.00 79.31 437 GLU A O 1
ATOM 3544 N N . LEU A 1 438 ? 20.398 -32.579 -16.754 1.00 79.06 438 LEU A N 1
ATOM 3545 C CA . LEU A 1 438 ? 19.286 -31.719 -17.157 1.00 79.06 438 LEU A CA 1
ATOM 3546 C C . LEU A 1 438 ? 19.457 -31.290 -18.614 1.00 79.06 438 LEU A C 1
ATOM 3548 O O . LEU A 1 438 ? 18.481 -31.308 -19.351 1.00 79.06 438 LEU A O 1
ATOM 3552 N N . VAL A 1 439 ? 20.673 -30.987 -19.066 1.00 67.62 439 VAL A N 1
ATOM 3553 C CA . VAL A 1 439 ? 20.934 -30.530 -20.442 1.00 67.62 439 VAL A CA 1
ATOM 3554 C C . VAL A 1 439 ? 20.828 -31.680 -21.458 1.00 67.62 439 VAL A C 1
ATOM 3556 O O . VAL A 1 439 ? 20.338 -31.477 -22.564 1.00 67.62 439 VAL A O 1
ATOM 3559 N N . GLY A 1 440 ? 21.215 -32.904 -21.077 1.00 58.53 440 GLY A N 1
ATOM 3560 C CA . GLY A 1 440 ? 21.254 -34.069 -21.978 1.00 58.53 440 GLY A CA 1
ATOM 3561 C C . GLY A 1 440 ? 19.963 -34.894 -22.090 1.00 58.53 440 GLY A C 1
ATOM 3562 O O . GLY A 1 440 ? 19.811 -35.681 -23.018 1.00 58.53 440 GLY A O 1
ATOM 3563 N N . SER A 1 441 ? 18.997 -34.727 -21.184 1.00 55.56 441 SER A N 1
ATOM 3564 C CA . SER A 1 441 ? 17.780 -35.565 -21.115 1.00 55.56 441 SER A CA 1
ATOM 3565 C C . SER A 1 441 ? 16.704 -35.243 -22.176 1.00 55.56 441 SER A C 1
ATOM 3567 O O . SER A 1 441 ? 15.542 -35.615 -22.024 1.00 55.56 441 SER A O 1
ATOM 3569 N N . GLY A 1 442 ? 17.065 -34.538 -23.255 1.00 47.16 442 GLY A N 1
ATOM 3570 C CA . GLY A 1 442 ? 16.181 -34.231 -24.387 1.00 47.16 442 GLY A CA 1
ATOM 3571 C C . GLY A 1 442 ? 16.044 -35.347 -25.432 1.00 47.16 442 GLY A C 1
ATOM 3572 O O . GLY A 1 442 ? 15.074 -35.325 -26.182 1.00 47.16 442 GLY A O 1
ATOM 3573 N N . GLU A 1 443 ? 16.958 -36.325 -25.465 1.00 41.56 443 GLU A N 1
ATOM 3574 C CA . GLU A 1 443 ? 17.032 -37.316 -26.560 1.00 41.56 443 GLU A CA 1
ATOM 3575 C C . GLU A 1 443 ? 16.933 -38.790 -26.132 1.00 41.56 443 GLU A C 1
ATOM 3577 O O . GLU A 1 443 ? 16.988 -39.672 -26.982 1.00 41.56 443 GLU A O 1
ATOM 3582 N N . MET A 1 444 ? 16.737 -39.097 -24.846 1.00 43.06 444 MET A N 1
ATOM 3583 C CA . MET A 1 444 ? 16.469 -40.476 -24.411 1.00 43.06 444 MET A CA 1
ATOM 3584 C C . MET A 1 444 ? 15.015 -40.657 -23.971 1.00 43.06 444 MET A C 1
ATOM 3586 O O . MET A 1 444 ? 14.727 -40.727 -22.776 1.00 43.06 444 MET A O 1
ATOM 3590 N N . ILE A 1 445 ? 14.112 -40.735 -24.956 1.00 36.41 445 ILE A N 1
ATOM 3591 C CA . ILE A 1 445 ? 12.860 -41.515 -24.906 1.00 36.41 445 ILE A CA 1
ATOM 3592 C C . ILE A 1 445 ? 12.697 -42.230 -26.242 1.00 36.41 445 ILE A C 1
ATOM 3594 O O . ILE A 1 445 ? 12.696 -41.518 -27.271 1.00 36.41 445 ILE A O 1
#

Secondary structure (DSSP, 8-state):
--PPPPPP-------GGGG--------SS-----PPBP-TTTT------HHHHHHHHHHHHHHHH-TTB-HHHHHHHHHTS-GGGHHHHHHHHHHHS-STTTTTSB--HHHHHHHHTS----TT-----TTTSPPPHHHHHHHHHHHHHHTTTS-HHHHHHHHHHTTT-HHHHHHHHHHHHHH-THHHHHTTS----S-------TTEEEEE-SSSTT-EEEEEBP-S-HHHHHHHIIIIIHHHHHHHHHHHHHHHHHHHHHHHHHHHHHTT-EEE-TTT--EEEHHHHHHHHHTTS-HHHHHHHHHHHHHTTS-HHHHHHHHT-HHHHHHHHHHHHHHHHHHHHHHTTTS---HHHHHHHHHHHHHHHHHHHHHHHHHH-HHHHHHHHHHHHTT-HHHHHHHHHHHHHHHHHHHHHHHHHHHHHHHHH--TTTHHHHHHTTS--